Protein AF-A0A543K4G3-F1 (afdb_monomer_lite)

Radius of gyration: 33.72 Å; chains: 1; bounding box: 92×74×83 Å

Organism: NCBI:txid393481

Structure (mmCIF, N/CA/C/O backbone):
data_AF-A0A543K4G3-F1
#
_entry.id   AF-A0A543K4G3-F1
#
loop_
_atom_site.group_PDB
_atom_site.id
_atom_site.type_symbol
_atom_site.label_atom_id
_atom_site.label_alt_id
_atom_site.label_comp_id
_atom_site.label_asym_id
_atom_site.label_entity_id
_atom_site.label_seq_id
_atom_site.pdbx_PDB_ins_code
_atom_site.Cartn_x
_atom_site.Cartn_y
_atom_site.Cartn_z
_atom_site.occupancy
_atom_site.B_iso_or_equiv
_atom_site.auth_seq_id
_atom_site.auth_comp_id
_atom_site.auth_asym_id
_atom_site.auth_atom_id
_atom_site.pdbx_PDB_model_num
ATOM 1 N N . MET A 1 1 ? 25.315 -19.956 -26.444 1.00 39.41 1 MET A N 1
ATOM 2 C CA . MET A 1 1 ? 26.218 -20.958 -27.064 1.00 39.41 1 MET A CA 1
ATOM 3 C C . MET A 1 1 ? 26.562 -20.736 -28.555 1.00 39.41 1 MET A C 1
ATOM 5 O O . MET A 1 1 ? 27.178 -21.614 -29.142 1.00 39.41 1 MET A O 1
ATOM 9 N N . ARG A 1 2 ? 26.303 -19.562 -29.161 1.00 33.56 2 ARG A N 1
ATOM 10 C CA . ARG A 1 2 ? 27.036 -19.088 -30.366 1.00 33.56 2 ARG A CA 1
ATOM 11 C C . ARG A 1 2 ? 27.700 -17.729 -30.139 1.00 33.56 2 ARG A C 1
ATOM 13 O O . ARG A 1 2 ? 28.849 -17.559 -30.514 1.00 33.56 2 ARG A O 1
ATOM 20 N N . VAL A 1 3 ? 27.053 -16.861 -29.357 1.00 39.06 3 VAL A N 1
ATOM 21 C CA . VAL A 1 3 ? 27.626 -15.584 -28.893 1.00 39.06 3 VAL A CA 1
ATOM 22 C C . VAL A 1 3 ? 28.967 -15.765 -28.164 1.00 39.06 3 VAL A C 1
ATOM 24 O O . VAL A 1 3 ? 29.876 -14.993 -28.398 1.00 39.06 3 VAL A O 1
ATOM 27 N N . GLU A 1 4 ? 29.158 -16.816 -27.357 1.00 37.50 4 GLU A N 1
ATOM 28 C CA . GLU A 1 4 ? 30.449 -17.052 -26.673 1.00 37.50 4 GLU A CA 1
ATOM 29 C C . GLU A 1 4 ? 31.561 -17.624 -27.572 1.00 37.50 4 GLU A C 1
ATOM 31 O O . GLU A 1 4 ? 32.725 -17.530 -27.201 1.00 37.50 4 GLU A O 1
ATOM 36 N N . ARG A 1 5 ? 31.240 -18.202 -28.742 1.00 36.12 5 ARG A N 1
ATOM 37 C CA . ARG A 1 5 ? 32.255 -18.722 -29.686 1.00 36.12 5 ARG A CA 1
ATOM 38 C C . ARG A 1 5 ? 32.688 -17.702 -30.738 1.00 36.12 5 ARG A C 1
ATOM 40 O O . ARG A 1 5 ? 33.744 -17.885 -31.326 1.00 36.12 5 ARG A O 1
ATOM 47 N N . LEU A 1 6 ? 31.909 -16.644 -30.955 1.00 41.78 6 LEU A N 1
ATOM 48 C CA . LEU A 1 6 ? 32.252 -15.572 -31.895 1.00 41.78 6 LEU A CA 1
ATOM 49 C C . LEU A 1 6 ? 33.400 -14.673 -31.405 1.00 41.78 6 LEU A C 1
ATOM 51 O O . LEU A 1 6 ? 33.990 -13.970 -32.211 1.00 41.78 6 LEU A O 1
ATOM 55 N N . PHE A 1 7 ? 33.746 -14.713 -30.115 1.00 42.69 7 PHE A N 1
ATOM 56 C CA . PHE A 1 7 ? 34.672 -13.747 -29.508 1.00 42.69 7 PHE A CA 1
ATOM 57 C C . PHE A 1 7 ? 36.076 -14.271 -29.206 1.00 42.69 7 PHE A C 1
ATOM 59 O O . PHE A 1 7 ? 36.790 -13.633 -28.441 1.00 42.69 7 PHE A O 1
ATOM 66 N N . LEU A 1 8 ? 36.490 -15.428 -29.736 1.00 34.22 8 LEU A N 1
ATOM 67 C CA . LEU A 1 8 ? 37.824 -15.949 -29.402 1.00 34.22 8 LEU A CA 1
ATOM 68 C C . LEU A 1 8 ? 38.738 -16.340 -30.562 1.00 34.22 8 LEU A C 1
ATOM 70 O O . LEU A 1 8 ? 39.924 -16.474 -30.285 1.00 34.22 8 LEU A O 1
ATOM 74 N N . GLU A 1 9 ? 38.295 -16.479 -31.822 1.00 32.47 9 GLU A N 1
ATOM 75 C CA . GLU A 1 9 ? 39.233 -17.000 -32.843 1.00 32.47 9 GLU A CA 1
ATOM 76 C C . GLU A 1 9 ? 39.276 -16.338 -34.228 1.00 32.47 9 GLU A C 1
ATOM 78 O O . GLU A 1 9 ? 40.272 -16.549 -34.907 1.00 32.47 9 GLU A O 1
ATOM 83 N N . THR A 1 10 ? 38.344 -15.491 -34.677 1.00 34.75 10 THR A N 1
ATOM 84 C CA . THR A 1 10 ? 38.534 -14.725 -35.937 1.00 34.75 10 THR A CA 1
ATOM 85 C C . THR A 1 10 ? 37.536 -13.569 -36.051 1.00 34.75 10 THR A C 1
ATOM 87 O O . THR A 1 10 ? 36.340 -13.764 -35.860 1.00 34.75 10 THR A O 1
ATOM 90 N N . CYS A 1 11 ? 38.016 -12.362 -36.376 1.00 41.12 11 CYS A N 1
ATOM 91 C CA . CYS A 1 11 ? 37.180 -11.191 -36.665 1.00 41.12 11 CYS A CA 1
ATOM 92 C C . CYS A 1 11 ? 36.481 -11.341 -38.027 1.00 41.12 11 CYS A C 1
ATOM 94 O O . CYS A 1 11 ? 36.896 -10.719 -39.003 1.00 41.12 11 CYS A O 1
ATOM 96 N N . ASP A 1 12 ? 35.439 -12.164 -38.095 1.00 50.62 12 ASP A N 1
ATOM 97 C CA . ASP A 1 12 ? 34.502 -12.186 -39.217 1.00 50.62 12 ASP A CA 1
ATOM 98 C C . ASP A 1 12 ? 33.193 -11.539 -38.735 1.00 50.62 12 ASP A C 1
ATOM 100 O O . ASP A 1 12 ? 32.516 -12.063 -37.850 1.00 50.62 12 ASP A O 1
ATOM 104 N N . PHE A 1 13 ? 32.862 -10.342 -39.235 1.00 56.81 13 PHE A N 1
ATOM 105 C CA . PHE A 1 13 ? 31.730 -9.533 -38.737 1.00 56.81 13 PHE A CA 1
ATOM 106 C C . PHE A 1 13 ? 30.343 -10.099 -39.118 1.00 56.81 13 PHE A C 1
ATOM 108 O O . PHE A 1 13 ? 29.310 -9.522 -38.754 1.00 56.81 13 PHE A O 1
ATOM 115 N N . GLY A 1 14 ? 30.326 -11.247 -39.800 1.00 65.88 14 GLY A N 1
ATOM 116 C CA . GLY A 1 14 ? 29.139 -11.938 -40.285 1.00 65.88 14 GLY A CA 1
ATOM 117 C C . GLY A 1 14 ? 28.635 -11.400 -41.624 1.00 65.88 14 GLY A C 1
ATOM 118 O O . GLY A 1 14 ? 29.093 -10.365 -42.110 1.00 65.88 14 GLY A O 1
ATOM 119 N N . ASP A 1 15 ? 27.687 -12.120 -42.217 1.00 71.00 15 ASP A N 1
ATOM 120 C CA . ASP A 1 15 ? 27.094 -11.792 -43.512 1.00 71.00 15 ASP A CA 1
ATOM 121 C C . ASP A 1 15 ? 25.738 -11.089 -43.300 1.00 71.00 15 ASP A C 1
ATOM 123 O O . ASP A 1 15 ? 24.802 -11.709 -42.781 1.00 71.00 15 ASP A O 1
ATOM 127 N N . PRO A 1 16 ? 25.595 -9.797 -43.657 1.00 65.75 16 PRO A N 1
ATOM 128 C CA . PRO A 1 16 ? 24.321 -9.093 -43.538 1.00 65.75 16 PRO A CA 1
ATOM 129 C C . PRO A 1 16 ? 23.221 -9.697 -44.424 1.00 65.75 16 PRO A C 1
ATOM 131 O O . PRO A 1 16 ? 22.047 -9.575 -44.071 1.00 65.75 16 PRO A O 1
ATOM 134 N N . ASP A 1 17 ? 23.573 -10.396 -45.508 1.00 72.19 17 ASP A N 1
ATOM 135 C CA . ASP A 1 17 ? 22.605 -11.063 -46.388 1.00 72.19 17 ASP A CA 1
ATOM 136 C C . ASP A 1 17 ? 22.051 -12.360 -45.763 1.00 72.19 17 ASP A C 1
ATOM 138 O O . ASP A 1 17 ? 21.026 -12.883 -46.200 1.00 72.19 17 ASP A O 1
ATOM 142 N N . ALA A 1 18 ? 22.669 -12.854 -44.683 1.00 75.25 18 ALA A N 1
ATOM 143 C CA . ALA A 1 18 ? 22.193 -14.003 -43.914 1.00 75.25 18 ALA A CA 1
ATOM 144 C C . ALA A 1 18 ? 21.139 -13.640 -42.844 1.00 75.25 18 ALA A C 1
ATOM 146 O O . ALA A 1 18 ? 20.658 -14.524 -42.125 1.00 75.25 18 ALA A O 1
ATOM 147 N N . ILE A 1 19 ? 20.769 -12.359 -42.707 1.00 77.56 19 ILE A N 1
ATOM 148 C CA . ILE A 1 19 ? 19.744 -11.912 -41.753 1.00 77.56 19 ILE A CA 1
ATOM 149 C C . ILE A 1 19 ? 18.353 -12.368 -42.235 1.00 77.56 19 ILE A C 1
ATOM 151 O O . ILE A 1 19 ? 17.970 -12.062 -43.364 1.00 77.56 19 ILE A O 1
ATOM 155 N N . PRO A 1 20 ? 17.539 -13.035 -41.390 1.00 81.12 20 PRO A N 1
ATOM 156 C CA . PRO A 1 20 ? 16.197 -13.450 -41.784 1.00 81.12 20 PRO A CA 1
ATOM 157 C C . PRO A 1 20 ? 15.308 -12.272 -42.190 1.00 81.12 20 PRO A C 1
ATOM 159 O O . PRO A 1 20 ? 15.260 -11.237 -41.515 1.00 81.12 20 PRO A O 1
ATOM 162 N N . GLU A 1 21 ? 14.540 -12.464 -43.260 1.00 78.38 21 GLU A N 1
ATOM 163 C CA . GLU A 1 21 ? 13.699 -11.419 -43.834 1.00 78.38 21 GLU A CA 1
ATOM 164 C C . GLU A 1 21 ? 12.696 -10.861 -42.800 1.00 78.38 21 GLU A C 1
ATOM 166 O O . GLU A 1 21 ? 12.021 -11.581 -42.050 1.00 78.38 21 GLU A O 1
ATOM 171 N N . GLY A 1 22 ? 12.650 -9.532 -42.696 1.00 80.44 22 GLY A N 1
ATOM 172 C CA . GLY A 1 22 ? 11.787 -8.816 -41.755 1.00 80.44 22 GLY A CA 1
ATOM 173 C C . GLY A 1 22 ? 12.215 -8.856 -40.280 1.00 80.44 22 GLY A C 1
ATOM 174 O O . GLY A 1 22 ? 11.588 -8.161 -39.482 1.00 80.44 22 GLY A O 1
ATOM 175 N N . ALA A 1 23 ? 13.269 -9.590 -39.890 1.00 81.75 23 ALA A N 1
ATOM 176 C CA . ALA A 1 23 ? 13.743 -9.609 -38.497 1.00 81.75 23 ALA A CA 1
ATOM 177 C C . ALA A 1 23 ? 14.139 -8.207 -38.017 1.00 81.75 23 ALA A C 1
ATOM 179 O O . ALA A 1 23 ? 13.756 -7.783 -36.931 1.00 81.75 23 ALA A O 1
ATOM 180 N N . PHE A 1 24 ? 14.822 -7.443 -38.869 1.00 79.00 24 PHE A N 1
ATOM 181 C CA . PHE A 1 24 ? 15.226 -6.076 -38.554 1.00 79.00 24 PHE A CA 1
ATOM 182 C C . PHE A 1 24 ? 14.036 -5.121 -38.380 1.00 79.00 24 PHE A C 1
ATOM 184 O O . PHE A 1 24 ? 13.986 -4.374 -37.405 1.00 79.00 24 PHE A O 1
ATOM 191 N N . SER A 1 25 ? 13.044 -5.205 -39.274 1.00 83.75 25 SER A N 1
ATOM 192 C CA . SER A 1 25 ? 11.818 -4.399 -39.191 1.00 83.75 25 SER A CA 1
ATOM 193 C C . SER A 1 25 ? 11.060 -4.679 -37.894 1.00 83.75 25 SER A C 1
ATOM 195 O O . SER A 1 25 ? 10.645 -3.750 -37.212 1.00 83.75 25 SER A O 1
ATOM 197 N N . ARG A 1 26 ? 10.950 -5.953 -37.492 1.00 86.00 26 ARG A N 1
ATOM 198 C CA . ARG A 1 26 ? 10.294 -6.329 -36.230 1.00 86.00 26 ARG A CA 1
ATOM 199 C C . ARG A 1 26 ? 11.024 -5.780 -35.003 1.00 86.00 26 ARG A C 1
ATOM 201 O O . ARG A 1 26 ? 10.374 -5.353 -34.048 1.00 86.00 26 ARG A O 1
ATOM 208 N N . LEU A 1 27 ? 12.359 -5.754 -35.026 1.00 84.19 27 LEU A N 1
ATOM 209 C CA . LEU A 1 27 ? 13.153 -5.137 -33.961 1.00 84.19 27 LEU A CA 1
ATOM 210 C C . LEU A 1 27 ? 12.932 -3.618 -33.887 1.00 84.19 27 LEU A C 1
ATOM 212 O O . LEU A 1 27 ? 12.807 -3.076 -32.788 1.00 84.19 27 LEU A O 1
ATOM 216 N N . GLU A 1 28 ? 12.849 -2.934 -35.031 1.00 83.00 28 GLU A N 1
ATOM 217 C CA . GLU A 1 28 ? 12.525 -1.501 -35.093 1.00 83.00 28 GLU A CA 1
ATOM 218 C C . GLU A 1 28 ? 11.131 -1.197 -34.564 1.00 83.00 28 GLU A C 1
ATOM 220 O O . GLU A 1 28 ? 10.982 -0.328 -33.703 1.00 83.00 28 GLU A O 1
ATOM 225 N N . ASP A 1 29 ? 10.133 -1.956 -35.006 1.00 84.94 29 ASP A N 1
ATOM 226 C CA . ASP A 1 29 ? 8.752 -1.800 -34.564 1.00 84.94 29 ASP A CA 1
ATOM 227 C C . ASP A 1 29 ? 8.624 -2.016 -33.052 1.00 84.94 29 ASP A C 1
ATOM 229 O O . ASP A 1 29 ? 7.945 -1.249 -32.365 1.00 84.94 29 ASP A O 1
ATOM 233 N N . GLY A 1 30 ? 9.316 -3.022 -32.504 1.00 81.44 30 GLY A N 1
ATOM 234 C CA . GLY A 1 30 ? 9.366 -3.272 -31.063 1.00 81.44 30 GLY A CA 1
ATOM 235 C C . GLY A 1 30 ? 9.988 -2.111 -30.282 1.00 81.44 30 GLY A C 1
ATOM 236 O O . GLY A 1 30 ? 9.433 -1.665 -29.276 1.00 81.44 30 GLY A O 1
ATOM 237 N N . LEU A 1 31 ? 11.108 -1.563 -30.767 1.00 79.19 31 LEU A N 1
ATOM 238 C CA . LEU A 1 31 ? 11.755 -0.405 -30.144 1.00 79.19 31 LEU A CA 1
ATOM 239 C C . LEU A 1 31 ? 10.883 0.856 -30.198 1.00 79.19 31 LEU A C 1
ATOM 241 O O . LEU A 1 31 ? 10.846 1.605 -29.222 1.00 79.19 31 LEU A O 1
ATOM 245 N N . MET A 1 32 ? 10.175 1.087 -31.307 1.00 82.62 32 MET A N 1
ATOM 246 C CA . MET A 1 32 ? 9.281 2.239 -31.464 1.00 82.62 32 MET A CA 1
ATOM 247 C C . MET A 1 32 ? 8.070 2.137 -30.535 1.00 82.62 32 MET A C 1
ATOM 249 O O . MET A 1 32 ? 7.718 3.115 -29.875 1.00 82.62 32 MET A O 1
ATOM 253 N N . LYS A 1 33 ? 7.475 0.944 -30.405 1.00 82.94 33 LYS A N 1
ATOM 254 C CA . LYS A 1 33 ? 6.319 0.708 -29.525 1.00 82.94 33 LYS A CA 1
ATOM 255 C C . LYS A 1 33 ? 6.617 0.978 -28.053 1.00 82.94 33 LYS A C 1
ATOM 257 O O . LYS A 1 33 ? 5.719 1.424 -27.342 1.00 82.94 33 LYS A O 1
ATOM 262 N N . ARG A 1 34 ? 7.862 0.792 -27.601 1.00 73.75 34 ARG A N 1
ATOM 263 C CA . ARG A 1 34 ? 8.264 1.019 -26.201 1.00 73.75 34 ARG A CA 1
ATOM 264 C C . ARG A 1 34 ? 8.007 2.450 -25.721 1.00 73.75 34 ARG A C 1
ATOM 266 O O . ARG A 1 34 ? 7.720 2.655 -24.550 1.00 73.75 34 ARG A O 1
ATOM 273 N N . GLY A 1 35 ? 8.118 3.437 -26.612 1.00 65.25 35 GLY A N 1
ATOM 274 C CA . GLY A 1 35 ? 7.878 4.850 -26.295 1.00 65.25 35 GLY A CA 1
ATOM 275 C C . GLY A 1 35 ? 6.415 5.282 -26.422 1.00 65.25 35 GLY A C 1
ATOM 276 O O . GLY A 1 35 ? 6.132 6.476 -26.395 1.00 65.25 35 GLY A O 1
ATOM 277 N N . THR A 1 36 ? 5.493 4.339 -26.623 1.00 74.12 36 THR A N 1
ATOM 278 C CA . THR A 1 36 ? 4.086 4.614 -26.932 1.00 74.12 36 THR A CA 1
ATOM 279 C C . THR A 1 36 ? 3.160 3.849 -25.992 1.00 74.12 36 THR A C 1
ATOM 281 O O . THR A 1 36 ? 3.576 2.918 -25.309 1.00 74.12 36 THR A O 1
ATOM 284 N N . LEU A 1 37 ? 1.869 4.180 -26.023 1.00 71.00 37 LEU A N 1
ATOM 285 C CA . LEU A 1 37 ? 0.818 3.447 -25.303 1.00 71.00 37 LEU A CA 1
ATOM 286 C C . LEU A 1 37 ? 0.699 1.967 -25.728 1.00 71.00 37 LEU A C 1
ATOM 288 O O . LEU A 1 37 ? -0.004 1.202 -25.081 1.00 71.00 37 LEU A O 1
ATOM 292 N N . ALA A 1 38 ? 1.379 1.551 -26.802 1.00 74.12 38 ALA A N 1
ATOM 293 C CA . ALA A 1 38 ? 1.404 0.174 -27.284 1.00 74.12 38 ALA A CA 1
ATOM 294 C C . ALA A 1 38 ? 2.531 -0.682 -26.666 1.00 74.12 38 ALA A C 1
ATOM 296 O O . ALA A 1 38 ? 2.765 -1.793 -27.146 1.00 74.12 38 ALA A O 1
ATOM 297 N N . ALA A 1 39 ? 3.234 -0.204 -25.633 1.00 71.75 39 ALA A N 1
ATOM 298 C CA . ALA A 1 39 ? 4.333 -0.938 -24.993 1.00 71.75 39 ALA A CA 1
ATOM 299 C C . ALA A 1 39 ? 3.920 -2.335 -24.480 1.00 71.75 39 ALA A C 1
ATOM 301 O O . ALA A 1 39 ? 4.697 -3.283 -24.588 1.00 71.75 39 ALA A O 1
ATOM 302 N N . ASP A 1 40 ? 2.673 -2.491 -24.030 1.00 72.44 40 ASP A N 1
ATOM 303 C CA . ASP A 1 40 ? 2.135 -3.768 -23.537 1.00 72.44 40 ASP A CA 1
ATOM 304 C C . ASP A 1 40 ? 1.858 -4.791 -24.653 1.00 72.44 40 ASP A C 1
ATOM 306 O O . ASP A 1 40 ? 1.667 -5.975 -24.391 1.00 72.44 40 ASP A O 1
ATOM 310 N N . THR A 1 41 ? 1.869 -4.358 -25.919 1.00 79.94 41 THR A N 1
ATOM 311 C CA . THR A 1 41 ? 1.659 -5.232 -27.089 1.00 79.94 41 THR A CA 1
ATOM 312 C C . THR A 1 41 ? 2.956 -5.839 -27.634 1.00 79.94 41 THR A C 1
ATOM 314 O O . THR A 1 41 ? 2.940 -6.519 -28.662 1.00 79.94 41 THR A O 1
ATOM 317 N N . ILE A 1 42 ? 4.098 -5.567 -26.992 1.00 81.88 42 ILE A N 1
ATOM 318 C CA . ILE A 1 42 ? 5.406 -6.053 -27.435 1.00 81.88 42 ILE A CA 1
ATOM 319 C C . ILE A 1 42 ? 5.576 -7.519 -27.022 1.00 81.88 42 ILE A C 1
ATOM 321 O O . ILE A 1 42 ? 5.635 -7.849 -25.838 1.00 81.88 42 ILE A O 1
ATOM 325 N N . ASP A 1 43 ? 5.734 -8.401 -28.009 1.00 84.00 43 ASP A N 1
ATOM 326 C CA . ASP A 1 43 ? 6.135 -9.786 -27.770 1.00 84.00 43 ASP A CA 1
ATOM 327 C C . ASP A 1 43 ? 7.653 -9.872 -27.544 1.00 84.00 43 ASP A C 1
ATOM 329 O O . ASP A 1 43 ? 8.458 -10.010 -28.470 1.00 84.00 43 ASP A O 1
ATOM 333 N N . TRP A 1 44 ? 8.052 -9.803 -26.275 1.00 82.69 44 TRP A N 1
ATOM 334 C CA . TRP A 1 44 ? 9.450 -9.895 -25.850 1.00 82.69 44 TRP A CA 1
ATOM 335 C C . TRP A 1 44 ? 10.102 -11.246 -26.164 1.00 82.69 44 TRP A C 1
ATOM 337 O O . TRP A 1 44 ? 11.323 -11.317 -26.329 1.00 82.69 44 TRP A O 1
ATOM 347 N N . LYS A 1 45 ? 9.312 -12.322 -26.271 1.00 83.31 45 LYS A N 1
ATOM 348 C CA . LYS A 1 45 ? 9.817 -13.661 -26.593 1.00 83.31 45 LYS A CA 1
ATOM 349 C C . LYS A 1 45 ? 10.201 -13.735 -28.067 1.00 83.31 45 LYS A C 1
ATOM 351 O O . LYS A 1 45 ? 11.288 -14.221 -28.385 1.00 83.31 45 LYS A O 1
ATOM 356 N N . GLN A 1 46 ? 9.354 -13.195 -28.940 1.00 84.06 46 GLN A N 1
ATOM 357 C CA . GLN A 1 46 ? 9.653 -13.076 -30.364 1.00 84.06 46 GLN A CA 1
ATOM 358 C C . GLN A 1 46 ? 10.811 -12.100 -30.611 1.00 84.06 46 GLN A C 1
ATOM 360 O O . GLN A 1 46 ? 11.747 -12.430 -31.337 1.00 84.06 46 GLN A O 1
ATOM 365 N N . MET A 1 47 ? 10.826 -10.954 -29.922 1.00 83.81 47 MET A N 1
ATOM 366 C CA . MET A 1 47 ? 11.913 -9.976 -30.026 1.00 83.81 47 MET A CA 1
ATOM 367 C C . MET A 1 47 ? 13.268 -10.584 -29.634 1.00 83.81 47 MET A C 1
ATOM 369 O O . MET A 1 47 ? 14.266 -10.365 -30.314 1.00 83.81 47 MET A O 1
ATOM 373 N N . ARG A 1 48 ? 13.314 -11.418 -28.587 1.00 81.00 48 ARG A N 1
ATOM 374 C CA . ARG A 1 48 ? 14.520 -12.167 -28.197 1.00 81.00 48 ARG A CA 1
ATOM 375 C C . ARG A 1 48 ? 14.997 -13.127 -29.292 1.00 81.00 48 ARG A C 1
ATOM 377 O O . ARG A 1 48 ? 16.202 -13.233 -29.522 1.00 81.00 48 ARG A O 1
ATOM 384 N N . ALA A 1 49 ? 14.075 -13.840 -29.937 1.00 83.50 49 ALA A N 1
ATOM 385 C CA . ALA A 1 49 ? 14.401 -14.761 -31.022 1.00 83.50 49 ALA A CA 1
ATOM 386 C C . ALA A 1 49 ? 14.962 -14.013 -32.241 1.00 83.50 49 ALA A C 1
ATOM 388 O O . ALA A 1 49 ? 15.991 -14.423 -32.779 1.00 83.50 49 ALA A O 1
ATOM 389 N N . ASP A 1 50 ? 14.349 -12.886 -32.609 1.00 82.69 50 ASP A N 1
ATOM 390 C CA . ASP A 1 50 ? 14.807 -12.032 -33.708 1.00 82.69 50 ASP A CA 1
ATOM 391 C C . ASP A 1 50 ? 16.181 -11.402 -33.401 1.00 82.69 50 ASP A C 1
ATOM 393 O O . ASP A 1 50 ? 17.068 -11.433 -34.251 1.00 82.69 50 ASP A O 1
ATOM 397 N N . VAL A 1 51 ? 16.421 -10.921 -32.170 1.00 81.81 51 VAL A N 1
ATOM 398 C CA . VAL A 1 51 ? 17.745 -10.426 -31.734 1.00 81.81 51 VAL A CA 1
ATOM 399 C C . VAL A 1 51 ? 18.813 -11.500 -31.898 1.00 81.81 51 VAL A C 1
ATOM 401 O O . VAL A 1 51 ? 19.886 -11.230 -32.436 1.00 81.81 51 VAL A O 1
ATOM 404 N N . LYS A 1 52 ? 18.525 -12.720 -31.438 1.00 78.94 52 LYS A N 1
ATOM 405 C CA . LYS A 1 52 ? 19.461 -13.837 -31.549 1.00 78.94 52 LYS A CA 1
ATOM 406 C C . LYS A 1 52 ? 19.747 -14.173 -33.011 1.00 78.94 52 LYS A C 1
ATOM 408 O O . LYS A 1 52 ? 20.905 -14.353 -33.357 1.00 78.94 52 LYS A O 1
ATOM 413 N N . ALA A 1 53 ? 18.719 -14.222 -33.854 1.00 81.44 53 ALA A N 1
ATOM 414 C CA . ALA A 1 53 ? 18.880 -14.533 -35.268 1.00 81.44 53 ALA A CA 1
ATOM 415 C C . ALA A 1 53 ? 19.716 -13.475 -36.006 1.00 81.44 53 ALA A C 1
ATOM 417 O O . ALA A 1 53 ? 20.563 -13.831 -36.819 1.00 81.44 53 ALA A O 1
ATOM 418 N N . VAL A 1 54 ? 19.531 -12.189 -35.681 1.00 80.00 54 VAL A N 1
ATOM 419 C CA . VAL A 1 54 ? 20.350 -11.107 -36.247 1.00 80.00 54 VAL A CA 1
ATOM 420 C C . VAL A 1 54 ? 21.795 -11.209 -35.764 1.00 80.00 54 VAL A C 1
ATOM 422 O O . VAL A 1 54 ? 22.694 -11.157 -36.591 1.00 80.00 54 VAL A O 1
ATOM 425 N N . LEU A 1 55 ? 22.035 -11.399 -34.462 1.00 75.00 55 LEU A N 1
ATOM 426 C CA . LEU A 1 55 ? 23.395 -11.499 -33.910 1.00 75.00 55 LEU A CA 1
ATOM 427 C C . LEU A 1 55 ? 24.132 -12.786 -34.314 1.00 75.00 55 LEU A C 1
ATOM 429 O O . LEU A 1 55 ? 25.359 -12.783 -34.352 1.00 75.00 55 LEU A O 1
ATOM 433 N N . ASP A 1 56 ? 23.410 -13.871 -34.612 1.00 75.75 56 ASP A N 1
ATOM 434 C CA . ASP A 1 56 ? 23.983 -15.106 -35.162 1.00 75.75 56 ASP A CA 1
ATOM 435 C C . ASP A 1 56 ? 24.401 -14.938 -36.639 1.00 75.75 56 ASP A C 1
ATOM 437 O O . ASP A 1 56 ? 25.255 -15.692 -37.105 1.00 75.75 56 ASP A O 1
ATOM 441 N N . ALA A 1 57 ? 23.807 -13.979 -37.364 1.00 75.88 57 ALA A N 1
ATOM 442 C CA . ALA A 1 57 ? 24.103 -13.684 -38.768 1.00 75.88 57 ALA A CA 1
ATOM 443 C C . ALA A 1 57 ? 25.143 -12.563 -38.938 1.00 75.88 57 ALA A C 1
ATOM 445 O O . ALA A 1 57 ? 26.073 -12.706 -39.726 1.00 75.88 57 ALA A O 1
ATOM 446 N N . CYS A 1 58 ? 25.001 -11.457 -38.199 1.00 74.19 58 CYS A N 1
ATOM 447 C CA . CYS A 1 58 ? 25.860 -10.279 -38.300 1.00 74.19 58 CYS A CA 1
ATOM 448 C C . CYS A 1 58 ? 25.950 -9.504 -36.971 1.00 74.19 58 CYS A C 1
ATOM 450 O O . CYS A 1 58 ? 24.960 -9.308 -36.256 1.00 74.19 58 CYS A O 1
ATOM 452 N N . LEU A 1 59 ? 27.141 -8.984 -36.658 1.00 71.56 59 LEU A N 1
ATOM 453 C CA . LEU A 1 59 ? 27.383 -8.111 -35.504 1.00 71.56 59 LEU A CA 1
ATOM 454 C C . LEU A 1 59 ? 26.754 -6.723 -35.720 1.00 71.56 59 LEU A C 1
ATOM 456 O O . LEU A 1 59 ? 27.415 -5.755 -36.092 1.00 71.56 59 LEU A O 1
ATOM 460 N N . HIS A 1 60 ? 25.451 -6.611 -35.453 1.00 75.69 60 HIS A N 1
ATOM 461 C CA . HIS A 1 60 ? 24.692 -5.383 -35.672 1.00 75.69 60 HIS A CA 1
ATOM 462 C C . HIS A 1 60 ? 24.422 -4.606 -34.368 1.00 75.69 60 HIS A C 1
ATOM 464 O O . HIS A 1 60 ? 23.746 -5.090 -33.458 1.00 75.69 60 HIS A O 1
ATOM 470 N N . LEU A 1 61 ? 24.865 -3.342 -34.291 1.00 76.12 61 LEU A N 1
ATOM 471 C CA . LEU A 1 61 ? 24.725 -2.487 -33.093 1.00 76.12 61 LEU A CA 1
ATOM 472 C C . LEU A 1 61 ? 23.263 -2.310 -32.638 1.00 76.12 61 LEU A C 1
ATOM 474 O O . LEU A 1 61 ? 22.972 -2.271 -31.446 1.00 76.12 61 LEU A O 1
ATOM 478 N N . GLN A 1 62 ? 22.314 -2.252 -33.570 1.00 77.00 62 GLN A N 1
ATOM 479 C CA . GLN A 1 62 ? 20.890 -2.166 -33.228 1.00 7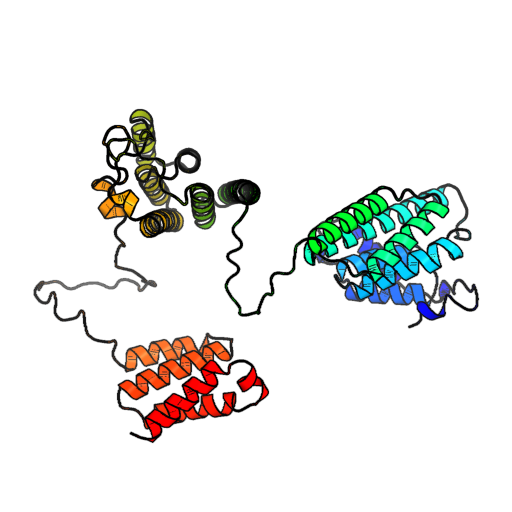7.00 62 GLN A CA 1
ATOM 480 C C . GLN A 1 62 ? 20.335 -3.447 -32.596 1.00 77.00 62 GLN A C 1
ATOM 482 O O . GLN A 1 62 ? 19.451 -3.369 -31.745 1.00 77.00 62 GLN A O 1
ATOM 487 N N . ALA A 1 63 ? 20.867 -4.613 -32.968 1.00 77.25 63 ALA A N 1
ATOM 488 C CA . ALA A 1 63 ? 20.490 -5.868 -32.334 1.00 77.25 63 ALA A CA 1
ATOM 489 C C . ALA A 1 63 ? 21.058 -5.939 -30.910 1.00 77.25 63 ALA A C 1
ATOM 491 O O . ALA A 1 63 ? 20.338 -6.344 -30.003 1.00 77.25 63 ALA A O 1
ATOM 492 N N . PHE A 1 64 ? 22.272 -5.421 -30.674 1.00 75.81 64 PHE A N 1
ATOM 493 C CA . PHE A 1 64 ? 22.801 -5.218 -29.316 1.00 75.81 64 PHE A CA 1
ATOM 494 C C . PHE A 1 64 ? 21.959 -4.245 -28.490 1.00 75.81 64 PHE A C 1
ATOM 496 O O . PHE A 1 64 ? 21.666 -4.517 -27.327 1.00 75.81 64 PHE A O 1
ATOM 503 N N . ARG A 1 65 ? 21.511 -3.137 -29.095 1.00 77.62 65 ARG A N 1
ATOM 504 C CA . ARG A 1 65 ? 20.580 -2.200 -28.454 1.00 77.62 65 ARG A CA 1
ATOM 505 C C . ARG A 1 65 ? 19.301 -2.914 -28.019 1.00 77.62 65 ARG A C 1
ATOM 507 O O . ARG A 1 65 ? 18.893 -2.781 -26.872 1.00 77.62 65 ARG A O 1
ATOM 514 N N . CYS A 1 66 ? 18.706 -3.718 -28.898 1.00 78.06 66 CYS A N 1
ATOM 515 C CA . CYS A 1 66 ? 17.534 -4.529 -28.566 1.00 78.06 66 CYS A CA 1
ATOM 516 C C . CYS A 1 66 ? 17.830 -5.571 -27.481 1.00 78.06 66 CYS A C 1
ATOM 518 O O . CYS A 1 66 ? 17.015 -5.747 -26.582 1.00 78.06 66 CYS A O 1
ATOM 520 N N . LEU A 1 67 ? 18.992 -6.229 -27.533 1.00 76.88 67 LEU A N 1
ATOM 521 C CA . LEU A 1 67 ? 19.415 -7.223 -26.547 1.00 76.88 67 LEU A CA 1
ATOM 522 C C . LEU A 1 67 ? 19.470 -6.626 -25.140 1.00 76.88 67 LEU A C 1
ATOM 524 O O . LEU A 1 67 ? 18.952 -7.241 -24.212 1.00 76.88 67 LEU A O 1
ATOM 528 N N . ALA A 1 68 ? 20.039 -5.424 -24.994 1.00 75.19 68 ALA A N 1
ATOM 529 C CA . ALA A 1 68 ? 20.084 -4.722 -23.714 1.00 75.19 68 ALA A CA 1
ATOM 530 C C . ALA A 1 68 ? 18.670 -4.531 -23.143 1.00 75.19 68 ALA A C 1
ATOM 532 O O . ALA A 1 68 ? 18.416 -4.903 -22.003 1.00 75.19 68 ALA A O 1
ATOM 533 N N . PHE A 1 69 ? 17.721 -4.058 -23.957 1.00 77.12 69 PHE A N 1
ATOM 534 C CA . PHE A 1 69 ? 16.332 -3.852 -23.528 1.00 77.12 69 PHE A CA 1
ATOM 535 C C . PHE A 1 69 ? 15.566 -5.149 -23.245 1.00 77.12 69 PHE A C 1
ATOM 537 O O . PHE A 1 69 ? 14.815 -5.218 -22.275 1.00 77.12 69 PHE A O 1
ATOM 544 N N . VAL A 1 70 ? 15.769 -6.191 -24.053 1.00 76.50 70 VAL A N 1
ATOM 545 C CA . VAL A 1 70 ? 15.175 -7.514 -23.815 1.00 76.50 70 VAL A CA 1
ATOM 546 C C . VAL A 1 70 ? 15.681 -8.100 -22.495 1.00 76.50 70 VAL A C 1
ATOM 548 O O . VAL A 1 70 ? 14.892 -8.690 -21.757 1.00 76.50 70 VAL A O 1
ATOM 551 N N . ALA A 1 71 ? 16.968 -7.922 -22.183 1.00 70.62 71 ALA A N 1
ATOM 552 C CA . ALA A 1 71 ? 17.558 -8.376 -20.928 1.00 70.62 71 ALA A CA 1
ATOM 553 C C . ALA A 1 71 ? 16.947 -7.652 -19.715 1.00 70.62 71 ALA A C 1
ATOM 555 O O . ALA A 1 71 ? 16.579 -8.320 -18.747 1.00 70.62 71 ALA A O 1
ATOM 556 N N . VAL A 1 72 ? 16.736 -6.329 -19.809 1.00 70.56 72 VAL A N 1
ATOM 557 C CA . VAL A 1 72 ? 16.027 -5.539 -18.780 1.00 70.56 72 VAL A CA 1
ATOM 558 C C . VAL A 1 72 ? 14.627 -6.100 -18.519 1.00 70.56 72 VAL A C 1
ATOM 560 O O . VAL A 1 72 ? 14.242 -6.319 -17.372 1.00 70.56 72 VAL A O 1
ATOM 563 N N . GLN A 1 73 ? 13.865 -6.384 -19.578 1.00 73.56 73 GLN A N 1
ATOM 564 C CA . GLN A 1 73 ? 12.473 -6.809 -19.436 1.00 73.56 73 GLN A CA 1
ATOM 565 C C . GLN A 1 73 ? 12.323 -8.229 -18.878 1.00 73.56 73 GLN A C 1
ATOM 567 O O . GLN A 1 73 ? 11.346 -8.531 -18.195 1.00 73.56 73 GLN A O 1
ATOM 572 N N . SER A 1 74 ? 13.272 -9.119 -19.165 1.00 67.00 74 SER A N 1
ATOM 573 C CA . SER A 1 74 ? 13.188 -10.516 -18.734 1.00 67.00 74 SER A CA 1
ATOM 574 C C . SER A 1 74 ? 13.390 -10.756 -17.244 1.00 67.00 74 SER A C 1
ATOM 576 O O . SER A 1 74 ? 13.136 -11.872 -16.794 1.00 67.00 74 SER A O 1
ATOM 578 N N . ARG A 1 75 ? 13.822 -9.735 -16.486 1.00 66.62 75 ARG A N 1
ATOM 579 C CA . ARG A 1 75 ? 13.999 -9.788 -15.021 1.00 66.62 75 ARG A CA 1
ATOM 580 C C . ARG A 1 75 ? 14.828 -10.993 -14.546 1.00 66.62 75 ARG A C 1
ATOM 582 O O . ARG A 1 75 ? 14.630 -11.491 -13.443 1.00 66.62 75 ARG A O 1
ATOM 589 N N . SER A 1 76 ? 15.733 -11.483 -15.395 1.00 69.69 76 SER A N 1
ATOM 590 C CA . SER A 1 76 ? 16.626 -12.602 -15.104 1.00 69.69 76 SER A CA 1
ATOM 591 C C . SER A 1 76 ? 18.059 -12.096 -15.043 1.00 69.69 76 SER A C 1
ATOM 593 O O . SER A 1 76 ? 18.566 -11.536 -16.018 1.00 69.69 76 SER A O 1
ATOM 595 N N . ASP A 1 77 ? 18.726 -12.328 -13.913 1.00 68.62 77 ASP A N 1
ATOM 596 C CA . ASP A 1 77 ? 20.113 -11.903 -13.716 1.00 68.62 77 ASP A CA 1
ATOM 597 C C . ASP A 1 77 ? 21.066 -12.584 -14.705 1.00 68.62 77 ASP A C 1
ATOM 599 O O . ASP A 1 77 ? 22.001 -11.956 -15.188 1.00 68.62 77 ASP A O 1
ATOM 603 N N . ALA A 1 78 ? 20.795 -13.832 -15.101 1.00 71.44 78 ALA A N 1
ATOM 604 C CA . ALA A 1 78 ? 21.614 -14.555 -16.075 1.00 71.44 78 ALA A CA 1
ATOM 605 C C . ALA A 1 78 ? 21.589 -13.903 -17.471 1.00 71.44 78 ALA A C 1
ATOM 607 O O . ALA A 1 78 ? 22.626 -13.796 -18.136 1.00 71.44 78 ALA A O 1
ATOM 608 N N . ASP A 1 79 ? 20.418 -13.432 -17.904 1.00 69.88 79 ASP A N 1
ATOM 609 C CA . ASP A 1 79 ? 20.257 -12.738 -19.184 1.00 69.88 79 ASP A CA 1
ATOM 610 C C . ASP A 1 79 ? 20.932 -11.356 -19.143 1.00 69.88 79 ASP A C 1
ATOM 612 O O . ASP A 1 79 ? 21.621 -10.973 -20.094 1.00 69.88 79 ASP A O 1
ATOM 616 N N . LEU A 1 80 ? 20.812 -10.642 -18.018 1.00 72.94 80 LEU A N 1
ATOM 617 C CA . LEU A 1 80 ? 21.462 -9.349 -17.794 1.00 72.94 80 LEU A CA 1
ATOM 618 C C . LEU A 1 80 ? 22.995 -9.473 -17.754 1.00 72.94 80 LEU A C 1
ATOM 620 O O . LEU A 1 80 ? 23.693 -8.717 -18.429 1.00 72.94 80 LEU A O 1
ATOM 624 N N . ILE A 1 81 ? 23.527 -10.465 -17.034 1.00 73.50 81 ILE A N 1
ATOM 625 C CA . ILE A 1 81 ? 24.964 -10.774 -16.993 1.00 73.50 81 ILE A CA 1
ATOM 626 C C . ILE A 1 81 ? 25.471 -11.068 -18.404 1.00 73.50 81 ILE A C 1
ATOM 628 O O . ILE A 1 81 ? 26.495 -10.528 -18.817 1.00 73.50 81 ILE A O 1
ATOM 632 N N . THR A 1 82 ? 24.747 -11.886 -19.170 1.00 74.25 82 THR A N 1
ATOM 633 C CA . THR A 1 82 ? 25.133 -12.233 -20.544 1.00 74.25 82 THR A CA 1
ATOM 634 C C . THR A 1 82 ? 25.162 -10.994 -21.442 1.00 74.25 82 THR A C 1
ATOM 636 O O . THR A 1 82 ? 26.118 -10.804 -22.199 1.00 74.25 82 THR A O 1
ATOM 639 N N . ALA A 1 83 ? 24.161 -10.118 -21.321 1.00 71.69 83 ALA A N 1
ATOM 640 C CA . ALA A 1 83 ? 24.093 -8.860 -22.055 1.00 71.69 83 ALA A CA 1
ATOM 641 C C . ALA A 1 83 ? 25.280 -7.941 -21.732 1.00 71.69 83 ALA A C 1
ATOM 643 O O . ALA A 1 83 ? 26.019 -7.550 -22.639 1.00 71.69 83 ALA A O 1
ATOM 644 N N . ILE A 1 84 ? 25.514 -7.659 -20.447 1.00 77.00 84 ILE A N 1
ATOM 645 C CA . ILE A 1 84 ? 26.595 -6.778 -19.986 1.00 77.00 84 ILE A CA 1
ATOM 646 C C . ILE A 1 84 ? 27.965 -7.356 -20.355 1.00 77.00 84 ILE A C 1
ATOM 648 O O . ILE A 1 84 ? 28.814 -6.627 -20.865 1.00 77.00 84 ILE A O 1
ATOM 652 N N . LYS A 1 85 ? 28.166 -8.668 -20.188 1.00 76.12 85 LYS A N 1
ATOM 653 C CA . LYS A 1 85 ? 29.403 -9.366 -20.567 1.00 76.12 85 LYS A CA 1
ATOM 654 C C . LYS A 1 85 ? 29.682 -9.232 -22.066 1.00 76.12 85 LYS A C 1
ATOM 656 O O . LYS A 1 85 ? 30.796 -8.876 -22.446 1.00 76.12 85 LYS A O 1
ATOM 661 N N . SER A 1 86 ? 28.676 -9.474 -22.914 1.00 70.06 86 SER A N 1
ATOM 662 C CA . SER A 1 86 ? 28.817 -9.355 -24.375 1.00 70.06 86 SER A CA 1
ATOM 663 C C . SER A 1 86 ? 29.144 -7.923 -24.818 1.00 70.06 86 SER A C 1
ATOM 665 O O . SER A 1 86 ? 29.950 -7.714 -25.724 1.00 70.06 86 SER A O 1
ATOM 667 N N . LEU A 1 87 ? 28.586 -6.923 -24.131 1.00 72.44 87 LEU A N 1
ATOM 668 C CA . LEU A 1 87 ? 28.812 -5.519 -24.447 1.00 72.44 87 LEU A CA 1
ATOM 669 C C . LEU A 1 87 ? 30.181 -5.023 -23.951 1.00 72.44 87 LEU A C 1
ATOM 671 O O . LEU A 1 87 ? 30.910 -4.360 -24.688 1.00 72.44 87 LEU A O 1
ATOM 675 N N . GLY A 1 88 ? 30.524 -5.339 -22.701 1.00 69.62 88 GLY A N 1
ATOM 676 C CA . GLY A 1 88 ? 31.695 -4.802 -22.011 1.00 69.62 88 GLY A CA 1
ATOM 677 C C . GLY A 1 88 ? 33.007 -5.480 -22.390 1.00 69.62 88 GLY A C 1
ATOM 678 O O . GLY A 1 88 ? 34.028 -4.804 -22.480 1.00 69.62 88 GLY A O 1
ATOM 679 N N . ARG A 1 89 ? 32.996 -6.796 -22.634 1.00 71.44 89 ARG A N 1
ATOM 680 C CA . ARG A 1 89 ? 34.225 -7.548 -22.948 1.00 71.44 89 ARG A CA 1
ATOM 681 C C . ARG A 1 89 ? 34.505 -7.677 -24.437 1.00 71.44 89 ARG A C 1
ATOM 683 O O . ARG A 1 89 ? 35.653 -7.845 -24.812 1.00 71.44 89 ARG A O 1
ATOM 690 N N . ALA A 1 90 ? 33.462 -7.610 -25.252 1.00 66.31 90 ALA A N 1
ATOM 691 C CA . ALA A 1 90 ? 33.514 -8.018 -26.645 1.00 66.31 90 ALA A CA 1
ATOM 692 C C . ALA A 1 90 ? 33.203 -6.837 -27.576 1.00 66.31 90 ALA A C 1
ATOM 694 O O . ALA A 1 90 ? 34.014 -6.438 -28.405 1.00 66.31 90 ALA A O 1
ATOM 695 N N . PHE A 1 91 ? 32.051 -6.193 -27.385 1.00 72.25 91 PHE A N 1
ATOM 696 C CA . PHE A 1 91 ? 31.606 -5.146 -28.301 1.00 72.25 91 PHE A CA 1
ATOM 697 C C . PHE A 1 91 ? 32.381 -3.822 -28.167 1.00 72.25 91 PHE A C 1
ATOM 699 O O . PHE A 1 91 ? 32.887 -3.300 -29.161 1.00 72.25 91 PHE A O 1
ATOM 706 N N . MET A 1 92 ? 32.483 -3.262 -26.955 1.00 74.69 92 MET A N 1
ATOM 707 C CA . MET A 1 92 ? 33.155 -1.971 -26.732 1.00 74.69 92 MET A CA 1
ATOM 708 C C . MET A 1 92 ? 34.668 -1.999 -27.030 1.00 74.69 92 MET A C 1
ATOM 710 O O . MET A 1 92 ? 35.151 -1.047 -27.642 1.00 74.69 92 MET A O 1
ATOM 714 N N . PRO A 1 93 ? 35.430 -3.046 -26.657 1.00 71.50 93 PRO A N 1
ATOM 715 C CA . PRO A 1 93 ? 36.870 -3.071 -26.917 1.00 71.50 93 PRO A CA 1
ATOM 716 C C . PRO A 1 93 ? 37.226 -3.422 -28.369 1.00 71.50 93 PRO A C 1
ATOM 718 O O . PRO A 1 93 ? 38.120 -2.799 -28.937 1.00 71.50 93 PRO A O 1
ATOM 721 N N . GLU A 1 94 ? 36.543 -4.401 -28.973 1.00 70.25 94 GLU A N 1
ATOM 722 C CA . GLU A 1 94 ? 36.983 -5.000 -30.245 1.00 70.25 94 GLU A CA 1
ATOM 723 C C . GLU A 1 94 ? 36.217 -4.460 -31.459 1.00 70.25 94 GLU A C 1
ATOM 725 O O . GLU A 1 94 ? 36.801 -4.240 -32.519 1.00 70.25 94 GLU A O 1
ATOM 730 N N . VAL A 1 95 ? 34.913 -4.204 -31.315 1.00 69.69 95 VAL A N 1
ATOM 731 C CA . VAL A 1 95 ? 34.021 -3.882 -32.445 1.00 69.69 95 VAL A CA 1
ATOM 732 C C . VAL A 1 95 ? 33.775 -2.375 -32.576 1.00 69.69 95 VAL A C 1
ATOM 734 O O . VAL A 1 95 ? 33.689 -1.846 -33.686 1.00 69.69 95 VAL A O 1
ATOM 737 N N . TRP A 1 96 ? 33.698 -1.649 -31.457 1.00 76.31 96 TRP A N 1
ATOM 738 C CA . TRP A 1 96 ? 33.421 -0.208 -31.441 1.00 76.31 96 TRP A CA 1
ATOM 739 C C . TRP A 1 96 ? 34.413 0.650 -32.250 1.00 76.31 96 TRP A C 1
ATOM 741 O O . TRP A 1 96 ? 33.946 1.516 -33.001 1.00 76.31 96 TRP A O 1
ATOM 751 N N . PRO A 1 97 ? 35.747 0.435 -32.174 1.00 72.31 97 PRO A N 1
ATOM 752 C CA . PRO A 1 97 ? 36.711 1.259 -32.910 1.00 72.31 97 PRO A CA 1
ATOM 753 C C . PRO A 1 97 ? 36.588 1.129 -34.437 1.00 72.31 97 PRO A C 1
ATOM 755 O O . PRO A 1 97 ? 36.901 2.076 -35.158 1.00 72.31 97 PRO A O 1
ATOM 758 N N . GLY A 1 98 ? 36.113 -0.024 -34.925 1.00 71.69 98 GLY A N 1
ATOM 759 C CA . GLY A 1 98 ? 36.004 -0.366 -36.348 1.00 71.69 98 GLY A CA 1
ATOM 760 C C . GLY A 1 98 ? 34.586 -0.311 -36.923 1.00 71.69 98 GLY A C 1
ATOM 761 O O . GLY A 1 98 ? 34.367 -0.786 -38.034 1.00 71.69 98 GLY A O 1
ATOM 762 N N . LEU A 1 99 ? 33.602 0.229 -36.192 1.00 72.31 99 LEU A N 1
ATOM 763 C CA . LEU A 1 99 ? 32.204 0.158 -36.622 1.00 72.31 99 LEU A CA 1
ATOM 764 C C . LEU A 1 99 ? 31.959 0.972 -37.912 1.00 72.31 99 LEU A C 1
ATOM 766 O O . LEU A 1 99 ? 32.452 2.093 -38.069 1.00 72.31 99 LEU A O 1
ATOM 770 N N . HIS A 1 100 ? 31.107 0.460 -38.797 1.00 67.00 100 HIS A N 1
ATOM 771 C CA . HIS A 1 100 ? 30.578 1.160 -39.973 1.00 67.00 100 HIS A CA 1
ATOM 772 C C . HIS A 1 100 ? 29.087 1.506 -39.770 1.00 67.00 100 HIS A C 1
ATOM 774 O O . HIS A 1 100 ? 28.436 0.899 -38.920 1.00 67.00 100 HIS A O 1
ATOM 780 N N . PRO A 1 101 ? 28.516 2.488 -40.496 1.00 64.62 101 PRO A N 1
ATOM 781 C CA . PRO A 1 101 ? 29.150 3.373 -41.475 1.00 64.62 101 PRO A CA 1
ATOM 782 C C . PRO A 1 101 ? 30.016 4.468 -40.832 1.00 64.62 101 PRO A C 1
ATOM 784 O O . PRO A 1 101 ? 29.711 4.993 -39.759 1.00 64.62 101 PRO A O 1
ATOM 787 N N . THR A 1 102 ? 31.105 4.830 -41.513 1.00 65.81 102 THR A N 1
ATOM 788 C CA . THR A 1 102 ? 32.029 5.891 -41.101 1.00 65.81 102 THR A CA 1
ATOM 789 C C . THR A 1 102 ? 31.525 7.245 -41.614 1.00 65.81 102 THR A C 1
ATOM 791 O O . THR A 1 102 ? 31.273 7.439 -42.799 1.00 65.81 102 THR A O 1
ATOM 794 N N . GLY A 1 103 ? 31.303 8.200 -40.708 1.00 76.25 103 GLY A N 1
ATOM 795 C CA . GLY A 1 103 ? 30.827 9.542 -41.055 1.00 76.25 103 GLY A CA 1
ATOM 796 C C . GLY A 1 103 ? 30.280 10.302 -39.844 1.00 76.25 103 GLY A C 1
ATOM 797 O O . GLY A 1 103 ? 29.867 9.677 -38.869 1.00 76.25 103 GLY A O 1
ATOM 798 N N . PRO A 1 104 ? 30.228 11.646 -39.868 1.00 75.88 104 PRO A N 1
ATOM 799 C CA . PRO A 1 104 ? 29.887 12.445 -38.687 1.00 75.88 104 PRO A CA 1
ATOM 800 C C . PRO A 1 104 ? 28.447 12.221 -38.197 1.00 75.88 104 PRO A C 1
ATOM 802 O O . PRO A 1 104 ? 28.212 12.137 -36.994 1.00 75.88 104 PRO A O 1
ATOM 805 N N . LYS A 1 105 ? 27.476 12.067 -39.111 1.00 77.44 105 LYS A N 1
ATOM 806 C CA . LYS A 1 105 ? 26.071 11.775 -38.762 1.00 77.44 105 LYS A CA 1
ATOM 807 C C . LYS A 1 105 ? 25.903 10.369 -38.183 1.00 77.44 105 LYS A C 1
ATOM 809 O O . LYS A 1 105 ? 25.233 10.202 -37.168 1.00 77.44 105 LYS A O 1
ATOM 814 N N . ALA A 1 106 ? 26.538 9.380 -38.812 1.00 74.88 106 ALA A N 1
ATOM 815 C CA . ALA A 1 106 ? 26.547 8.006 -38.326 1.00 74.88 106 ALA A CA 1
ATOM 816 C C . ALA A 1 106 ? 27.210 7.922 -36.947 1.00 74.88 106 ALA A C 1
ATOM 818 O O . ALA A 1 106 ? 26.656 7.313 -36.039 1.00 74.88 106 ALA A O 1
ATOM 819 N N . ASN A 1 107 ? 28.325 8.630 -36.747 1.00 78.88 107 ASN A N 1
ATOM 820 C CA . ASN A 1 107 ? 29.026 8.656 -35.471 1.00 78.88 107 ASN A CA 1
ATOM 821 C C . ASN A 1 107 ? 28.167 9.228 -34.336 1.00 78.88 107 ASN A C 1
ATOM 823 O O . ASN A 1 107 ? 28.088 8.616 -33.276 1.00 78.88 107 ASN A O 1
ATOM 827 N N . ARG A 1 108 ? 27.447 10.334 -34.581 1.00 81.00 108 ARG A N 1
ATOM 828 C CA . ARG A 1 108 ? 26.486 10.888 -33.609 1.00 81.00 108 ARG A CA 1
ATOM 829 C C . ARG A 1 108 ? 25.391 9.885 -33.247 1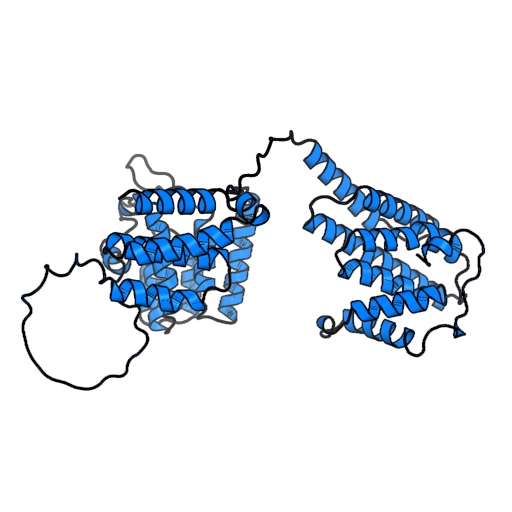.00 81.00 108 ARG A C 1
ATOM 831 O O . ARG A 1 108 ? 25.067 9.729 -32.077 1.00 81.00 108 ARG A O 1
ATOM 838 N N . ARG A 1 109 ? 24.837 9.178 -34.239 1.00 80.50 109 ARG A N 1
ATOM 839 C CA . ARG A 1 109 ? 23.788 8.173 -34.004 1.00 80.50 109 ARG A CA 1
ATOM 840 C C . ARG A 1 109 ? 24.309 6.971 -33.213 1.00 80.50 109 ARG A C 1
ATOM 842 O O . ARG A 1 109 ? 23.620 6.506 -32.316 1.00 80.50 109 ARG A O 1
ATOM 849 N N . ARG A 1 110 ? 25.539 6.520 -33.484 1.00 79.19 110 ARG A N 1
ATOM 850 C CA . ARG A 1 110 ? 26.206 5.478 -32.685 1.00 79.19 110 ARG A CA 1
ATOM 851 C C . ARG A 1 110 ? 26.393 5.919 -31.239 1.00 79.19 110 ARG A C 1
ATOM 853 O O . ARG A 1 110 ? 26.025 5.173 -30.343 1.00 79.19 110 ARG A O 1
ATOM 860 N N . GLN A 1 111 ? 26.911 7.128 -31.018 1.00 81.94 111 GLN A N 1
ATOM 861 C CA . GLN A 1 111 ? 27.077 7.694 -29.675 1.00 81.94 111 GLN A CA 1
ATOM 862 C C . GLN A 1 111 ? 25.742 7.762 -28.926 1.00 81.94 111 GLN A C 1
ATOM 864 O O . GLN A 1 111 ? 25.659 7.297 -27.795 1.00 81.94 111 GLN A O 1
ATOM 869 N N . GLN A 1 112 ? 24.678 8.233 -29.582 1.00 82.62 112 GLN A N 1
ATOM 870 C CA . GLN A 1 112 ? 23.337 8.253 -28.999 1.00 82.62 112 GLN A CA 1
ATOM 871 C C . GLN A 1 112 ? 22.857 6.849 -28.600 1.00 82.62 112 GLN A C 1
ATOM 873 O O . GLN A 1 112 ? 22.330 6.656 -27.508 1.00 82.62 112 GLN A O 1
ATOM 878 N N . TRP A 1 113 ? 23.071 5.847 -29.453 1.00 83.19 113 TRP A N 1
ATOM 879 C CA . TRP A 1 113 ? 22.700 4.469 -29.135 1.00 83.19 113 TRP A CA 1
ATOM 880 C C . TRP A 1 113 ? 23.519 3.877 -27.989 1.00 83.19 113 TRP A C 1
ATOM 882 O O . TRP A 1 113 ? 22.959 3.140 -27.186 1.00 83.19 113 TRP A O 1
ATOM 892 N N . ALA A 1 114 ? 24.805 4.212 -27.873 1.00 80.44 114 ALA A N 1
ATOM 893 C CA . ALA A 1 114 ? 25.613 3.800 -26.728 1.00 80.44 114 ALA A CA 1
ATOM 894 C C . ALA A 1 114 ? 25.083 4.394 -25.415 1.00 80.44 114 ALA A C 1
ATOM 896 O O . ALA A 1 114 ? 24.946 3.660 -24.440 1.00 80.44 114 ALA A O 1
ATOM 897 N N . ILE A 1 115 ? 24.705 5.678 -25.411 1.00 83.19 115 ILE A N 1
ATOM 898 C CA . ILE A 1 115 ? 24.087 6.335 -24.248 1.00 83.19 115 ILE A CA 1
ATOM 899 C C . ILE A 1 115 ? 22.797 5.613 -23.846 1.00 83.19 115 ILE A C 1
ATOM 901 O O . ILE A 1 115 ? 22.606 5.288 -22.679 1.00 83.19 115 ILE A O 1
ATOM 905 N N . GLU A 1 116 ? 21.926 5.306 -24.807 1.00 82.75 116 GLU A N 1
ATOM 906 C CA . GLU A 1 116 ? 20.667 4.610 -24.525 1.00 82.75 116 GLU A CA 1
ATOM 907 C C . GLU A 1 116 ? 20.867 3.187 -23.997 1.00 82.75 116 GLU A C 1
ATOM 909 O O . GLU A 1 116 ? 20.093 2.734 -23.157 1.00 82.75 116 GLU A O 1
ATOM 914 N N . ILE A 1 117 ? 21.889 2.478 -24.480 1.00 81.31 117 ILE A N 1
ATOM 915 C CA . ILE A 1 117 ? 22.243 1.147 -23.980 1.00 81.31 117 ILE A CA 1
ATOM 916 C C . ILE A 1 117 ? 22.740 1.239 -22.534 1.00 81.31 117 ILE A C 1
ATOM 918 O O . ILE A 1 117 ? 22.314 0.450 -21.693 1.00 81.31 117 ILE A O 1
ATOM 922 N N . LEU A 1 118 ? 23.614 2.203 -22.234 1.00 84.44 118 LEU A N 1
ATOM 923 C CA . LEU A 1 118 ? 24.130 2.416 -20.881 1.00 84.44 118 LEU A CA 1
ATOM 924 C C . LEU A 1 118 ? 23.013 2.816 -19.908 1.00 84.44 118 LEU A C 1
ATOM 926 O O . LEU A 1 118 ? 22.967 2.281 -18.804 1.00 84.44 118 LEU A O 1
ATOM 930 N N . ALA A 1 119 ? 22.082 3.674 -20.334 1.00 83.94 119 ALA A N 1
ATOM 931 C CA . ALA A 1 119 ? 20.901 4.038 -19.551 1.00 83.94 119 ALA A CA 1
ATOM 932 C C . ALA A 1 119 ? 19.986 2.828 -19.293 1.00 83.94 119 ALA A C 1
ATOM 934 O O . ALA A 1 119 ? 19.568 2.601 -18.166 1.00 83.94 119 ALA A O 1
ATOM 935 N N . ALA A 1 120 ? 19.751 1.982 -20.302 1.00 81.81 120 ALA A N 1
ATOM 936 C CA . ALA A 1 120 ? 18.970 0.757 -20.126 1.00 81.81 120 ALA A CA 1
ATOM 937 C C . ALA A 1 120 ? 19.584 -0.177 -19.075 1.00 81.81 120 ALA A C 1
ATOM 939 O O . ALA A 1 120 ? 18.883 -0.747 -18.244 1.00 81.81 120 ALA A O 1
ATOM 940 N N . ILE A 1 121 ? 20.908 -0.337 -19.121 1.00 82.25 121 ILE A N 1
ATOM 941 C CA . ILE A 1 121 ? 21.646 -1.179 -18.178 1.00 82.25 121 ILE A CA 1
ATOM 942 C C . ILE A 1 121 ? 21.615 -0.572 -16.774 1.00 82.25 121 ILE A C 1
ATOM 944 O O . ILE A 1 121 ? 21.428 -1.311 -15.811 1.00 82.25 121 ILE A O 1
ATOM 948 N N . HIS A 1 122 ? 21.757 0.750 -16.656 1.00 86.25 122 HIS A N 1
ATOM 949 C CA . HIS A 1 122 ? 21.587 1.467 -15.395 1.00 86.25 122 HIS A CA 1
ATOM 950 C C . HIS A 1 122 ? 20.212 1.174 -14.775 1.00 86.25 122 HIS A C 1
ATOM 952 O O . HIS A 1 122 ? 20.147 0.663 -13.657 1.00 86.25 122 HIS A O 1
ATOM 958 N N . ASP A 1 123 ? 19.131 1.394 -15.526 1.00 82.88 123 ASP A N 1
ATOM 959 C CA . ASP A 1 123 ? 17.760 1.207 -15.037 1.00 82.88 123 ASP A CA 1
ATOM 960 C C . ASP A 1 123 ? 17.494 -0.251 -14.633 1.00 82.88 123 ASP A C 1
ATOM 962 O O . ASP A 1 123 ? 16.827 -0.526 -13.635 1.00 82.88 123 ASP A O 1
ATOM 966 N N . ALA A 1 124 ? 18.058 -1.209 -15.373 1.00 80.44 124 ALA A N 1
ATOM 967 C CA . ALA A 1 124 ? 17.954 -2.626 -15.042 1.00 80.44 124 ALA A CA 1
ATOM 968 C C . ALA A 1 124 ? 18.670 -2.987 -13.735 1.00 80.44 124 ALA A C 1
ATOM 970 O O . ALA A 1 124 ? 18.136 -3.748 -12.928 1.00 80.44 124 ALA A O 1
ATOM 971 N N . LEU A 1 125 ? 19.871 -2.443 -13.519 1.00 81.19 125 LEU A N 1
ATOM 972 C CA . LEU A 1 125 ? 20.642 -2.659 -12.295 1.00 81.19 125 LEU A CA 1
ATOM 973 C C . LEU A 1 125 ? 19.945 -2.033 -11.084 1.00 81.19 125 LEU A C 1
ATOM 975 O O . LEU A 1 125 ? 19.850 -2.674 -10.037 1.00 81.19 125 LEU A O 1
ATOM 979 N N . GLU A 1 126 ? 19.423 -0.815 -11.230 1.00 83.75 126 GLU A N 1
ATOM 980 C CA . GLU A 1 126 ? 18.669 -0.124 -10.182 1.00 83.75 126 GLU A CA 1
ATOM 981 C C . GLU A 1 126 ? 17.387 -0.889 -9.828 1.00 83.75 126 GLU A C 1
ATOM 983 O O . GLU A 1 126 ? 17.071 -1.088 -8.649 1.00 83.75 126 GLU A O 1
ATOM 988 N N . HIS A 1 127 ? 16.680 -1.399 -10.838 1.00 79.06 127 HIS A N 1
ATOM 989 C CA . HIS A 1 127 ? 15.473 -2.185 -10.632 1.00 79.06 127 HIS A CA 1
ATOM 990 C C . HIS A 1 127 ? 15.761 -3.527 -9.946 1.00 79.06 127 HIS A C 1
ATOM 992 O O . HIS A 1 127 ? 15.103 -3.855 -8.957 1.00 79.06 127 HIS A O 1
ATOM 998 N N . ASN A 1 128 ? 16.764 -4.282 -10.410 1.00 76.12 128 ASN A N 1
ATOM 999 C CA . ASN A 1 128 ? 17.138 -5.562 -9.798 1.00 76.12 128 ASN A CA 1
ATOM 1000 C C . ASN A 1 128 ? 17.616 -5.376 -8.358 1.00 76.12 128 ASN A C 1
ATOM 1002 O O . ASN A 1 128 ? 17.238 -6.155 -7.483 1.00 76.12 128 ASN A O 1
ATOM 1006 N N . PHE A 1 129 ? 18.367 -4.310 -8.076 1.00 77.00 129 PHE A N 1
ATOM 1007 C CA . PHE A 1 129 ? 18.739 -3.981 -6.707 1.00 77.00 129 PHE A CA 1
ATOM 1008 C C . PHE A 1 129 ? 17.532 -3.633 -5.840 1.00 77.00 129 PHE A C 1
ATOM 1010 O O . PHE A 1 129 ? 17.424 -4.116 -4.716 1.00 77.00 129 PHE A O 1
ATOM 1017 N N . THR A 1 130 ? 16.600 -2.830 -6.351 1.00 76.69 130 THR A N 1
ATOM 1018 C CA . THR A 1 130 ? 15.388 -2.471 -5.604 1.00 76.69 130 THR A CA 1
ATOM 1019 C C . THR A 1 130 ? 14.534 -3.707 -5.304 1.00 76.69 130 THR A C 1
ATOM 1021 O O . THR A 1 130 ? 13.994 -3.831 -4.204 1.00 76.69 130 THR A O 1
ATOM 1024 N N . ALA A 1 131 ? 14.444 -4.644 -6.254 1.00 73.44 131 ALA A N 1
ATOM 1025 C CA . ALA A 1 131 ? 13.661 -5.868 -6.126 1.00 73.44 131 ALA A CA 1
ATOM 1026 C C . ALA A 1 131 ? 14.298 -6.899 -5.179 1.00 73.44 131 ALA A C 1
ATOM 1028 O O . ALA A 1 131 ? 13.610 -7.455 -4.324 1.00 73.44 131 ALA A O 1
ATOM 1029 N N . GLN A 1 132 ? 15.599 -7.163 -5.319 1.00 68.00 132 GLN A N 1
ATOM 1030 C CA . GLN A 1 132 ? 16.284 -8.243 -4.600 1.00 68.00 132 GLN A CA 1
ATOM 1031 C C . GLN A 1 132 ? 17.042 -7.767 -3.350 1.00 68.00 132 GLN A C 1
ATOM 1033 O O . GLN A 1 132 ? 17.463 -8.595 -2.546 1.00 68.00 132 GLN A O 1
ATOM 1038 N N . ARG A 1 133 ? 17.254 -6.451 -3.180 1.00 66.19 133 ARG A N 1
ATOM 1039 C CA . ARG A 1 133 ? 18.136 -5.810 -2.171 1.00 66.19 133 ARG A CA 1
ATOM 1040 C C . ARG A 1 133 ? 19.588 -6.298 -2.156 1.00 66.19 133 ARG A C 1
ATOM 1042 O O . ARG A 1 133 ? 20.417 -5.778 -1.422 1.00 66.19 133 ARG A O 1
ATOM 1049 N N . ALA A 1 134 ? 19.926 -7.237 -3.025 1.00 68.00 134 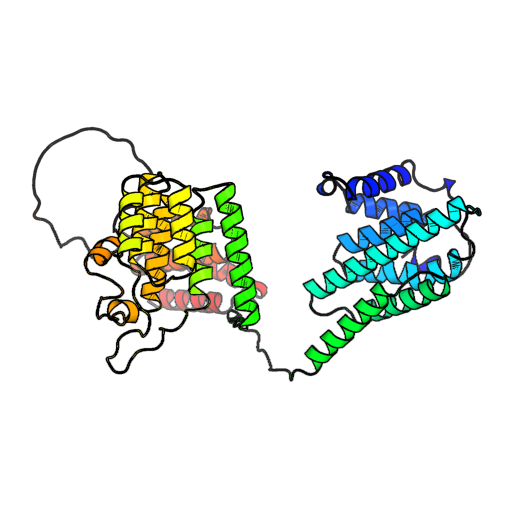ALA A N 1
ATOM 1050 C CA . ALA A 1 134 ? 21.260 -7.722 -3.283 1.00 68.00 134 ALA A CA 1
ATOM 1051 C C . ALA A 1 134 ? 21.402 -7.912 -4.792 1.00 68.00 134 ALA A C 1
ATOM 1053 O O . ALA A 1 134 ? 20.484 -8.381 -5.453 1.00 68.00 134 ALA A O 1
ATOM 1054 N N . LEU A 1 135 ? 22.559 -7.541 -5.330 1.00 71.81 135 LEU A N 1
ATOM 1055 C CA . LEU A 1 135 ? 22.945 -7.883 -6.695 1.00 71.81 135 LEU A CA 1
ATOM 1056 C C . LEU A 1 135 ? 23.947 -9.032 -6.648 1.00 71.81 135 LEU A C 1
ATOM 1058 O O . LEU A 1 135 ? 24.788 -9.092 -5.741 1.00 71.81 135 LEU A O 1
ATOM 1062 N N . ASP A 1 136 ? 23.881 -9.906 -7.650 1.00 77.75 136 ASP A N 1
ATOM 1063 C CA . ASP A 1 136 ? 24.897 -10.930 -7.870 1.00 77.75 136 ASP A CA 1
ATOM 1064 C C . ASP A 1 136 ? 26.285 -10.255 -7.996 1.00 77.75 136 ASP A C 1
ATOM 1066 O O . ASP A 1 136 ? 26.456 -9.331 -8.804 1.00 77.75 136 ASP A O 1
ATOM 1070 N N . PRO A 1 137 ? 27.301 -10.669 -7.216 1.00 78.25 137 PRO A N 1
ATOM 1071 C CA . PRO A 1 137 ? 28.654 -10.127 -7.342 1.00 78.25 137 PRO A CA 1
ATOM 1072 C C . PRO A 1 137 ? 29.237 -10.266 -8.758 1.00 78.25 137 PRO A C 1
ATOM 1074 O O . PRO A 1 137 ? 30.035 -9.420 -9.175 1.00 78.25 137 PRO A O 1
ATOM 1077 N N . ALA A 1 138 ? 28.840 -11.292 -9.519 1.00 80.25 138 ALA A N 1
ATOM 1078 C CA . ALA A 1 138 ? 29.245 -11.450 -10.913 1.00 80.25 138 ALA A CA 1
ATOM 1079 C C . ALA A 1 138 ? 28.695 -10.310 -11.781 1.00 80.25 138 ALA A C 1
ATOM 1081 O O . ALA A 1 138 ? 29.433 -9.716 -12.567 1.00 80.25 138 ALA A O 1
ATOM 1082 N N . LEU A 1 139 ? 27.431 -9.941 -11.576 1.00 80.50 139 LEU A N 1
ATOM 1083 C CA . LEU A 1 139 ? 26.766 -8.860 -12.298 1.00 80.50 139 LEU A CA 1
ATOM 1084 C C . LEU A 1 139 ? 27.419 -7.498 -12.023 1.00 80.50 139 LEU A C 1
ATOM 1086 O O . LEU A 1 139 ? 27.684 -6.738 -12.955 1.00 80.50 139 LEU A O 1
ATOM 1090 N N . VAL A 1 140 ? 27.753 -7.219 -10.760 1.00 82.69 140 VAL A N 1
ATOM 1091 C CA . VAL A 1 140 ? 28.476 -5.996 -10.363 1.00 82.69 140 VAL A CA 1
ATOM 1092 C C . VAL A 1 140 ? 29.858 -5.937 -11.021 1.00 82.69 140 VAL A C 1
ATOM 1094 O O . VAL A 1 140 ? 30.273 -4.884 -11.508 1.00 82.69 140 VAL A O 1
ATOM 1097 N N . THR A 1 141 ? 30.564 -7.068 -11.074 1.00 84.56 141 THR A N 1
ATOM 1098 C CA . THR A 1 141 ? 31.894 -7.154 -11.694 1.00 84.56 141 THR A CA 1
ATOM 1099 C C . THR A 1 141 ? 31.830 -6.867 -13.195 1.00 84.56 141 THR A C 1
ATOM 1101 O O . THR A 1 141 ? 32.625 -6.078 -13.708 1.00 84.56 141 THR A O 1
ATOM 1104 N N . GLU A 1 142 ? 30.866 -7.458 -13.906 1.00 83.44 142 GLU A N 1
ATOM 1105 C CA . GLU A 1 142 ? 30.683 -7.202 -15.339 1.00 83.44 142 GLU A CA 1
ATOM 1106 C C . GLU A 1 142 ? 30.248 -5.755 -15.615 1.00 83.44 142 GLU A C 1
ATOM 1108 O O . GLU A 1 142 ? 30.745 -5.136 -16.555 1.00 83.44 142 GLU A O 1
ATOM 1113 N N . ALA A 1 143 ? 29.390 -5.169 -14.773 1.00 84.75 143 ALA A N 1
ATOM 1114 C CA . ALA A 1 143 ? 28.981 -3.770 -14.908 1.00 84.75 143 ALA A CA 1
ATOM 1115 C C . ALA A 1 143 ? 30.162 -2.798 -14.719 1.00 84.75 143 ALA A C 1
ATOM 1117 O O . ALA A 1 143 ? 30.297 -1.827 -15.465 1.00 84.75 143 ALA A O 1
ATOM 1118 N N . GLN A 1 144 ? 31.075 -3.086 -13.784 1.00 85.62 144 GLN A N 1
ATOM 1119 C CA . GLN A 1 144 ? 32.314 -2.316 -13.609 1.00 85.62 144 GLN A CA 1
ATOM 1120 C C . GLN A 1 144 ? 33.260 -2.444 -14.810 1.00 85.62 144 GLN A C 1
ATOM 1122 O O . GLN A 1 144 ? 33.921 -1.472 -15.185 1.00 85.62 144 GLN A O 1
ATOM 1127 N N . LEU A 1 145 ? 33.353 -3.632 -15.416 1.00 84.88 145 LEU A N 1
ATOM 1128 C CA . LEU A 1 145 ? 34.139 -3.839 -16.636 1.00 84.88 145 LEU A CA 1
ATOM 1129 C C . LEU A 1 145 ? 33.544 -3.069 -17.817 1.00 84.88 145 LEU A C 1
ATOM 1131 O O . LEU A 1 145 ? 34.286 -2.406 -18.541 1.00 84.88 145 LEU A O 1
ATOM 1135 N N . LEU A 1 146 ? 32.217 -3.083 -17.963 1.00 84.75 146 LEU A N 1
ATOM 1136 C CA . LEU A 1 146 ? 31.519 -2.291 -18.969 1.00 84.75 146 LEU A CA 1
ATOM 1137 C C . LEU A 1 146 ? 31.769 -0.789 -18.781 1.00 84.75 146 LEU A C 1
ATOM 1139 O O . LEU A 1 146 ? 32.089 -0.114 -19.756 1.00 84.75 146 LEU A O 1
ATOM 1143 N N . ALA A 1 147 ? 31.678 -0.272 -17.551 1.00 85.44 147 ALA A N 1
ATOM 1144 C CA . ALA A 1 147 ? 31.945 1.138 -17.262 1.00 85.44 147 ALA A CA 1
ATOM 1145 C C . ALA A 1 147 ? 33.371 1.541 -17.681 1.00 85.44 147 ALA A C 1
ATOM 1147 O O . ALA A 1 147 ? 33.565 2.553 -18.355 1.00 85.44 147 ALA A O 1
ATOM 1148 N N . LYS A 1 148 ? 34.374 0.707 -17.371 1.00 85.75 148 LYS A N 1
ATOM 1149 C CA . LYS A 1 148 ? 35.767 0.926 -17.799 1.00 85.75 148 LYS A CA 1
ATOM 1150 C C . LYS A 1 148 ? 35.916 0.912 -19.321 1.00 85.75 148 LYS A C 1
ATOM 1152 O O . LYS A 1 148 ? 36.574 1.795 -19.872 1.00 85.75 148 LYS A O 1
ATOM 1157 N N . ALA A 1 149 ? 35.303 -0.062 -19.994 1.00 83.56 149 ALA A N 1
ATOM 1158 C CA . ALA A 1 149 ? 35.350 -0.174 -21.448 1.00 83.56 149 ALA A CA 1
ATOM 1159 C C . ALA A 1 149 ? 34.687 1.041 -22.121 1.00 83.56 149 ALA A C 1
ATOM 1161 O O . ALA A 1 149 ? 35.308 1.697 -22.953 1.00 83.56 149 ALA A O 1
ATOM 1162 N N . ALA A 1 150 ? 33.484 1.425 -21.690 1.00 84.19 150 ALA A N 1
ATOM 1163 C CA . ALA A 1 150 ? 32.760 2.574 -22.231 1.00 84.19 150 ALA A CA 1
ATOM 1164 C C . ALA A 1 150 ? 33.499 3.908 -22.002 1.00 84.19 150 ALA A C 1
ATOM 1166 O O . ALA A 1 150 ? 33.548 4.745 -22.907 1.00 84.19 150 ALA A O 1
ATOM 1167 N N . LYS A 1 151 ? 34.160 4.073 -20.848 1.00 85.62 151 LYS A N 1
ATOM 1168 C CA . LYS A 1 151 ? 35.015 5.233 -20.543 1.00 85.62 151 LYS A CA 1
ATOM 1169 C C . LYS A 1 151 ? 36.221 5.321 -21.478 1.00 85.62 151 LYS A C 1
ATOM 1171 O O . LYS A 1 151 ? 36.544 6.402 -21.962 1.00 85.62 151 LYS A O 1
ATOM 1176 N N . SER A 1 152 ? 36.855 4.185 -21.786 1.00 82.44 152 SER A N 1
ATOM 1177 C CA . SER A 1 152 ? 37.963 4.127 -22.753 1.00 82.44 152 SER A CA 1
ATOM 1178 C C . SER A 1 152 ? 37.529 4.489 -24.179 1.00 82.44 152 SER A C 1
ATOM 1180 O O . SER A 1 152 ? 38.311 5.048 -24.943 1.00 82.44 152 SER A O 1
ATOM 1182 N N . SER A 1 153 ? 36.258 4.249 -24.510 1.00 77.44 153 SER A N 1
ATOM 1183 C CA . SER A 1 153 ? 35.640 4.627 -25.784 1.00 77.44 153 SER A CA 1
ATOM 1184 C C . SER A 1 153 ? 35.100 6.068 -25.814 1.00 77.44 153 SER A C 1
ATOM 1186 O O . SER A 1 153 ? 34.541 6.477 -26.834 1.00 77.44 153 SER A O 1
ATOM 1188 N N . GLY A 1 154 ? 35.268 6.841 -24.731 1.00 79.19 154 GLY A N 1
ATOM 1189 C CA . GLY A 1 154 ? 34.878 8.252 -24.640 1.00 79.19 154 GLY A CA 1
ATOM 1190 C C . GLY A 1 154 ? 33.405 8.511 -24.303 1.00 79.19 154 GLY A C 1
ATOM 1191 O O . GLY A 1 154 ? 32.915 9.603 -24.586 1.00 79.19 154 GLY A O 1
ATOM 1192 N N . HIS A 1 155 ? 32.693 7.534 -23.732 1.00 81.88 155 HIS A N 1
ATOM 1193 C CA . HIS A 1 155 ? 31.303 7.698 -23.285 1.00 81.88 155 HIS A CA 1
ATOM 1194 C C . HIS A 1 155 ? 31.222 8.161 -21.831 1.00 81.88 155 HIS A C 1
ATOM 1196 O O . HIS A 1 155 ? 32.065 7.798 -21.007 1.00 81.88 155 HIS A O 1
ATOM 1202 N N . ASP A 1 156 ? 30.183 8.935 -21.514 1.00 81.81 156 ASP A N 1
ATOM 1203 C CA . ASP A 1 156 ? 29.872 9.303 -20.135 1.00 81.81 156 ASP A CA 1
ATOM 1204 C C . ASP A 1 156 ? 29.292 8.096 -19.385 1.00 81.81 156 ASP A C 1
ATOM 1206 O O . ASP A 1 156 ? 28.327 7.470 -19.827 1.00 81.81 156 ASP A O 1
ATOM 1210 N N . VAL A 1 157 ? 29.917 7.759 -18.261 1.00 85.81 157 VAL A N 1
ATOM 1211 C CA . VAL A 1 157 ? 29.563 6.625 -17.400 1.00 85.81 157 VAL A CA 1
ATOM 1212 C C . VAL A 1 157 ? 29.293 7.059 -15.959 1.00 85.81 157 VAL A C 1
ATOM 1214 O O . VAL A 1 157 ? 29.128 6.194 -15.102 1.00 85.81 157 VAL A O 1
ATOM 1217 N N . ALA A 1 158 ? 29.226 8.369 -15.679 1.00 84.62 158 ALA A N 1
ATOM 1218 C CA . ALA A 1 158 ? 29.097 8.897 -14.319 1.00 84.62 158 ALA A CA 1
ATOM 1219 C C . ALA A 1 158 ? 27.892 8.302 -13.572 1.00 84.62 158 ALA A C 1
ATOM 1221 O O . ALA A 1 158 ? 28.053 7.761 -12.484 1.00 84.62 158 ALA A O 1
ATOM 1222 N N . ALA A 1 159 ? 26.715 8.281 -14.207 1.00 82.44 159 ALA A N 1
ATOM 1223 C CA . ALA A 1 159 ? 25.500 7.715 -13.613 1.00 82.44 159 ALA A CA 1
ATOM 1224 C C . ALA A 1 159 ? 25.638 6.219 -13.264 1.00 82.44 159 ALA A C 1
ATOM 1226 O O . ALA A 1 159 ? 25.171 5.769 -12.221 1.00 82.44 159 ALA A O 1
ATOM 1227 N N . LEU A 1 160 ? 26.320 5.440 -14.112 1.00 84.19 160 LEU A N 1
ATOM 1228 C CA . LEU A 1 160 ? 26.551 4.015 -13.871 1.00 84.19 160 LEU A CA 1
ATOM 1229 C C . LEU A 1 160 ? 27.575 3.791 -12.744 1.00 84.19 160 LEU A C 1
ATOM 1231 O O . LEU A 1 160 ? 27.389 2.901 -11.916 1.00 84.19 160 LEU A O 1
ATOM 1235 N N . GLU A 1 161 ? 28.643 4.594 -12.693 1.00 86.50 161 GLU A N 1
ATOM 1236 C CA . GLU A 1 161 ? 29.647 4.552 -11.620 1.00 86.50 161 GLU A CA 1
ATOM 1237 C C . GLU A 1 161 ? 29.032 4.951 -10.261 1.00 86.50 161 GLU A C 1
ATOM 1239 O O . GLU A 1 161 ? 29.263 4.260 -9.263 1.00 86.50 161 GLU A O 1
ATOM 1244 N N . ASP A 1 162 ? 28.197 5.995 -10.231 1.00 86.38 162 ASP A N 1
ATOM 1245 C CA . ASP A 1 162 ? 27.485 6.466 -9.036 1.00 86.38 162 ASP A CA 1
ATOM 1246 C C . ASP A 1 162 ? 26.504 5.415 -8.507 1.00 86.38 162 ASP A C 1
ATOM 1248 O O . ASP A 1 162 ? 26.500 5.112 -7.306 1.00 86.38 162 ASP A O 1
ATOM 1252 N N . LEU A 1 163 ? 25.727 4.793 -9.402 1.00 84.31 163 LEU A N 1
ATOM 1253 C CA . LEU A 1 163 ? 24.845 3.687 -9.045 1.00 84.31 163 LEU A CA 1
ATOM 1254 C C . LEU A 1 163 ? 25.663 2.550 -8.419 1.00 84.31 163 LEU A C 1
ATOM 1256 O O . LEU A 1 163 ? 25.408 2.176 -7.278 1.00 84.31 163 LEU A O 1
ATOM 1260 N N . LEU A 1 164 ? 26.712 2.057 -9.083 1.00 84.75 164 LEU A N 1
ATOM 1261 C CA . LEU A 1 164 ? 27.558 0.976 -8.553 1.00 84.75 164 LEU A CA 1
ATOM 1262 C C . LEU A 1 164 ? 28.193 1.318 -7.189 1.00 84.75 164 LEU A C 1
ATOM 1264 O O . LEU A 1 164 ? 28.297 0.445 -6.322 1.00 84.75 164 LEU A O 1
ATOM 1268 N N . ALA A 1 165 ? 28.574 2.577 -6.956 1.00 84.38 165 ALA A N 1
ATOM 1269 C CA . ALA A 1 165 ? 29.094 3.037 -5.668 1.00 84.38 165 ALA A CA 1
ATOM 1270 C C . ALA A 1 165 ? 28.018 3.062 -4.565 1.00 84.38 165 ALA A C 1
ATOM 1272 O O . ALA A 1 165 ? 28.273 2.634 -3.428 1.00 84.38 165 ALA A O 1
ATOM 1273 N N . SER A 1 166 ? 26.806 3.522 -4.892 1.00 82.31 166 SER A N 1
ATOM 1274 C CA . SER A 1 166 ? 25.652 3.514 -3.983 1.00 82.31 166 SER A CA 1
ATOM 1275 C C . SER A 1 166 ? 25.252 2.085 -3.583 1.00 82.31 166 SER A C 1
ATOM 1277 O O . SER A 1 166 ? 25.018 1.795 -2.408 1.00 82.31 166 SER A O 1
ATOM 1279 N N . LEU A 1 167 ? 25.309 1.153 -4.537 1.00 77.94 167 LEU A N 1
ATOM 1280 C CA . LEU A 1 167 ? 25.025 -0.266 -4.342 1.00 77.94 167 LEU A CA 1
ATOM 1281 C C . LEU A 1 167 ? 26.054 -0.920 -3.417 1.00 77.94 167 LEU A C 1
ATOM 1283 O O . LEU A 1 167 ? 25.697 -1.591 -2.447 1.00 77.94 167 LEU A O 1
ATOM 1287 N N . HIS A 1 168 ? 27.343 -0.666 -3.651 1.00 76.38 168 HIS A N 1
ATOM 1288 C CA . HIS A 1 168 ? 28.415 -1.152 -2.781 1.00 76.38 168 HIS A CA 1
ATOM 1289 C C . HIS A 1 168 ? 28.304 -0.617 -1.346 1.00 76.38 168 HIS A C 1
ATOM 1291 O O . HIS A 1 168 ? 28.557 -1.352 -0.387 1.00 76.38 168 HIS A O 1
ATOM 1297 N N . THR A 1 169 ? 27.933 0.652 -1.167 1.00 78.19 169 THR A N 1
ATOM 1298 C CA . THR A 1 169 ? 27.761 1.237 0.172 1.00 78.19 169 THR A CA 1
ATOM 1299 C C . THR A 1 169 ? 26.530 0.689 0.891 1.00 78.19 169 THR A C 1
ATOM 1301 O O . THR A 1 169 ? 26.620 0.403 2.089 1.00 78.19 169 THR A O 1
ATOM 1304 N N . ALA A 1 170 ? 25.420 0.466 0.183 1.00 70.38 170 ALA A N 1
ATOM 1305 C CA . ALA A 1 170 ? 24.231 -0.185 0.727 1.00 70.38 170 ALA A CA 1
ATOM 1306 C C . ALA A 1 170 ? 24.510 -1.641 1.144 1.00 70.38 170 ALA A C 1
ATOM 1308 O O . ALA A 1 170 ? 24.253 -2.016 2.289 1.00 70.38 170 ALA A O 1
ATOM 1309 N N . GLN A 1 171 ? 25.167 -2.425 0.285 1.00 70.94 171 GLN A N 1
ATOM 1310 C CA . GLN A 1 171 ? 25.511 -3.821 0.571 1.00 70.94 171 GLN A CA 1
ATOM 1311 C C . GLN A 1 171 ? 26.517 -3.950 1.732 1.00 70.94 171 GLN A C 1
ATOM 1313 O O . GLN A 1 171 ? 26.454 -4.886 2.532 1.00 70.94 171 GLN A O 1
ATOM 1318 N N . LYS A 1 172 ? 27.440 -2.987 1.883 1.00 70.12 172 LYS A N 1
ATOM 1319 C CA . LYS A 1 172 ? 28.367 -2.923 3.026 1.00 70.12 172 LYS A CA 1
ATOM 1320 C C . LYS A 1 172 ? 27.649 -2.598 4.341 1.00 70.12 172 LYS A C 1
ATOM 1322 O O . LYS A 1 172 ? 28.028 -3.155 5.370 1.00 70.12 172 LYS A O 1
ATOM 1327 N N . ARG A 1 173 ? 26.622 -1.736 4.319 1.00 65.38 173 ARG A N 1
ATOM 1328 C CA . ARG A 1 173 ? 25.781 -1.449 5.497 1.00 65.38 173 ARG A CA 1
ATOM 1329 C C . ARG A 1 173 ? 25.030 -2.699 5.951 1.00 65.38 173 ARG A C 1
ATOM 1331 O O . ARG A 1 173 ? 25.092 -3.022 7.134 1.00 65.38 173 ARG A O 1
ATOM 1338 N N . GLU A 1 174 ? 24.436 -3.444 5.022 1.00 59.88 174 GLU A N 1
ATOM 1339 C CA . GLU A 1 174 ? 23.739 -4.701 5.331 1.00 59.88 174 GLU A CA 1
ATOM 1340 C C . GLU A 1 174 ? 24.683 -5.782 5.877 1.00 59.88 174 GLU A C 1
ATOM 1342 O O . GLU A 1 174 ? 24.366 -6.422 6.873 1.00 59.88 174 GLU A O 1
ATOM 1347 N N . ARG A 1 175 ? 25.892 -5.931 5.315 1.00 60.16 175 ARG A N 1
ATOM 1348 C CA . ARG A 1 175 ? 26.902 -6.887 5.820 1.00 60.16 175 ARG A CA 1
ATOM 1349 C C . ARG A 1 175 ? 27.496 -6.514 7.182 1.00 60.16 175 ARG A C 1
ATOM 1351 O O . ARG A 1 175 ? 28.041 -7.379 7.862 1.00 60.16 175 ARG A O 1
ATOM 1358 N N . SER A 1 176 ? 27.442 -5.238 7.566 1.00 54.81 176 SER A N 1
ATOM 1359 C CA . SER A 1 176 ? 27.907 -4.764 8.879 1.00 54.81 176 SER A CA 1
ATOM 1360 C C . SER A 1 176 ? 26.857 -4.899 9.988 1.00 54.81 176 SER A C 1
ATOM 1362 O O . SER A 1 176 ? 27.200 -4.788 11.167 1.00 54.81 176 SER A O 1
ATOM 1364 N N . ALA A 1 177 ? 25.599 -5.179 9.634 1.00 48.12 177 ALA A N 1
ATOM 1365 C CA . ALA A 1 177 ? 24.584 -5.580 10.596 1.00 48.12 177 ALA A CA 1
ATOM 1366 C C . ALA A 1 177 ? 24.860 -7.030 11.026 1.00 48.12 177 ALA A C 1
ATOM 1368 O O . ALA A 1 177 ? 24.981 -7.928 10.194 1.00 48.12 177 ALA A O 1
ATOM 1369 N N . LYS A 1 1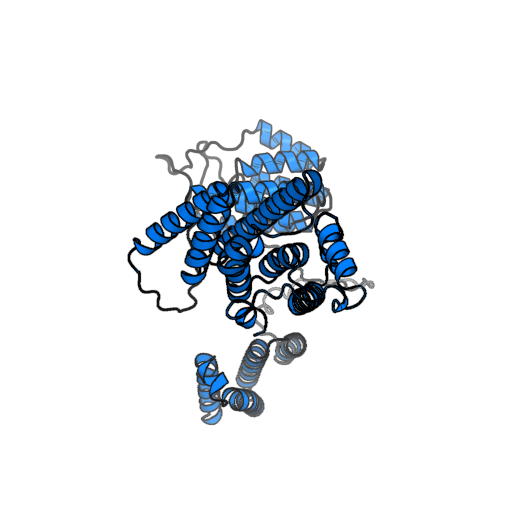78 ? 25.017 -7.268 12.334 1.00 37.00 178 LYS A N 1
ATOM 1370 C CA . LYS A 1 178 ? 25.246 -8.619 12.869 1.00 37.00 178 LYS A CA 1
ATOM 1371 C C . LYS A 1 178 ? 24.096 -9.550 12.454 1.00 37.00 178 LYS A C 1
ATOM 1373 O O . LYS A 1 178 ? 22.941 -9.131 12.543 1.00 37.00 178 LYS A O 1
ATOM 1378 N N . PRO A 1 179 ? 24.382 -10.806 12.068 1.00 38.88 179 PRO A N 1
ATOM 1379 C CA . PRO A 1 179 ? 23.343 -11.749 11.699 1.00 38.88 179 PRO A CA 1
ATOM 1380 C C . PRO A 1 179 ? 22.579 -12.134 12.966 1.00 38.88 179 PRO A C 1
ATOM 1382 O O . PRO A 1 179 ? 23.129 -12.768 13.866 1.00 38.88 179 PRO A O 1
ATOM 1385 N N . VAL A 1 180 ? 21.316 -11.728 13.059 1.00 38.19 180 VAL A N 1
ATOM 1386 C CA . VAL A 1 180 ? 20.371 -12.389 13.957 1.00 38.19 180 VAL A CA 1
ATOM 1387 C C . VAL A 1 180 ? 19.923 -13.643 13.223 1.00 38.19 180 VAL A C 1
ATOM 1389 O O . VAL A 1 180 ? 19.390 -13.564 12.119 1.00 38.19 180 VAL A O 1
ATOM 1392 N N . THR A 1 181 ? 20.214 -14.801 13.804 1.00 38.84 181 THR A N 1
ATOM 1393 C CA . THR A 1 181 ? 19.812 -16.112 13.299 1.00 38.84 181 THR A CA 1
ATOM 1394 C C . THR A 1 181 ? 18.290 -16.158 13.178 1.00 38.84 181 THR A C 1
ATOM 1396 O O . THR A 1 181 ? 17.591 -16.245 14.185 1.00 38.84 181 THR A O 1
ATOM 1399 N N . VAL A 1 182 ? 17.769 -16.084 11.955 1.00 38.22 182 VAL A N 1
ATOM 1400 C CA . VAL A 1 182 ? 16.349 -16.304 11.675 1.00 38.22 182 VAL A CA 1
ATOM 1401 C C . VAL A 1 182 ? 16.167 -17.799 11.432 1.00 38.22 182 VAL A C 1
ATOM 1403 O O . VAL A 1 182 ? 16.581 -18.326 10.405 1.00 38.22 182 VAL A O 1
ATOM 1406 N N . HIS A 1 183 ? 15.592 -18.497 12.410 1.00 39.84 183 HIS A N 1
ATOM 1407 C CA . HIS A 1 183 ? 14.856 -19.727 12.129 1.00 39.84 183 HIS A CA 1
ATOM 1408 C C . HIS A 1 183 ? 13.602 -19.315 11.351 1.00 39.84 183 HIS A C 1
ATOM 1410 O O . HIS A 1 183 ? 12.761 -18.594 11.888 1.00 39.84 183 HIS A O 1
ATOM 1416 N N . GLU A 1 184 ? 13.491 -19.735 10.091 1.00 43.09 184 GLU A N 1
ATOM 1417 C CA . GLU A 1 184 ? 12.264 -19.596 9.305 1.00 43.09 184 GLU A CA 1
ATOM 1418 C C . GLU A 1 184 ? 11.194 -20.542 9.866 1.00 43.09 184 GLU A C 1
ATOM 1420 O O . GLU A 1 184 ? 11.036 -21.684 9.447 1.00 43.09 184 GLU A O 1
ATOM 1425 N N . GLN A 1 185 ? 10.447 -20.045 10.846 1.00 32.47 185 GLN A N 1
ATOM 1426 C CA . GLN A 1 185 ? 9.008 -20.270 10.891 1.00 32.47 185 GLN A CA 1
ATOM 1427 C C . GLN A 1 185 ? 8.347 -19.091 10.162 1.00 32.47 185 GLN A C 1
ATOM 1429 O O . GLN A 1 185 ? 8.904 -17.989 10.191 1.00 32.47 185 GLN A O 1
ATOM 1434 N N . PRO A 1 186 ? 7.184 -19.266 9.507 1.00 41.31 186 PRO A N 1
ATOM 1435 C CA . PRO A 1 186 ? 6.429 -18.159 8.938 1.00 41.31 186 PRO A CA 1
ATOM 1436 C C . PRO A 1 186 ? 5.780 -17.372 10.080 1.00 41.31 186 PRO A C 1
ATOM 1438 O O . PRO A 1 186 ? 4.570 -17.385 10.282 1.00 41.31 186 PRO A O 1
ATOM 1441 N N . THR A 1 187 ? 6.599 -16.692 10.872 1.00 37.53 187 THR A N 1
ATOM 1442 C CA . THR A 1 187 ? 6.138 -15.651 11.769 1.00 37.53 187 THR A CA 1
ATOM 1443 C C . THR A 1 187 ? 5.845 -14.464 10.872 1.00 37.53 187 THR A C 1
ATOM 1445 O O . THR A 1 187 ? 6.748 -13.940 10.217 1.00 37.53 187 THR A O 1
ATOM 1448 N N . LEU A 1 188 ? 4.565 -14.089 10.793 1.00 43.50 188 LEU A N 1
ATOM 1449 C CA . LEU A 1 188 ? 4.112 -12.834 10.202 1.00 43.50 188 LEU A CA 1
ATOM 1450 C C . LEU A 1 188 ? 5.141 -11.753 10.529 1.00 43.50 188 LEU A C 1
ATOM 1452 O O . LEU A 1 188 ? 5.406 -11.483 11.701 1.00 43.50 188 LEU A O 1
ATOM 1456 N N . LEU A 1 189 ? 5.782 -11.210 9.493 1.00 44.19 189 LEU A N 1
ATOM 1457 C CA . LEU A 1 189 ? 6.761 -10.149 9.649 1.00 44.19 189 LEU A CA 1
ATOM 1458 C C . LEU A 1 189 ? 6.022 -8.930 10.194 1.00 44.19 189 LEU A C 1
ATOM 1460 O O . LEU A 1 189 ? 5.552 -8.091 9.427 1.00 44.19 189 LEU A O 1
ATOM 1464 N N . THR A 1 190 ? 5.948 -8.794 11.511 1.00 48.34 190 THR A N 1
ATOM 1465 C CA . THR A 1 190 ? 5.664 -7.511 12.144 1.00 48.34 190 THR A CA 1
ATOM 1466 C C . THR A 1 190 ? 6.922 -6.664 11.976 1.00 48.34 190 THR A C 1
ATOM 1468 O O . THR A 1 190 ? 7.714 -6.471 12.892 1.00 48.34 190 THR A O 1
ATOM 1471 N N . ARG A 1 191 ? 7.179 -6.233 10.734 1.00 57.66 191 ARG A N 1
ATOM 1472 C CA . ARG A 1 191 ? 8.132 -5.167 10.451 1.00 57.66 191 ARG A CA 1
ATOM 1473 C C . ARG A 1 191 ? 7.489 -3.898 10.977 1.00 57.66 191 ARG A C 1
ATOM 1475 O O . ARG A 1 191 ? 6.639 -3.310 10.310 1.00 57.66 191 ARG A O 1
ATOM 1482 N N . ASP A 1 192 ? 7.873 -3.506 12.183 1.00 61.22 192 ASP A N 1
ATOM 1483 C CA . ASP A 1 192 ? 7.550 -2.178 12.669 1.00 61.22 192 ASP A CA 1
ATOM 1484 C C . ASP A 1 192 ? 8.176 -1.154 11.719 1.00 61.22 192 ASP A C 1
ATOM 1486 O O . ASP A 1 192 ? 9.366 -1.191 11.408 1.00 61.22 192 ASP A O 1
ATOM 1490 N N . LEU A 1 193 ? 7.330 -0.278 11.184 1.00 72.81 193 LEU A N 1
ATOM 1491 C CA . LEU A 1 193 ? 7.764 0.823 10.339 1.00 72.81 193 LEU A CA 1
ATOM 1492 C C . LEU A 1 193 ? 8.437 1.879 11.219 1.00 72.81 193 LEU A C 1
ATOM 1494 O O . LEU A 1 193 ? 7.833 2.365 12.181 1.00 72.81 193 LEU A O 1
ATOM 1498 N N . ASP A 1 194 ? 9.647 2.295 10.841 1.00 81.81 194 ASP A N 1
ATOM 1499 C CA . ASP A 1 194 ? 10.309 3.455 11.438 1.00 81.81 194 ASP A CA 1
ATOM 1500 C C . ASP A 1 194 ? 9.418 4.703 11.335 1.00 81.81 194 ASP A C 1
ATOM 1502 O O . ASP A 1 194 ? 8.572 4.819 10.444 1.00 81.81 194 ASP A O 1
ATOM 1506 N N . ALA A 1 195 ? 9.629 5.696 12.205 1.00 79.38 195 ALA A N 1
ATOM 1507 C CA . ALA A 1 195 ? 8.837 6.932 12.209 1.00 79.38 195 ALA A CA 1
ATOM 1508 C C . ALA A 1 195 ? 8.761 7.608 10.826 1.00 79.38 195 ALA A C 1
ATOM 1510 O O . ALA A 1 195 ? 7.690 8.054 10.418 1.00 79.38 195 ALA A O 1
ATOM 1511 N N . ARG A 1 196 ? 9.872 7.607 10.079 1.00 80.19 196 ARG A N 1
ATOM 1512 C CA . ARG A 1 196 ? 9.926 8.116 8.705 1.00 80.19 196 ARG A CA 1
ATOM 1513 C C . ARG A 1 196 ? 9.084 7.278 7.739 1.00 80.19 196 ARG A C 1
ATOM 1515 O O . ARG A 1 196 ? 8.304 7.846 6.987 1.00 80.19 196 ARG A O 1
ATOM 1522 N N . GLY A 1 197 ? 9.194 5.950 7.802 1.00 84.81 197 GLY A N 1
ATOM 1523 C CA . GLY A 1 197 ? 8.405 5.045 6.962 1.00 84.81 197 GLY A CA 1
ATOM 1524 C C . GLY A 1 197 ? 6.903 5.149 7.241 1.00 84.81 197 GLY A C 1
ATOM 1525 O O . GLY A 1 197 ? 6.102 5.102 6.315 1.00 84.81 197 GLY A O 1
ATOM 1526 N N . ARG A 1 198 ? 6.506 5.377 8.501 1.00 85.44 198 ARG A N 1
ATOM 1527 C CA . ARG A 1 198 ? 5.104 5.659 8.857 1.00 85.44 198 ARG A CA 1
ATOM 1528 C C . ARG A 1 198 ? 4.616 6.980 8.270 1.00 85.44 198 ARG A C 1
ATOM 1530 O O . ARG A 1 198 ? 3.506 7.020 7.753 1.00 85.44 198 ARG A O 1
ATOM 1537 N N . ALA A 1 199 ? 5.429 8.035 8.320 1.00 86.50 199 ALA A N 1
ATOM 1538 C CA . ALA A 1 199 ? 5.073 9.332 7.744 1.00 86.50 199 ALA A CA 1
ATOM 1539 C C . ALA A 1 199 ? 4.941 9.268 6.210 1.00 86.50 199 ALA A C 1
ATOM 1541 O O . ALA A 1 199 ? 3.999 9.829 5.649 1.00 86.50 199 ALA A O 1
ATOM 1542 N N . GLU A 1 200 ? 5.852 8.554 5.541 1.00 90.88 200 GLU A N 1
ATOM 1543 C CA . GLU A 1 200 ? 5.797 8.297 4.096 1.00 90.88 200 GLU A CA 1
ATOM 1544 C C . GLU A 1 200 ? 4.542 7.484 3.738 1.00 90.88 200 GLU A C 1
ATOM 1546 O O . GLU A 1 200 ? 3.722 7.950 2.949 1.00 90.88 200 GLU A O 1
ATOM 1551 N N . LEU A 1 201 ? 4.296 6.358 4.421 1.00 91.00 201 LEU A N 1
ATOM 1552 C CA . LEU A 1 201 ? 3.099 5.537 4.208 1.00 91.00 201 LEU A CA 1
ATOM 1553 C C . LEU A 1 201 ? 1.803 6.325 4.447 1.00 91.00 201 LEU A C 1
ATOM 1555 O O . LEU A 1 201 ? 0.855 6.221 3.672 1.00 91.00 201 LEU A O 1
ATOM 1559 N N . ARG A 1 202 ? 1.757 7.141 5.504 1.00 91.31 202 ARG A N 1
ATOM 1560 C CA . ARG A 1 202 ? 0.613 8.004 5.811 1.00 91.31 202 ARG A CA 1
ATOM 1561 C C . ARG A 1 202 ? 0.340 8.996 4.674 1.00 91.31 202 ARG A C 1
ATOM 1563 O O . ARG A 1 202 ? -0.816 9.174 4.286 1.00 91.31 202 ARG A O 1
ATOM 1570 N N . ARG A 1 203 ? 1.387 9.619 4.121 1.00 91.56 203 ARG A N 1
ATOM 1571 C CA . ARG A 1 203 ? 1.283 10.548 2.983 1.00 91.56 203 ARG A CA 1
ATOM 1572 C C . ARG A 1 203 ? 0.796 9.837 1.720 1.00 91.56 203 ARG A C 1
ATOM 1574 O O . ARG A 1 203 ? -0.099 10.356 1.053 1.00 91.56 203 ARG A O 1
ATOM 1581 N N . ASP A 1 204 ? 1.347 8.667 1.421 1.00 94.56 204 ASP A N 1
ATOM 1582 C CA . ASP A 1 204 ? 1.016 7.901 0.218 1.00 94.56 204 ASP A CA 1
ATOM 1583 C C . ASP A 1 204 ? -0.424 7.385 0.254 1.00 94.56 204 ASP A C 1
ATOM 1585 O O . ASP A 1 204 ? -1.167 7.547 -0.717 1.00 94.56 204 ASP A O 1
ATOM 1589 N N . LEU A 1 205 ? -0.861 6.845 1.398 1.00 95.00 205 LEU A N 1
ATOM 1590 C CA . LEU A 1 205 ? -2.240 6.393 1.592 1.00 95.00 205 LEU A CA 1
ATOM 1591 C C . LEU A 1 205 ? -3.240 7.543 1.465 1.00 95.00 205 LEU A C 1
ATOM 1593 O O . LEU A 1 205 ? -4.268 7.379 0.808 1.00 95.00 205 LEU A O 1
ATOM 1597 N N . ARG A 1 206 ? -2.932 8.718 2.033 1.00 93.31 206 ARG A N 1
ATOM 1598 C CA . ARG A 1 206 ? -3.775 9.910 1.871 1.00 93.31 206 ARG A CA 1
ATOM 1599 C C . ARG A 1 206 ? -3.859 10.336 0.406 1.00 93.31 206 ARG A C 1
ATOM 1601 O O . ARG A 1 206 ? -4.962 10.541 -0.094 1.00 93.31 206 ARG A O 1
ATOM 1608 N N . ALA A 1 207 ? -2.726 10.438 -0.288 1.00 94.12 207 ALA A N 1
ATOM 1609 C CA . ALA A 1 207 ? -2.688 10.859 -1.688 1.00 94.12 207 ALA A CA 1
ATOM 1610 C C . ALA A 1 207 ? -3.436 9.882 -2.610 1.00 94.12 207 ALA A C 1
ATOM 1612 O O . ALA A 1 207 ? -4.152 10.304 -3.522 1.00 94.12 207 ALA A O 1
ATOM 1613 N N . LEU A 1 208 ? -3.302 8.576 -2.364 1.00 96.12 208 LEU A N 1
ATOM 1614 C CA . LEU A 1 208 ? -4.006 7.552 -3.125 1.00 96.12 208 LEU A CA 1
ATOM 1615 C C . LEU A 1 208 ? -5.514 7.591 -2.850 1.00 96.12 208 LEU A C 1
ATOM 1617 O O . LEU A 1 208 ? -6.289 7.601 -3.804 1.00 96.12 208 LEU A O 1
ATOM 1621 N N . ALA A 1 209 ? -5.932 7.710 -1.587 1.00 94.25 209 ALA A N 1
ATOM 1622 C CA . ALA A 1 209 ? -7.340 7.859 -1.230 1.00 94.25 209 ALA A CA 1
ATOM 1623 C C . ALA A 1 209 ? -7.969 9.124 -1.838 1.00 94.25 209 ALA A C 1
ATOM 1625 O O . ALA A 1 209 ? -9.064 9.071 -2.385 1.00 94.25 209 ALA A O 1
ATOM 1626 N N . GLU A 1 210 ? -7.277 10.267 -1.796 1.00 92.12 210 GLU A N 1
ATOM 1627 C CA . GLU A 1 210 ? -7.716 11.497 -2.470 1.00 92.12 210 GLU A CA 1
ATOM 1628 C C . GLU A 1 210 ? -7.879 11.305 -3.978 1.00 92.12 210 GLU A C 1
ATOM 1630 O O . GLU A 1 210 ? -8.825 11.828 -4.562 1.00 92.12 210 GLU A O 1
ATOM 1635 N N . ARG A 1 211 ? -6.974 10.557 -4.619 1.00 94.12 211 ARG A N 1
ATOM 1636 C CA . ARG A 1 211 ? -7.075 10.271 -6.049 1.00 94.12 211 ARG A CA 1
ATOM 1637 C C . ARG A 1 211 ? -8.268 9.370 -6.354 1.00 94.12 211 ARG A C 1
ATOM 1639 O O . ARG A 1 211 ? -8.981 9.680 -7.299 1.00 94.12 211 ARG A O 1
ATOM 1646 N N . ILE A 1 212 ? -8.505 8.324 -5.559 1.00 93.81 212 ILE A N 1
ATOM 1647 C CA . ILE A 1 212 ? -9.656 7.422 -5.731 1.00 93.81 212 ILE A CA 1
ATOM 1648 C C . ILE A 1 212 ? -10.963 8.213 -5.610 1.00 93.81 212 ILE A C 1
ATOM 1650 O O . ILE A 1 212 ? -11.751 8.196 -6.547 1.00 93.81 212 ILE A O 1
ATOM 1654 N N . THR A 1 213 ? -11.142 9.013 -4.552 1.00 92.00 213 THR A N 1
ATOM 1655 C CA . THR A 1 213 ? -12.381 9.789 -4.337 1.00 92.00 213 THR A CA 1
ATOM 1656 C C . THR A 1 213 ? -12.674 10.814 -5.447 1.00 92.00 213 THR A C 1
ATOM 1658 O O . THR A 1 213 ? -13.822 11.208 -5.619 1.00 92.00 213 THR A O 1
ATOM 1661 N N . ARG A 1 214 ? -11.673 11.265 -6.223 1.00 90.56 214 ARG A N 1
ATOM 1662 C CA . ARG A 1 214 ? -11.912 12.147 -7.388 1.00 90.56 214 ARG A CA 1
ATOM 1663 C C . ARG A 1 214 ? -12.560 11.425 -8.568 1.00 90.56 214 ARG A C 1
ATOM 1665 O O . ARG A 1 214 ? -13.226 12.083 -9.359 1.00 90.56 214 ARG A O 1
ATOM 1672 N N . PHE A 1 215 ? -12.308 10.126 -8.718 1.00 90.69 215 PHE A N 1
ATOM 1673 C CA . PHE A 1 215 ? -12.869 9.312 -9.799 1.00 90.69 215 PHE A CA 1
ATOM 1674 C C . PHE A 1 215 ? -14.127 8.569 -9.344 1.00 90.69 215 PHE A C 1
ATOM 1676 O O . PHE A 1 215 ? -15.101 8.522 -10.086 1.00 90.69 215 PHE A O 1
ATOM 1683 N N . GLU A 1 216 ? -14.105 8.041 -8.122 1.00 91.44 216 GLU A N 1
ATOM 1684 C CA . GLU A 1 216 ? -15.160 7.225 -7.522 1.00 91.44 216 GLU A CA 1
ATOM 1685 C C . GLU A 1 216 ? -15.454 7.756 -6.107 1.00 91.44 216 GLU A C 1
ATOM 1687 O O . GLU A 1 216 ? -14.766 7.392 -5.145 1.00 91.44 216 GLU A O 1
ATOM 1692 N N . PRO A 1 217 ? -16.426 8.677 -5.952 1.00 89.31 217 PRO A N 1
ATOM 1693 C CA . PRO A 1 217 ? -16.764 9.252 -4.649 1.00 89.31 217 PRO A CA 1
ATOM 1694 C C . PRO A 1 217 ? -17.435 8.241 -3.703 1.00 89.31 217 PRO A C 1
ATOM 1696 O O . PRO A 1 217 ? -17.388 8.422 -2.491 1.00 89.31 217 PRO A O 1
ATOM 1699 N N . ASP A 1 218 ? -18.006 7.161 -4.234 1.00 90.62 218 ASP A N 1
ATOM 1700 C CA . ASP A 1 218 ? -18.667 6.076 -3.503 1.00 90.62 218 ASP A CA 1
ATOM 1701 C C . ASP A 1 218 ? -17.724 4.914 -3.129 1.00 90.62 218 ASP A C 1
ATOM 1703 O O . ASP A 1 218 ? -18.147 3.943 -2.497 1.00 90.62 218 ASP A O 1
ATOM 1707 N N . ALA A 1 219 ? -16.435 5.007 -3.470 1.00 93.25 219 ALA A N 1
ATOM 1708 C CA . ALA A 1 219 ? -15.454 3.965 -3.190 1.00 93.25 219 ALA A CA 1
ATOM 1709 C C . ALA A 1 219 ? -15.114 3.873 -1.691 1.00 93.25 219 ALA A C 1
ATOM 1711 O O . ALA A 1 219 ? -14.263 4.608 -1.179 1.00 93.25 219 ALA A O 1
ATOM 1712 N N . ALA A 1 220 ? -15.716 2.902 -0.996 1.00 94.12 220 ALA A N 1
ATOM 1713 C CA . ALA A 1 220 ? -15.496 2.623 0.430 1.00 94.12 220 ALA A CA 1
ATOM 1714 C C . ALA A 1 220 ? -14.009 2.491 0.814 1.00 94.12 220 ALA A C 1
ATOM 1716 O O . ALA A 1 220 ? -13.572 3.053 1.821 1.00 94.12 220 ALA A O 1
ATOM 1717 N N . LEU A 1 221 ? -13.206 1.851 -0.045 1.00 94.56 221 LEU A N 1
ATOM 1718 C CA . LEU A 1 221 ? -11.766 1.662 0.153 1.00 94.56 221 LEU A CA 1
ATOM 1719 C C . LEU A 1 221 ? -11.022 2.983 0.411 1.00 94.56 221 LEU A C 1
ATOM 1721 O O . LEU A 1 221 ? -10.137 3.041 1.263 1.00 94.56 221 LEU A O 1
ATOM 1725 N N . ALA A 1 222 ? -11.381 4.068 -0.283 1.00 94.56 222 ALA A N 1
ATOM 1726 C CA . ALA A 1 222 ? -10.721 5.360 -0.095 1.00 94.56 222 ALA A CA 1
ATOM 1727 C C . ALA A 1 222 ? -10.934 5.906 1.326 1.00 94.56 222 ALA A C 1
ATOM 1729 O O . ALA A 1 222 ? -10.023 6.485 1.926 1.00 94.56 222 ALA A O 1
ATOM 1730 N N . TYR A 1 223 ? -12.125 5.694 1.886 1.00 94.62 223 TYR A N 1
ATOM 1731 C CA . TYR A 1 223 ? -12.464 6.124 3.237 1.00 94.62 223 TYR A CA 1
ATOM 1732 C C . TYR A 1 223 ? -11.735 5.278 4.281 1.00 94.62 223 TYR A C 1
ATOM 1734 O O . TYR A 1 223 ? -11.176 5.851 5.218 1.00 94.62 223 TYR A O 1
ATOM 1742 N N . GLU A 1 224 ? -11.645 3.960 4.087 1.00 94.50 224 GLU A N 1
ATOM 1743 C CA . GLU A 1 224 ? -10.865 3.057 4.947 1.00 94.50 224 GLU A CA 1
ATOM 1744 C C . GLU A 1 224 ? -9.380 3.425 4.961 1.00 94.50 224 GLU A C 1
ATOM 1746 O O . GLU A 1 224 ? -8.776 3.568 6.026 1.00 94.50 224 GLU A O 1
ATOM 1751 N N . MET A 1 225 ? -8.799 3.675 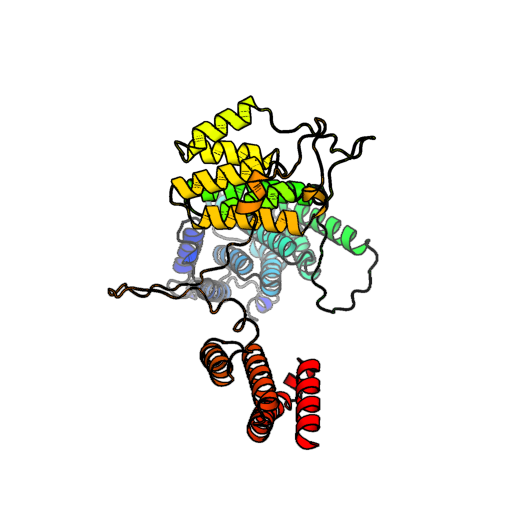3.785 1.00 94.62 225 MET A N 1
ATOM 1752 C CA . MET A 1 225 ? -7.403 4.090 3.653 1.00 94.62 225 MET A CA 1
ATOM 1753 C C . MET A 1 225 ? -7.111 5.387 4.411 1.00 94.62 225 MET A C 1
ATOM 1755 O O . MET A 1 225 ? -6.069 5.494 5.062 1.00 94.62 225 MET A O 1
ATOM 1759 N N . ARG A 1 226 ? -8.028 6.366 4.375 1.00 93.62 226 ARG A N 1
ATOM 1760 C CA . ARG A 1 226 ? -7.891 7.604 5.160 1.00 93.62 226 ARG A CA 1
ATOM 1761 C C . ARG A 1 226 ? -7.899 7.336 6.657 1.00 93.62 226 ARG A C 1
ATOM 1763 O O . ARG A 1 226 ? -7.073 7.919 7.353 1.00 93.62 226 ARG A O 1
ATOM 1770 N N . ARG A 1 227 ? -8.782 6.461 7.153 1.00 93.88 227 ARG A N 1
ATOM 1771 C CA . ARG A 1 227 ? -8.839 6.095 8.583 1.00 93.88 227 ARG A CA 1
ATOM 1772 C C . ARG A 1 227 ? -7.570 5.379 9.013 1.00 93.88 227 ARG A C 1
ATOM 1774 O O . ARG A 1 227 ? -6.966 5.763 10.012 1.00 93.88 227 ARG A O 1
ATOM 1781 N N . TYR A 1 228 ? -7.123 4.403 8.223 1.00 93.00 228 TYR A N 1
ATOM 1782 C CA . TYR A 1 228 ? -5.868 3.705 8.474 1.00 93.00 228 TYR A CA 1
ATOM 1783 C C . TYR A 1 228 ? -4.698 4.692 8.545 1.00 93.00 228 TYR A C 1
ATOM 1785 O O . TYR A 1 228 ? -3.931 4.675 9.505 1.00 93.00 228 TYR A O 1
ATOM 1793 N N . ALA A 1 229 ? -4.589 5.600 7.570 1.00 92.56 229 ALA A N 1
ATOM 1794 C CA . ALA A 1 229 ? -3.546 6.622 7.544 1.00 92.56 229 ALA A CA 1
ATOM 1795 C C . ALA A 1 229 ? -3.642 7.591 8.734 1.00 92.56 229 ALA A C 1
ATOM 1797 O O . ALA A 1 229 ? -2.617 7.977 9.295 1.00 92.56 229 ALA A O 1
ATOM 1798 N N . ALA A 1 230 ? -4.856 7.976 9.135 1.00 91.25 230 ALA A N 1
ATOM 1799 C CA . ALA A 1 230 ? -5.079 8.899 10.239 1.00 91.25 230 ALA A CA 1
ATOM 1800 C C . ALA A 1 230 ? -4.709 8.274 11.593 1.00 91.25 230 ALA A C 1
ATOM 1802 O O . ALA A 1 230 ? -4.043 8.933 12.383 1.00 91.25 230 ALA A O 1
ATOM 1803 N N . TRP A 1 231 ? -5.046 7.003 11.839 1.00 91.38 231 TRP A N 1
ATOM 1804 C CA . TRP A 1 231 ? -4.711 6.295 13.085 1.00 91.38 231 TRP A CA 1
ATOM 1805 C C . TRP A 1 231 ? -3.329 5.625 13.092 1.00 91.38 231 TRP A C 1
ATOM 1807 O O . TRP A 1 231 ? -2.913 5.110 14.132 1.00 91.38 231 TRP A O 1
ATOM 1817 N N . LEU A 1 232 ? -2.579 5.661 11.983 1.00 87.06 232 LEU A N 1
ATOM 1818 C CA . LEU A 1 232 ? -1.248 5.047 11.884 1.00 87.06 232 LEU A CA 1
ATOM 1819 C C . LEU A 1 232 ? -0.260 5.588 12.935 1.00 87.06 232 LEU A C 1
ATOM 1821 O O . LEU A 1 232 ? 0.566 4.834 13.451 1.00 87.06 232 LEU A O 1
ATOM 1825 N N . GLU A 1 233 ? -0.355 6.881 13.261 1.00 78.19 233 GLU A N 1
ATOM 1826 C CA . GLU A 1 233 ? 0.477 7.544 14.276 1.00 78.19 233 GLU A CA 1
ATOM 1827 C C . GLU A 1 233 ? -0.103 7.450 15.695 1.00 78.19 233 GLU A C 1
ATOM 1829 O O . GLU A 1 233 ? 0.652 7.440 16.666 1.00 78.19 233 GLU A O 1
ATOM 1834 N N . PHE A 1 234 ? -1.422 7.309 15.832 1.00 74.62 234 PHE A N 1
ATOM 1835 C CA . PHE A 1 234 ? -2.128 7.352 17.117 1.00 74.62 234 PHE A CA 1
ATOM 1836 C C . PHE A 1 234 ? -2.370 5.950 17.682 1.00 74.62 234 PHE A C 1
ATOM 1838 O O . PHE A 1 234 ? -3.474 5.621 18.098 1.00 74.62 234 PHE A O 1
ATOM 1845 N N . ARG A 1 235 ? -1.366 5.068 17.690 1.00 75.12 235 ARG A N 1
ATOM 1846 C CA . ARG A 1 235 ? -1.541 3.695 18.216 1.00 75.12 235 ARG A CA 1
ATOM 1847 C C . ARG A 1 235 ? -1.666 3.618 19.741 1.00 75.12 235 ARG A C 1
ATOM 1849 O O . ARG A 1 235 ? -2.120 2.602 20.249 1.00 75.12 235 ARG A O 1
ATOM 1856 N N . ILE A 1 236 ? -1.254 4.668 20.444 1.00 77.81 236 ILE A N 1
ATOM 1857 C CA . ILE A 1 236 ? -1.276 4.771 21.904 1.00 77.81 236 ILE A CA 1
ATOM 1858 C C . ILE A 1 236 ? -2.185 5.942 22.274 1.00 77.81 236 ILE A C 1
ATOM 1860 O O . ILE A 1 236 ? -2.324 6.893 21.501 1.00 77.81 236 ILE A O 1
ATOM 1864 N N . ILE A 1 237 ? -2.801 5.857 23.447 1.00 79.31 237 ILE A N 1
ATOM 1865 C CA . ILE A 1 237 ? -3.653 6.907 24.002 1.00 79.31 237 ILE A CA 1
ATOM 1866 C C . ILE A 1 237 ? -2.826 8.194 24.168 1.00 79.31 237 ILE A C 1
ATOM 1868 O O . ILE A 1 237 ? -1.680 8.126 24.629 1.00 79.31 237 ILE A O 1
ATOM 1872 N N . PRO A 1 238 ? -3.366 9.363 23.776 1.00 78.81 238 PRO A N 1
ATOM 1873 C CA . PRO A 1 238 ? -2.706 10.643 24.009 1.00 78.81 238 PRO A CA 1
ATOM 1874 C C . PRO A 1 238 ? -2.437 10.892 25.502 1.00 78.81 238 PRO A C 1
ATOM 1876 O O . PRO A 1 238 ? -3.040 10.270 26.374 1.00 78.81 238 PRO A O 1
ATOM 1879 N N . GLN A 1 239 ? -1.518 11.809 25.808 1.00 80.25 239 GLN A N 1
ATOM 1880 C CA . GLN A 1 239 ? -1.134 12.091 27.194 1.00 80.25 239 GLN A CA 1
ATOM 1881 C C . GLN A 1 239 ? -2.339 12.541 28.035 1.00 80.25 239 GLN A C 1
ATOM 1883 O O . GLN A 1 239 ? -3.178 13.324 27.578 1.00 80.25 239 GLN A O 1
ATOM 1888 N N . LEU A 1 240 ? -2.405 12.015 29.260 1.00 85.38 240 LEU A N 1
ATOM 1889 C CA . LEU A 1 240 ? -3.425 12.350 30.245 1.00 85.38 240 LEU A CA 1
ATOM 1890 C C . LEU A 1 240 ? -2.903 13.430 31.199 1.00 85.38 240 LEU A C 1
ATOM 1892 O O . LEU A 1 240 ? -1.741 13.407 31.604 1.00 85.38 240 LEU A O 1
ATOM 1896 N N . ASN A 1 241 ? -3.791 14.333 31.594 1.00 82.75 241 ASN A N 1
ATOM 1897 C CA . ASN A 1 241 ? -3.556 15.365 32.595 1.00 82.75 241 ASN A CA 1
ATOM 1898 C C . ASN A 1 241 ? -3.637 14.782 34.011 1.00 82.75 241 ASN A C 1
ATOM 1900 O O . ASN A 1 241 ? -4.126 13.672 34.214 1.00 82.75 241 ASN A O 1
ATOM 1904 N N . GLU A 1 242 ? -3.231 15.561 35.019 1.00 76.62 242 GLU A N 1
ATOM 1905 C CA . GLU A 1 242 ? -3.264 15.159 36.440 1.00 76.62 242 GLU A CA 1
ATOM 1906 C C . GLU A 1 242 ? -4.662 14.713 36.922 1.00 76.62 242 GLU A C 1
ATOM 1908 O O . GLU A 1 242 ? -4.780 13.940 37.868 1.00 76.62 242 GLU A O 1
ATOM 1913 N N . ALA A 1 243 ? -5.722 15.160 36.240 1.00 73.81 243 ALA A N 1
ATOM 1914 C CA . ALA A 1 243 ? -7.113 14.788 36.498 1.00 73.81 243 ALA A CA 1
ATOM 1915 C C . ALA A 1 243 ? -7.579 13.492 35.790 1.00 73.81 243 ALA A C 1
ATOM 1917 O O . ALA A 1 243 ? -8.746 13.133 35.912 1.00 73.81 243 ALA A O 1
ATOM 1918 N N . GLY A 1 244 ? -6.712 12.805 35.033 1.00 78.25 244 GLY A N 1
ATOM 1919 C CA . GLY A 1 244 ? -7.054 11.587 34.280 1.00 78.25 244 GLY A CA 1
ATOM 1920 C C . GLY A 1 244 ? -7.779 11.822 32.945 1.00 78.25 244 GLY A C 1
ATOM 1921 O O . GLY A 1 244 ? -8.255 10.870 32.333 1.00 78.25 244 GLY A O 1
ATOM 1922 N N . ASN A 1 245 ? -7.849 13.073 32.480 1.00 84.81 245 ASN A N 1
ATOM 1923 C CA . ASN A 1 245 ? -8.459 13.464 31.201 1.00 84.81 245 ASN A CA 1
ATOM 1924 C C . ASN A 1 245 ? -7.393 13.632 30.114 1.00 84.81 245 ASN A C 1
ATOM 1926 O O . ASN A 1 245 ? -6.250 13.935 30.433 1.00 84.81 245 ASN A O 1
ATOM 1930 N N . LEU A 1 246 ? -7.757 13.515 28.838 1.00 84.19 246 LEU A N 1
ATOM 1931 C CA . LEU A 1 246 ? -6.861 13.825 27.719 1.00 84.19 246 LEU A CA 1
ATOM 1932 C C . LEU A 1 246 ? -6.441 15.301 27.757 1.00 84.19 246 LEU A C 1
ATOM 1934 O O . LEU A 1 246 ? -7.289 16.173 27.945 1.00 84.19 246 LEU A O 1
ATOM 1938 N N . ASP A 1 247 ? -5.163 15.590 27.499 1.00 84.12 247 ASP A N 1
ATOM 1939 C CA . ASP A 1 247 ? -4.667 16.976 27.390 1.00 84.12 247 ASP A CA 1
ATOM 1940 C C . ASP A 1 247 ? -5.231 17.716 26.161 1.00 84.12 247 ASP A C 1
ATOM 1942 O O . ASP A 1 247 ? -5.262 18.944 26.061 1.00 84.12 247 ASP A O 1
ATOM 1946 N N . GLN A 1 248 ? -5.738 16.951 25.197 1.00 82.50 248 GLN A N 1
ATOM 1947 C CA . GLN A 1 248 ? -6.338 17.482 23.987 1.00 82.50 248 GLN A CA 1
ATOM 1948 C C . GLN A 1 248 ? -7.684 18.160 24.269 1.00 82.50 248 GLN A C 1
ATOM 1950 O O . GLN A 1 248 ? -8.537 17.670 25.016 1.00 82.50 248 GLN A O 1
ATOM 1955 N N . GLN A 1 249 ? -7.889 19.298 23.608 1.00 85.62 249 GLN A N 1
ATOM 1956 C CA . GLN A 1 249 ? -9.172 19.988 23.595 1.00 85.62 249 GLN A CA 1
ATOM 1957 C C . GLN A 1 249 ? -10.145 19.275 22.646 1.00 85.62 249 GLN A C 1
ATOM 1959 O O . GLN A 1 249 ? -9.723 18.803 21.585 1.00 85.62 249 GLN A O 1
ATOM 1964 N N . PRO A 1 250 ? -11.445 19.231 22.980 1.00 87.50 250 PRO A N 1
ATOM 1965 C CA . PRO A 1 250 ? -12.443 18.704 22.064 1.00 87.50 250 PRO A CA 1
ATOM 1966 C C . PRO A 1 250 ? -12.610 19.613 20.845 1.00 87.50 250 PRO A C 1
ATOM 1968 O O . PRO A 1 250 ? -12.173 20.768 20.820 1.00 87.50 250 PRO A O 1
ATOM 1971 N N . MET A 1 251 ? -13.305 19.094 19.833 1.00 89.69 251 MET A N 1
ATOM 1972 C CA . MET A 1 251 ? -13.653 19.883 18.658 1.00 89.69 251 MET A CA 1
ATOM 1973 C C . MET A 1 251 ? -14.501 21.108 19.064 1.00 89.69 251 MET A C 1
ATOM 1975 O O . MET A 1 251 ? -15.465 20.953 19.818 1.00 89.69 251 MET A O 1
ATOM 1979 N N . PRO A 1 252 ? -14.181 22.321 18.575 1.00 88.69 252 PRO A N 1
ATOM 1980 C CA . PRO A 1 252 ? -14.958 23.521 18.870 1.00 88.69 252 PRO A CA 1
ATOM 1981 C C . PRO A 1 252 ? -16.430 23.389 18.456 1.00 88.69 252 PRO A C 1
ATOM 1983 O O . PRO A 1 252 ? -16.723 22.956 17.340 1.00 88.69 252 PRO A O 1
ATOM 1986 N N . ALA A 1 253 ? -17.352 23.817 19.325 1.00 88.56 253 ALA A N 1
ATOM 1987 C CA . ALA A 1 253 ? -18.797 23.671 19.112 1.00 88.56 253 ALA A CA 1
ATOM 1988 C C . ALA A 1 253 ? -19.288 24.312 17.801 1.00 88.56 253 ALA A C 1
ATOM 1990 O O . ALA A 1 253 ? -20.085 23.717 17.088 1.00 88.56 253 ALA A O 1
ATOM 1991 N N . ASN A 1 254 ? -18.731 25.464 17.416 1.00 90.06 254 ASN A N 1
ATOM 1992 C CA . ASN A 1 254 ? -19.055 26.130 16.151 1.00 90.06 254 ASN A CA 1
ATOM 1993 C C . ASN A 1 254 ? -18.760 25.261 14.916 1.00 90.06 254 ASN A C 1
ATOM 1995 O O . ASN A 1 254 ? -19.486 25.335 13.931 1.00 90.06 254 ASN A O 1
ATOM 1999 N N . ILE A 1 255 ? -17.705 24.443 14.967 1.00 90.25 255 ILE A N 1
ATOM 2000 C CA . ILE A 1 255 ? -17.336 23.531 13.878 1.00 90.25 255 ILE A CA 1
ATOM 2001 C C . ILE A 1 255 ? -18.260 22.313 13.880 1.00 90.25 255 ILE A C 1
ATOM 2003 O O . ILE A 1 255 ? -18.695 21.868 12.821 1.00 90.25 255 ILE A O 1
ATOM 2007 N N . VAL A 1 256 ? -18.588 21.789 15.062 1.00 90.38 256 VAL A N 1
ATOM 2008 C CA . VAL A 1 256 ? -19.545 20.682 15.200 1.00 90.38 256 VAL A CA 1
ATOM 2009 C C . VAL A 1 256 ? -20.911 21.086 14.639 1.00 90.38 256 VAL A C 1
ATOM 2011 O O . VAL A 1 256 ? -21.485 20.347 13.842 1.00 90.38 256 VAL A O 1
ATOM 2014 N N . ASP A 1 257 ? -21.399 22.278 14.980 1.00 91.56 257 ASP A N 1
ATOM 2015 C CA . ASP A 1 257 ? -22.683 22.791 14.500 1.00 91.56 257 ASP A CA 1
ATOM 2016 C C . ASP A 1 257 ? -22.675 23.065 12.985 1.00 91.56 257 ASP A C 1
ATOM 2018 O O . ASP A 1 257 ? -23.653 22.754 12.303 1.00 91.56 257 ASP A O 1
ATOM 2022 N N . GLU A 1 258 ? -21.559 23.556 12.427 1.00 92.06 258 GLU A N 1
ATOM 2023 C CA . GLU A 1 258 ? -21.374 23.710 10.974 1.00 92.06 258 GLU A CA 1
ATOM 2024 C C . GLU A 1 258 ? -21.541 22.364 10.243 1.00 92.06 258 GLU A C 1
ATOM 2026 O O . GLU A 1 258 ? -22.308 22.263 9.282 1.00 92.06 258 GLU A O 1
ATOM 2031 N N . PHE A 1 259 ? -20.880 21.302 10.717 1.00 91.75 259 PHE A N 1
ATOM 2032 C CA . PHE A 1 259 ? -20.980 19.978 10.093 1.00 91.75 259 PHE A CA 1
ATOM 2033 C C . PHE A 1 259 ? -22.307 19.266 10.373 1.00 91.75 259 PHE A C 1
ATOM 2035 O O . PHE A 1 259 ? -22.778 18.518 9.516 1.00 91.75 259 PHE A O 1
ATOM 2042 N N . ARG A 1 260 ? -22.963 19.526 11.510 1.00 92.62 260 ARG A N 1
ATOM 2043 C CA . ARG A 1 260 ? -24.340 19.065 11.754 1.00 92.62 260 ARG A CA 1
ATOM 2044 C C . ARG A 1 260 ? -25.312 19.673 10.745 1.00 92.62 260 ARG A C 1
ATOM 2046 O O . ARG A 1 260 ? -26.126 18.940 10.191 1.00 92.62 260 ARG A O 1
ATOM 2053 N N . ALA A 1 261 ? -25.177 20.963 10.436 1.00 91.50 261 ALA A N 1
ATOM 2054 C CA . ALA A 1 261 ? -25.974 21.605 9.392 1.00 91.50 261 ALA A CA 1
ATOM 2055 C C . ALA A 1 261 ? -25.691 21.004 8.001 1.00 91.50 261 ALA A C 1
ATOM 2057 O O . ALA A 1 261 ? -26.616 20.777 7.220 1.00 91.50 261 ALA A O 1
ATOM 2058 N N . TYR A 1 262 ? -24.431 20.673 7.692 1.00 90.06 262 TYR A N 1
ATOM 2059 C CA . TYR A 1 262 ? -24.093 19.958 6.455 1.00 90.06 262 TYR A CA 1
ATOM 2060 C C . TYR A 1 262 ? -24.633 18.525 6.406 1.00 90.06 262 TYR A C 1
ATOM 2062 O O . TYR A 1 262 ? -24.936 18.036 5.321 1.00 90.06 262 TYR A O 1
ATOM 2070 N N . ALA A 1 263 ? -24.814 17.854 7.544 1.00 88.38 263 ALA A N 1
ATOM 2071 C CA . ALA A 1 263 ? -25.423 16.526 7.577 1.00 88.38 263 ALA A CA 1
ATOM 2072 C C . ALA A 1 263 ? -26.918 16.538 7.202 1.00 88.38 263 ALA A C 1
ATOM 2074 O O . ALA A 1 263 ? -27.418 15.538 6.684 1.00 88.38 263 ALA A O 1
ATOM 2075 N N . GLU A 1 264 ? -27.624 17.656 7.410 1.00 89.94 264 GLU A N 1
ATOM 2076 C CA . GLU A 1 264 ? -29.017 17.831 6.965 1.00 89.94 264 GLU A CA 1
ATOM 2077 C C . GLU A 1 264 ? -29.135 18.019 5.446 1.00 89.94 264 GLU A C 1
ATOM 2079 O O . GLU A 1 264 ? -30.120 17.598 4.839 1.00 89.94 264 GLU A O 1
ATOM 2084 N N . ARG A 1 265 ? -28.134 18.653 4.824 1.00 88.06 265 ARG A N 1
ATOM 2085 C CA . ARG A 1 265 ? -28.055 18.889 3.375 1.00 88.06 265 ARG A CA 1
ATOM 2086 C C . ARG A 1 265 ? -26.675 18.480 2.865 1.00 88.06 265 ARG A C 1
ATOM 2088 O O . ARG A 1 265 ? -25.821 19.349 2.661 1.00 88.06 265 ARG A O 1
ATOM 2095 N N . PRO A 1 266 ? -26.437 17.173 2.687 1.00 89.31 266 PRO A N 1
ATOM 2096 C CA . PRO A 1 266 ? -25.112 16.684 2.359 1.00 89.31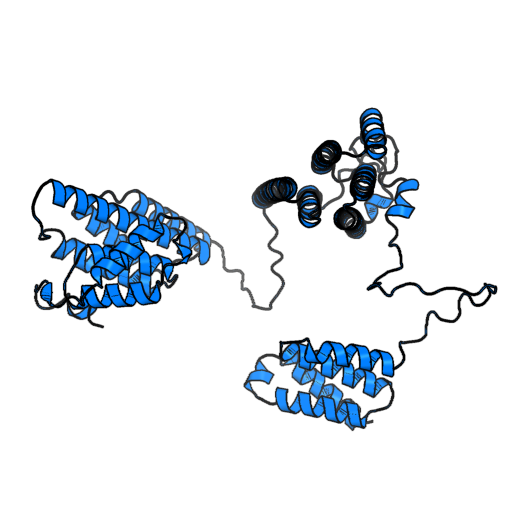 266 PRO A CA 1
ATOM 2097 C C . PRO A 1 266 ? -24.720 17.075 0.932 1.00 89.31 266 PRO A C 1
ATOM 2099 O O . PRO A 1 266 ? -25.543 17.123 0.017 1.00 89.31 266 PRO A O 1
ATOM 2102 N N . SER A 1 267 ? -23.430 17.318 0.744 1.00 91.38 267 SER A N 1
ATOM 2103 C CA . SER A 1 267 ? -22.794 17.458 -0.562 1.00 91.38 267 SER A CA 1
ATOM 2104 C C . SER A 1 267 ? -21.450 16.741 -0.540 1.00 91.38 267 SER A C 1
ATOM 2106 O O . SER A 1 267 ? -20.818 16.643 0.517 1.00 91.38 267 SER A O 1
ATOM 2108 N N . ASP A 1 268 ? -20.966 16.294 -1.701 1.00 88.88 268 ASP A N 1
ATOM 2109 C CA . ASP A 1 268 ? -19.645 15.655 -1.801 1.00 88.88 268 ASP A CA 1
ATOM 2110 C C . ASP A 1 268 ? -18.526 16.587 -1.308 1.00 88.88 268 ASP A C 1
ATOM 2112 O O . ASP A 1 268 ? -17.565 16.156 -0.673 1.00 88.88 268 ASP A O 1
ATOM 2116 N N . THR A 1 269 ? -18.675 17.897 -1.532 1.00 90.44 269 THR A N 1
ATOM 2117 C CA . THR A 1 269 ? -17.728 18.915 -1.058 1.00 90.44 269 THR A CA 1
ATOM 2118 C C . THR A 1 269 ? -17.732 19.058 0.461 1.00 90.44 269 THR A C 1
ATOM 2120 O O . THR A 1 269 ? -16.667 19.197 1.066 1.00 90.44 269 THR A O 1
ATOM 2123 N N . ALA A 1 270 ? -18.906 19.001 1.093 1.00 91.94 270 ALA A N 1
ATOM 2124 C CA . ALA A 1 270 ? -19.024 19.055 2.542 1.00 91.94 270 ALA A CA 1
ATOM 2125 C C . ALA A 1 270 ? -18.460 17.779 3.184 1.00 91.94 270 ALA A C 1
ATOM 2127 O O . ALA A 1 270 ? -17.743 17.872 4.182 1.00 91.94 270 ALA A O 1
ATOM 2128 N N . LEU A 1 271 ? -18.709 16.611 2.577 1.00 92.44 271 LEU A N 1
ATOM 2129 C CA . LEU A 1 271 ? -18.134 15.342 3.021 1.00 92.44 271 LEU A CA 1
ATOM 2130 C C . LEU A 1 271 ? -16.605 15.373 2.905 1.00 92.44 271 LEU A C 1
ATOM 2132 O O . LEU A 1 271 ? -15.917 15.100 3.881 1.00 92.44 271 LEU A O 1
ATOM 2136 N N . ALA A 1 272 ? -16.050 15.806 1.769 1.00 91.94 272 ALA A N 1
ATOM 2137 C CA . ALA A 1 272 ? -14.602 15.937 1.590 1.00 91.94 272 ALA A CA 1
ATOM 2138 C C . ALA A 1 272 ? -13.949 16.889 2.615 1.00 91.94 272 ALA A C 1
ATOM 2140 O O . ALA A 1 272 ? -12.857 16.613 3.114 1.00 91.94 272 ALA A O 1
ATOM 2141 N N . ARG A 1 273 ? -14.626 17.988 2.974 1.00 92.75 273 ARG A N 1
ATOM 2142 C CA . ARG A 1 273 ? -14.146 18.930 3.997 1.00 92.75 273 ARG A CA 1
ATOM 2143 C C . ARG A 1 273 ? -14.168 18.323 5.403 1.00 92.75 273 ARG A C 1
ATOM 2145 O O . ARG A 1 273 ? -13.247 18.563 6.184 1.00 92.75 273 ARG A O 1
ATOM 2152 N N . LEU A 1 274 ? -15.194 17.533 5.724 1.00 93.75 274 LEU A N 1
ATOM 2153 C CA . LEU A 1 274 ? -15.266 16.793 6.986 1.00 93.75 274 LEU A CA 1
ATOM 2154 C C . LEU A 1 274 ? -14.162 15.730 7.065 1.00 93.75 274 LEU A C 1
ATOM 2156 O O . LEU A 1 274 ? -13.476 15.620 8.076 1.00 93.75 274 LEU A O 1
ATOM 2160 N N . GLU A 1 275 ? -13.924 15.011 5.974 1.00 93.75 275 GLU A N 1
ATOM 2161 C CA . GLU A 1 275 ? -12.864 14.007 5.849 1.00 93.75 275 GLU A CA 1
ATOM 2162 C C . GLU A 1 275 ? -11.462 14.581 6.089 1.00 93.75 275 GLU A C 1
ATOM 2164 O O . GLU A 1 275 ? -10.655 13.994 6.813 1.00 93.75 275 GLU A O 1
ATOM 2169 N N . GLU A 1 276 ? -11.170 15.760 5.537 1.00 92.31 276 GLU A N 1
ATOM 2170 C CA . GLU A 1 276 ? -9.906 16.453 5.793 1.00 92.31 276 GLU A CA 1
ATOM 2171 C C . GLU A 1 276 ? -9.754 16.844 7.270 1.00 92.31 276 GLU A C 1
ATOM 2173 O O . GLU A 1 276 ? -8.663 16.757 7.843 1.00 92.31 276 GLU A O 1
ATOM 2178 N N . ARG A 1 277 ? -10.856 17.233 7.918 1.00 92.94 277 ARG A N 1
ATOM 2179 C CA . ARG A 1 277 ? -10.866 17.529 9.352 1.00 92.94 277 ARG A CA 1
ATOM 2180 C C . ARG A 1 277 ? -10.582 16.274 10.177 1.00 92.94 277 ARG A C 1
ATOM 2182 O O . ARG A 1 277 ? -9.732 16.320 11.065 1.00 92.94 277 ARG A O 1
ATOM 2189 N N . LEU A 1 278 ? -11.241 15.164 9.855 1.00 93.00 278 LEU A N 1
ATOM 2190 C CA . LEU A 1 278 ? -11.075 13.874 10.531 1.00 93.00 278 LEU A CA 1
ATOM 2191 C C . LEU A 1 278 ? -9.661 13.313 10.379 1.00 93.00 278 LEU A C 1
ATOM 2193 O O . LEU A 1 278 ? -9.136 12.716 11.313 1.00 93.00 278 LEU A O 1
ATOM 2197 N N . TYR A 1 279 ? -8.996 13.569 9.253 1.00 91.19 279 TYR A N 1
ATOM 2198 C CA . TYR A 1 279 ? -7.595 13.190 9.077 1.00 91.19 279 TYR A CA 1
ATOM 2199 C C . TYR A 1 279 ? -6.649 13.886 10.077 1.00 91.19 279 TYR A C 1
ATOM 2201 O O . TYR A 1 279 ? -5.640 13.306 10.489 1.00 91.19 279 TYR A O 1
ATOM 2209 N N . ASN A 1 280 ? -6.965 15.127 10.463 1.00 89.12 280 ASN A N 1
ATOM 2210 C CA . ASN A 1 280 ? -6.189 15.906 11.432 1.00 89.12 280 ASN A CA 1
ATOM 2211 C C . ASN A 1 280 ? -6.623 15.652 12.885 1.00 89.12 280 ASN A C 1
ATOM 2213 O O . ASN A 1 280 ? -5.837 15.863 13.806 1.00 89.12 280 ASN A O 1
ATOM 2217 N N . SER A 1 281 ? -7.866 15.219 13.100 1.00 89.69 281 SER A N 1
ATOM 2218 C CA . SER A 1 281 ? -8.445 14.956 14.422 1.00 89.69 281 SER A CA 1
ATOM 2219 C C . SER A 1 281 ? -9.151 13.595 14.434 1.00 89.69 281 SER A C 1
ATOM 2221 O O . SER A 1 281 ? -10.382 13.539 14.410 1.00 89.69 281 SER A O 1
ATOM 2223 N N . PRO A 1 282 ? -8.385 12.491 14.447 1.00 90.06 282 PRO A N 1
ATOM 2224 C CA . PRO A 1 282 ? -8.919 11.163 14.162 1.00 90.06 282 PRO A CA 1
ATOM 2225 C C . PRO A 1 282 ? -9.733 10.548 15.305 1.00 90.06 282 PRO A C 1
ATOM 2227 O O . PRO A 1 282 ? -10.587 9.705 15.040 1.00 90.06 282 PRO A O 1
ATOM 2230 N N . ASP A 1 283 ? -9.520 10.983 16.550 1.00 89.44 283 ASP A N 1
ATOM 2231 C CA . ASP A 1 283 ? -10.278 10.519 17.723 1.00 89.44 283 ASP A CA 1
ATOM 2232 C C . ASP A 1 283 ? -11.582 11.329 17.953 1.00 89.44 283 ASP A C 1
ATOM 2234 O O . ASP A 1 283 ? -12.280 11.140 18.947 1.00 89.44 283 ASP A O 1
ATOM 2238 N N . TRP A 1 284 ? -11.964 12.219 17.023 1.00 92.00 284 TRP A N 1
ATOM 2239 C CA . TRP A 1 284 ? -13.275 12.882 17.040 1.00 92.00 284 TRP A CA 1
ATOM 2240 C C . TRP A 1 284 ? -14.368 11.956 16.472 1.00 92.00 284 TRP A C 1
ATOM 2242 O O . TRP A 1 284 ? -14.762 12.053 15.309 1.00 92.00 284 TRP A O 1
ATOM 2252 N N . PHE A 1 285 ? -14.873 11.046 17.310 1.00 92.00 285 PHE A N 1
ATOM 2253 C CA . PHE A 1 285 ? -15.856 10.026 16.911 1.00 92.00 285 PHE A CA 1
ATOM 2254 C C . PHE A 1 285 ? -17.210 10.578 16.459 1.00 92.00 285 PHE A C 1
ATOM 2256 O O . PHE A 1 285 ? -17.822 10.016 15.553 1.00 92.00 285 PHE A O 1
ATOM 2263 N N . GLU A 1 286 ? -17.658 11.702 17.019 1.00 92.50 286 GLU A N 1
ATOM 2264 C CA . GLU A 1 286 ? -18.876 12.370 16.545 1.00 92.50 286 GLU A CA 1
ATOM 2265 C C . GLU A 1 286 ? -18.749 12.819 15.082 1.00 92.50 286 GLU A C 1
ATOM 2267 O O . GLU A 1 286 ? -19.688 12.675 14.303 1.00 92.50 286 GLU A O 1
ATOM 2272 N N . GLY A 1 287 ? -17.567 13.278 14.665 1.00 93.31 287 GLY A N 1
ATOM 2273 C CA . GLY A 1 287 ? -17.324 13.628 13.270 1.00 93.31 287 GLY A CA 1
ATOM 2274 C C . GLY A 1 287 ? -17.381 12.414 12.336 1.00 93.31 287 GLY A C 1
ATOM 2275 O O . GLY A 1 287 ? -17.892 12.532 11.224 1.00 93.31 287 GLY A O 1
ATOM 2276 N N . HIS A 1 288 ? -16.936 11.232 12.784 1.00 94.56 288 HIS A N 1
ATOM 2277 C CA . HIS A 1 288 ? -17.077 9.991 12.006 1.00 94.56 288 HIS A CA 1
ATOM 2278 C C . HIS A 1 288 ? -18.546 9.587 11.839 1.00 94.56 288 HIS A C 1
ATOM 2280 O O . HIS A 1 288 ? -18.935 9.197 10.741 1.00 94.56 288 HIS A O 1
ATOM 2286 N N . GLN A 1 289 ? -19.377 9.757 12.874 1.00 94.44 289 GLN A N 1
ATOM 2287 C CA . GLN A 1 289 ? -20.827 9.547 12.769 1.00 94.44 289 GLN A CA 1
ATOM 2288 C C . GLN A 1 289 ? -21.472 10.529 11.780 1.00 94.44 289 GLN A C 1
ATOM 2290 O O . GLN A 1 289 ? -22.323 10.138 10.981 1.00 94.44 289 GLN A O 1
ATOM 2295 N N . LEU A 1 290 ? -21.070 11.804 11.805 1.00 94.06 290 LEU A N 1
ATOM 2296 C CA . LEU A 1 290 ? -21.559 12.799 10.848 1.00 94.06 290 LEU A CA 1
ATOM 2297 C C . LEU A 1 290 ? -21.150 12.444 9.413 1.00 94.06 290 LEU A C 1
ATOM 2299 O O . LEU A 1 290 ? -21.984 12.533 8.515 1.00 94.06 290 LEU A O 1
ATOM 2303 N N . ALA A 1 291 ? -19.916 11.979 9.197 1.00 94.62 291 ALA A N 1
ATOM 2304 C CA . ALA A 1 291 ? -19.440 11.543 7.883 1.00 94.62 291 ALA A CA 1
ATOM 2305 C C . ALA A 1 291 ? -20.215 10.322 7.367 1.00 94.62 291 ALA A C 1
ATOM 2307 O O . ALA A 1 291 ? -20.653 10.318 6.218 1.00 94.62 291 ALA A O 1
ATOM 2308 N N . ALA A 1 292 ? -20.450 9.333 8.233 1.00 94.19 292 ALA A N 1
ATOM 2309 C CA . ALA A 1 292 ? -21.291 8.169 7.965 1.00 94.19 292 ALA A CA 1
ATOM 2310 C C . ALA A 1 292 ? -22.724 8.576 7.568 1.00 94.19 292 ALA A C 1
ATOM 2312 O O . ALA A 1 292 ? -23.218 8.193 6.509 1.00 94.19 292 ALA A O 1
ATOM 2313 N N . ARG A 1 293 ? -23.353 9.474 8.338 1.00 93.38 293 ARG A N 1
ATOM 2314 C CA . ARG A 1 293 ? -24.695 10.002 8.042 1.00 93.38 293 ARG A CA 1
ATOM 2315 C C . ARG A 1 293 ? -24.749 10.794 6.732 1.00 93.38 293 ARG A C 1
ATOM 2317 O O . ARG A 1 293 ? -25.712 10.673 5.979 1.00 93.38 293 ARG A O 1
ATOM 2324 N N . MET A 1 294 ? -23.729 11.602 6.446 1.00 93.56 294 MET A N 1
ATOM 2325 C CA . MET A 1 294 ? -23.615 12.326 5.177 1.00 93.56 294 MET A CA 1
ATOM 2326 C C . MET A 1 294 ? -23.483 11.360 3.997 1.00 93.56 294 MET A C 1
ATOM 2328 O O . MET A 1 294 ? -24.183 11.533 3.003 1.00 93.56 294 MET A O 1
ATOM 2332 N N . ALA A 1 295 ? -22.643 10.328 4.120 1.00 93.75 295 ALA A N 1
ATOM 2333 C CA . ALA A 1 295 ? -22.482 9.287 3.109 1.00 93.75 295 ALA A CA 1
ATOM 2334 C C . ALA A 1 295 ? -23.789 8.511 2.879 1.00 93.75 295 ALA A C 1
ATOM 2336 O O . ALA A 1 295 ? -24.201 8.327 1.735 1.00 93.75 295 ALA A O 1
ATOM 2337 N N . GLN A 1 296 ? -24.496 8.147 3.952 1.00 92.69 296 GLN A N 1
ATOM 2338 C CA . GLN A 1 296 ? -25.798 7.487 3.877 1.00 92.69 296 GLN A CA 1
ATOM 2339 C C . GLN A 1 296 ? -26.834 8.353 3.143 1.00 92.69 296 GLN A C 1
ATOM 2341 O O . GLN A 1 296 ? -27.515 7.868 2.241 1.00 92.69 296 GLN A O 1
ATOM 2346 N N . ASN A 1 297 ? -26.916 9.646 3.473 1.00 92.50 297 ASN A N 1
ATOM 2347 C CA . ASN A 1 297 ? -27.850 10.578 2.837 1.00 92.50 297 ASN A CA 1
ATOM 2348 C C . ASN A 1 297 ? -27.504 10.873 1.359 1.00 92.50 297 ASN A C 1
ATOM 2350 O O . ASN A 1 297 ? -28.393 11.250 0.598 1.00 92.50 297 ASN A O 1
ATOM 2354 N N . LEU A 1 298 ? -26.243 10.695 0.943 1.00 92.00 298 LEU A N 1
ATOM 2355 C CA . LEU A 1 298 ? -25.807 10.767 -0.462 1.00 92.00 298 LEU A CA 1
ATOM 2356 C C . LEU A 1 298 ? -26.042 9.456 -1.236 1.00 92.00 298 LEU A C 1
ATOM 2358 O O . LEU A 1 298 ? -25.909 9.438 -2.456 1.00 92.00 298 LEU A O 1
ATOM 2362 N N . GLY A 1 299 ? -26.414 8.368 -0.552 1.00 91.81 299 GLY A N 1
ATOM 2363 C CA . GLY A 1 299 ? -26.615 7.045 -1.150 1.00 91.81 299 GLY A CA 1
ATOM 2364 C C . GLY A 1 299 ? -25.371 6.147 -1.153 1.00 91.81 299 GLY A C 1
ATOM 2365 O O . GLY A 1 299 ? -25.417 5.049 -1.707 1.00 91.81 299 GLY A O 1
ATOM 2366 N N . TYR A 1 300 ? -24.277 6.558 -0.509 1.00 94.12 300 TYR A N 1
ATOM 2367 C CA . TYR A 1 300 ? -23.034 5.789 -0.400 1.00 94.12 300 TYR A CA 1
ATOM 2368 C C . TYR A 1 300 ? -23.086 4.809 0.784 1.00 94.12 300 TYR A C 1
ATOM 2370 O O . TYR A 1 300 ? -22.382 4.957 1.783 1.00 94.12 300 TYR A O 1
ATOM 2378 N N . SER A 1 301 ? -23.933 3.784 0.682 1.00 91.81 301 SER A N 1
ATOM 2379 C CA . SER A 1 301 ? -24.157 2.810 1.765 1.00 91.81 301 SER A CA 1
ATOM 2380 C C . SER A 1 301 ? -22.907 2.009 2.145 1.00 91.81 301 SER A C 1
ATOM 2382 O O . SER A 1 301 ? -22.687 1.722 3.320 1.00 91.81 301 SER A O 1
ATOM 2384 N N . GLN A 1 302 ? -22.056 1.676 1.170 1.00 92.19 302 GLN A N 1
ATOM 2385 C CA . GLN A 1 302 ? -20.797 0.973 1.435 1.00 92.19 302 GLN A CA 1
ATOM 2386 C C . GLN A 1 302 ? -19.794 1.855 2.189 1.00 92.19 302 GLN A C 1
ATOM 2388 O O . GLN A 1 302 ? -19.065 1.362 3.045 1.00 92.19 302 GLN A O 1
ATOM 2393 N N . VAL A 1 303 ? -19.785 3.160 1.906 1.00 94.00 303 VAL A N 1
ATOM 2394 C CA . VAL A 1 303 ? -18.933 4.134 2.598 1.00 94.00 303 VAL A CA 1
ATOM 2395 C C . VAL A 1 303 ? -19.376 4.295 4.050 1.00 94.00 303 VAL A C 1
ATOM 2397 O O . VAL A 1 303 ? -18.540 4.244 4.946 1.00 94.00 303 VAL A O 1
ATOM 2400 N N . ASP A 1 304 ? -20.679 4.433 4.295 1.00 93.75 304 ASP A N 1
ATOM 2401 C CA . ASP A 1 304 ? -21.249 4.476 5.648 1.00 93.75 304 ASP A CA 1
ATOM 2402 C C . ASP A 1 304 ? -20.842 3.243 6.480 1.00 93.75 304 ASP A C 1
ATOM 2404 O O . ASP A 1 304 ? -20.284 3.370 7.578 1.00 93.75 304 ASP A O 1
ATOM 2408 N N . ALA A 1 305 ? -21.019 2.045 5.913 1.00 92.75 305 ALA A N 1
ATOM 2409 C CA . ALA A 1 305 ? -20.628 0.795 6.559 1.00 92.75 305 ALA A CA 1
ATOM 2410 C C . ALA A 1 305 ? -19.122 0.746 6.869 1.00 92.75 305 ALA A C 1
ATOM 2412 O O . ALA A 1 305 ? -18.738 0.397 7.987 1.00 92.75 305 ALA A O 1
ATOM 2413 N N . ALA A 1 306 ? -18.276 1.147 5.918 1.00 94.00 306 ALA A N 1
ATOM 2414 C CA . ALA A 1 306 ? -16.826 1.163 6.081 1.00 94.00 306 ALA A CA 1
ATOM 2415 C C . ALA A 1 306 ? -16.357 2.159 7.155 1.00 94.00 306 ALA A C 1
ATOM 2417 O O . ALA A 1 306 ? -15.521 1.824 7.996 1.00 94.00 306 ALA A O 1
ATOM 2418 N N . ILE A 1 307 ? -16.926 3.371 7.186 1.00 94.44 307 ILE A N 1
ATOM 2419 C CA . ILE A 1 307 ? -16.618 4.382 8.212 1.00 94.44 307 ILE A CA 1
ATOM 2420 C C . ILE A 1 307 ? -17.017 3.866 9.596 1.00 94.44 307 ILE A C 1
ATOM 2422 O O . ILE A 1 307 ? -16.238 3.964 10.548 1.00 94.44 307 ILE A O 1
ATOM 2426 N N . THR A 1 308 ? -18.219 3.299 9.698 1.00 93.69 308 THR A N 1
ATOM 2427 C CA . THR A 1 308 ? -18.746 2.764 10.953 1.00 93.69 308 THR A CA 1
ATOM 2428 C C . THR A 1 308 ? -17.896 1.593 11.449 1.00 93.69 308 THR A C 1
ATOM 2430 O O . THR A 1 308 ? -17.543 1.546 12.628 1.00 93.69 308 THR A O 1
ATOM 2433 N N . GLN A 1 309 ? -17.507 0.673 10.562 1.00 93.56 309 GLN A N 1
ATOM 2434 C CA . GLN A 1 309 ? -16.666 -0.465 10.927 1.00 93.56 309 GLN A CA 1
ATOM 2435 C C . GLN A 1 309 ? -15.267 -0.023 11.366 1.00 93.56 309 GLN A C 1
ATOM 2437 O O . GLN A 1 309 ? -14.809 -0.439 12.426 1.00 93.56 309 GLN A O 1
ATOM 2442 N N . ALA A 1 310 ? -14.632 0.897 10.639 1.00 92.62 310 ALA A N 1
ATOM 2443 C CA . ALA A 1 310 ? -13.315 1.413 11.004 1.00 92.62 310 ALA A CA 1
ATOM 2444 C C . ALA A 1 310 ? -13.321 2.108 12.382 1.00 92.62 310 ALA A C 1
ATOM 2446 O O . ALA A 1 310 ? -12.378 1.962 13.163 1.00 92.62 310 ALA A O 1
ATOM 2447 N N . ALA A 1 311 ? -14.396 2.834 12.718 1.00 92.19 311 ALA A N 1
ATOM 2448 C CA . ALA A 1 311 ? -14.570 3.427 14.045 1.00 92.19 311 ALA A CA 1
ATOM 2449 C C . ALA A 1 311 ? -14.727 2.364 15.149 1.00 92.19 311 ALA A C 1
ATOM 2451 O O . ALA A 1 311 ? -14.152 2.514 16.230 1.00 92.19 311 ALA A O 1
ATOM 2452 N N . ARG A 1 312 ? -15.453 1.271 14.880 1.00 92.31 312 ARG A N 1
ATOM 2453 C CA . ARG A 1 312 ? -15.565 0.133 15.809 1.00 92.31 312 ARG A CA 1
ATOM 2454 C C . ARG A 1 312 ? -14.227 -0.564 16.012 1.00 92.31 312 ARG A C 1
ATOM 2456 O O . ARG A 1 312 ? -13.854 -0.808 17.154 1.00 92.31 312 ARG A O 1
ATOM 2463 N N . ASP A 1 313 ? -13.489 -0.825 14.938 1.00 91.38 313 ASP A N 1
ATOM 2464 C CA . ASP A 1 313 ? -12.180 -1.483 14.998 1.00 91.38 313 ASP A CA 1
ATOM 2465 C C . ASP A 1 313 ? -11.189 -0.661 15.830 1.00 91.38 313 ASP A C 1
ATOM 2467 O O . ASP A 1 313 ? -10.430 -1.203 16.635 1.00 91.38 313 ASP A O 1
ATOM 2471 N N . ARG A 1 314 ? -11.246 0.671 15.708 1.00 90.44 314 ARG A N 1
ATOM 2472 C CA . ARG A 1 314 ? -10.457 1.592 16.531 1.00 90.44 314 ARG A CA 1
ATOM 2473 C C . ARG A 1 314 ? -10.783 1.473 18.021 1.00 90.44 314 ARG A C 1
ATOM 2475 O O . ARG A 1 314 ? -9.863 1.412 18.835 1.00 90.44 314 ARG A O 1
ATOM 2482 N N . LEU A 1 315 ? -12.065 1.443 18.378 1.00 89.81 315 LEU A N 1
ATOM 2483 C CA . LEU A 1 315 ? -12.507 1.307 19.770 1.00 89.81 315 LEU A CA 1
ATOM 2484 C C . LEU A 1 315 ? -12.245 -0.097 20.327 1.00 89.81 315 LEU A C 1
ATOM 2486 O O . LEU A 1 315 ? -11.941 -0.234 21.506 1.00 89.81 315 LEU A O 1
ATOM 2490 N N . ALA A 1 316 ? -12.303 -1.132 19.489 1.00 89.50 316 ALA A N 1
ATOM 2491 C CA . ALA A 1 316 ? -11.921 -2.489 19.867 1.00 89.50 316 ALA A CA 1
ATOM 2492 C C . ALA A 1 316 ? -10.411 -2.598 20.139 1.00 89.50 316 ALA A C 1
ATOM 2494 O O . ALA A 1 316 ? -10.002 -3.287 21.072 1.00 89.50 316 ALA A O 1
ATOM 2495 N N . ALA A 1 317 ? -9.583 -1.894 19.360 1.00 87.62 317 ALA A N 1
ATOM 2496 C CA . ALA A 1 317 ? -8.138 -1.838 19.569 1.00 87.62 317 ALA A CA 1
ATOM 2497 C C . ALA A 1 317 ? -7.739 -1.024 20.815 1.00 87.62 317 ALA A C 1
ATOM 2499 O O . ALA A 1 317 ? -6.742 -1.346 21.457 1.00 87.62 317 ALA A O 1
ATOM 2500 N N . LEU A 1 318 ? -8.498 0.025 21.155 1.00 87.94 318 LEU A N 1
ATOM 2501 C CA . LEU A 1 318 ? -8.265 0.890 22.317 1.00 87.94 318 LEU A CA 1
ATOM 2502 C C . LEU A 1 318 ? -9.571 1.105 23.106 1.00 87.94 318 LEU A C 1
ATOM 2504 O O . LEU A 1 318 ? -10.186 2.172 23.001 1.00 87.94 318 LEU A O 1
ATOM 2508 N N . PRO A 1 319 ? -9.990 0.123 23.929 1.00 87.19 319 PRO A N 1
ATOM 2509 C CA . PRO A 1 319 ? -11.255 0.192 24.667 1.00 87.19 319 PRO A CA 1
ATOM 2510 C C . PRO A 1 319 ? -11.286 1.316 25.711 1.00 87.19 319 PRO A C 1
ATOM 2512 O O . PRO A 1 319 ? -12.357 1.802 26.067 1.00 87.19 319 PRO A O 1
ATOM 2515 N N . GLU A 1 320 ? -10.121 1.780 26.167 1.00 85.38 320 GLU A N 1
ATOM 2516 C CA . GLU A 1 320 ? -9.986 2.879 27.132 1.00 85.38 320 GLU A CA 1
ATOM 2517 C C . GLU A 1 320 ? -10.609 4.193 26.623 1.00 85.38 320 GLU A C 1
ATOM 2519 O O . GLU A 1 320 ? -11.147 4.967 27.419 1.00 85.38 320 GLU A O 1
ATOM 2524 N N . LEU A 1 321 ? -10.642 4.411 25.299 1.00 85.25 321 LEU A N 1
ATOM 2525 C CA . LEU A 1 321 ? -11.264 5.588 24.672 1.00 85.25 321 LEU A CA 1
ATOM 2526 C C . LEU A 1 321 ? -12.760 5.730 24.999 1.00 85.25 321 LEU A C 1
ATOM 2528 O O . LEU A 1 321 ? -13.286 6.839 24.938 1.00 85.25 321 LEU A O 1
ATOM 2532 N N . LEU A 1 322 ? -13.442 4.644 25.381 1.00 85.38 322 LEU A N 1
ATOM 2533 C CA . LEU A 1 322 ? -14.851 4.676 25.789 1.00 85.38 322 LEU A CA 1
ATOM 2534 C C . LEU A 1 322 ? -15.067 5.378 27.136 1.00 85.38 322 LEU A C 1
ATOM 2536 O O . LEU A 1 322 ? -16.149 5.899 27.386 1.00 85.38 322 LEU A O 1
ATOM 2540 N N . THR A 1 323 ? -14.056 5.369 28.008 1.00 85.00 323 THR A N 1
ATOM 2541 C CA . THR A 1 323 ? -14.140 5.909 29.377 1.00 85.00 323 THR A CA 1
ATOM 2542 C C . THR A 1 323 ? -13.437 7.254 29.552 1.00 85.00 323 THR A C 1
ATOM 2544 O O . THR A 1 323 ? -13.600 7.908 30.583 1.00 85.00 323 THR A O 1
ATOM 2547 N N . LEU A 1 324 ? -12.647 7.669 28.560 1.00 86.50 324 LEU A N 1
ATOM 2548 C CA . LEU A 1 324 ? -11.850 8.888 28.623 1.00 86.50 324 LEU A CA 1
ATOM 2549 C C . LEU A 1 324 ? -12.683 10.143 28.352 1.00 86.50 324 LEU A C 1
ATOM 2551 O O . LEU A 1 324 ? -13.668 10.137 27.609 1.00 86.50 324 LEU A O 1
ATOM 2555 N N . HIS A 1 325 ? -12.228 11.245 28.942 1.00 87.12 325 HIS A N 1
ATOM 2556 C CA . HIS A 1 325 ? -12.803 12.572 28.771 1.00 87.12 325 HIS A CA 1
ATOM 2557 C C . HIS A 1 325 ? -11.748 13.520 28.200 1.00 87.12 325 HIS A C 1
ATOM 2559 O O . HIS A 1 325 ? -10.555 13.383 28.476 1.00 87.12 325 HIS A O 1
ATOM 2565 N N . TRP A 1 326 ? -12.189 14.491 27.408 1.00 87.19 326 TRP A N 1
ATOM 2566 C CA . TRP A 1 326 ? -11.368 15.604 26.943 1.00 87.19 326 TRP A CA 1
ATOM 2567 C C . TRP A 1 326 ? -10.979 16.533 28.101 1.00 87.19 326 TRP A C 1
ATOM 2569 O O . TRP A 1 326 ? -11.561 16.470 29.186 1.00 87.19 326 TRP A O 1
ATOM 2579 N N . ALA A 1 327 ? -10.052 17.463 27.860 1.00 83.31 327 ALA A N 1
ATOM 2580 C CA . ALA A 1 327 ? -9.576 18.411 28.873 1.00 83.31 327 ALA A CA 1
ATOM 2581 C C . ALA A 1 327 ? -10.700 19.226 29.551 1.00 83.31 327 ALA A C 1
ATOM 2583 O O . ALA A 1 327 ? -10.579 19.607 30.713 1.00 83.31 327 ALA A O 1
ATOM 2584 N N . ASN A 1 328 ? -11.813 19.472 28.849 1.00 80.56 328 ASN A N 1
ATOM 2585 C CA . ASN A 1 328 ? -12.978 20.189 29.376 1.00 80.56 328 ASN A CA 1
ATOM 2586 C C . ASN A 1 328 ? -13.993 19.291 30.122 1.00 80.56 328 ASN A C 1
ATOM 2588 O O . ASN A 1 328 ? -15.065 19.770 30.486 1.00 80.56 328 ASN A O 1
ATOM 2592 N N . GLY A 1 329 ? -13.694 18.001 30.308 1.00 77.69 329 GLY A N 1
ATOM 2593 C CA . GLY A 1 329 ? -14.569 17.024 30.962 1.00 77.69 329 GLY A CA 1
ATOM 2594 C C . GLY A 1 329 ? -15.659 16.423 30.067 1.00 77.69 329 GLY A C 1
ATOM 2595 O O . GLY A 1 329 ? -16.471 15.643 30.553 1.00 77.69 329 GLY A O 1
ATOM 2596 N N . THR A 1 330 ? -15.697 16.746 28.770 1.00 84.06 330 THR A N 1
ATOM 2597 C CA . THR A 1 330 ? -16.648 16.119 27.829 1.00 84.06 330 THR A CA 1
ATOM 2598 C C . THR A 1 330 ? -16.169 14.703 27.493 1.00 84.06 330 THR A C 1
ATOM 2600 O O . THR A 1 330 ? -14.978 14.545 27.222 1.00 84.06 330 THR A O 1
ATOM 2603 N N . PRO A 1 331 ? -17.030 13.671 27.474 1.00 86.12 331 PRO A N 1
ATOM 2604 C CA . PRO A 1 331 ? -16.609 12.318 27.110 1.00 86.12 331 PRO A CA 1
ATOM 2605 C C . PRO A 1 331 ? -16.126 12.250 25.655 1.00 86.12 331 PRO A C 1
ATOM 2607 O O . PRO A 1 331 ? -16.672 12.921 24.776 1.00 86.12 331 PRO A O 1
ATOM 2610 N N . VAL A 1 332 ? -15.114 11.419 25.393 1.00 84.62 332 VAL A N 1
ATOM 2611 C CA . VAL A 1 332 ? -14.591 11.168 24.036 1.00 84.62 332 VAL A CA 1
ATOM 2612 C C . VAL A 1 332 ? -15.634 10.456 23.176 1.00 84.62 332 VAL A C 1
ATOM 2614 O O . VAL A 1 332 ? -15.868 10.842 22.029 1.00 84.62 332 VAL A O 1
ATOM 2617 N N . VAL A 1 333 ? -16.309 9.461 23.757 1.00 86.19 333 VAL A N 1
ATOM 2618 C CA . VAL A 1 333 ? -17.468 8.787 23.166 1.00 86.19 333 VAL A CA 1
ATOM 2619 C C . VAL A 1 333 ? -18.705 9.155 23.977 1.00 86.19 333 VAL A C 1
ATOM 2621 O O . VAL A 1 333 ? -18.947 8.624 25.057 1.00 86.19 333 VAL A O 1
ATOM 2624 N N . GLY A 1 334 ? -19.486 10.101 23.461 1.00 81.75 334 GLY A N 1
ATOM 2625 C CA . GLY A 1 334 ? -20.751 10.495 24.075 1.00 81.75 334 GLY A CA 1
ATOM 2626 C C . GLY A 1 334 ? -21.808 9.385 24.034 1.00 81.75 334 GLY A C 1
ATOM 2627 O O . GLY A 1 334 ? -21.831 8.552 23.130 1.00 81.75 334 GLY A O 1
ATOM 2628 N N . GLU A 1 335 ? -22.755 9.436 24.972 1.00 78.25 335 GLU A N 1
ATOM 2629 C CA . GLU A 1 335 ? -23.934 8.560 25.014 1.00 78.25 335 GLU A CA 1
ATOM 2630 C C . GLU A 1 335 ? -24.698 8.437 23.671 1.00 78.25 335 GLU A C 1
ATOM 2632 O O . GLU A 1 335 ? -25.005 7.307 23.282 1.00 78.25 335 GLU A O 1
ATOM 2637 N N . PRO A 1 336 ? -24.947 9.515 22.889 1.00 81.69 336 PRO A N 1
ATOM 2638 C CA . PRO A 1 336 ? -25.676 9.400 21.618 1.00 81.69 336 PRO A CA 1
ATOM 2639 C C . PRO A 1 336 ? -24.908 8.662 20.508 1.00 81.69 336 PRO A C 1
ATOM 2641 O O . PRO A 1 336 ? -25.505 8.305 19.493 1.00 81.69 336 PRO A O 1
ATOM 2644 N N . LEU A 1 337 ? -23.604 8.410 20.677 1.00 86.06 337 LEU A N 1
ATOM 2645 C CA . LEU A 1 337 ? -22.798 7.641 19.720 1.00 86.06 337 LEU A CA 1
ATOM 2646 C C . LEU A 1 337 ? -22.917 6.131 19.942 1.00 86.06 337 LEU A C 1
ATOM 2648 O O . LEU A 1 337 ? -22.721 5.355 19.006 1.00 86.06 337 LEU A O 1
ATOM 2652 N N . MET A 1 338 ? -23.281 5.701 21.153 1.00 84.62 338 MET A N 1
ATOM 2653 C CA . MET A 1 338 ? -23.363 4.282 21.508 1.00 84.62 338 MET A CA 1
ATOM 2654 C C . MET A 1 338 ? -24.325 3.479 20.613 1.00 84.62 338 MET A C 1
ATOM 2656 O O . MET A 1 338 ? -23.943 2.385 20.197 1.00 84.62 338 MET A O 1
ATOM 2660 N N . PRO A 1 339 ? -25.532 3.970 20.255 1.00 87.00 339 PRO A N 1
ATOM 2661 C CA . PRO A 1 339 ? -26.428 3.241 19.356 1.00 87.00 339 PRO A CA 1
ATOM 2662 C C . PRO A 1 339 ? -25.848 3.019 17.955 1.00 87.00 339 PRO A C 1
ATOM 2664 O O . PRO A 1 339 ? -26.075 1.965 17.375 1.00 87.00 339 PRO A O 1
ATOM 2667 N N . TRP A 1 340 ? -25.080 3.978 17.427 1.00 88.44 340 TRP A N 1
ATOM 2668 C CA . TRP A 1 340 ? -24.440 3.877 16.108 1.00 88.44 340 TRP A CA 1
ATOM 2669 C C . TRP A 1 340 ? -23.264 2.885 16.113 1.00 88.44 340 TRP A C 1
ATOM 2671 O O . TRP A 1 340 ? -23.063 2.120 15.168 1.00 88.44 340 TRP A O 1
ATOM 2681 N N . LEU A 1 341 ? -22.517 2.845 17.219 1.00 84.56 341 LEU A N 1
ATOM 2682 C CA . LEU A 1 341 ? -21.375 1.948 17.389 1.00 84.56 341 LEU A CA 1
ATOM 2683 C C . LEU A 1 341 ? -21.776 0.496 17.669 1.00 84.56 341 LEU A C 1
ATOM 2685 O O . LEU A 1 341 ? -20.987 -0.404 17.379 1.00 84.56 341 LEU A O 1
ATOM 2689 N N . ARG A 1 342 ? -22.984 0.235 18.185 1.00 82.50 342 ARG A N 1
ATOM 2690 C CA . ARG A 1 342 ? -23.475 -1.139 18.362 1.00 82.50 342 ARG A CA 1
ATOM 2691 C C . ARG A 1 342 ? -23.564 -1.840 17.002 1.00 82.50 342 ARG A C 1
ATOM 2693 O O . ARG A 1 342 ? -24.054 -1.240 16.046 1.00 82.50 342 ARG A O 1
ATOM 2700 N N . PRO A 1 343 ? -23.091 -3.091 16.886 1.00 68.19 343 PRO A N 1
ATOM 2701 C CA . PRO A 1 343 ? -23.295 -3.858 15.671 1.00 68.19 343 PRO A CA 1
ATOM 2702 C C . PRO A 1 343 ? -24.798 -4.066 15.490 1.00 68.19 343 PRO A C 1
ATOM 2704 O O . PRO A 1 343 ? -25.456 -4.658 16.347 1.00 68.19 343 PRO A O 1
ATOM 2707 N N . SER A 1 344 ? -25.345 -3.563 14.385 1.00 52.69 344 SER A N 1
ATOM 2708 C CA . SER A 1 344 ? -26.665 -3.974 13.924 1.00 52.69 344 SER A CA 1
ATOM 2709 C C . SER A 1 344 ? -26.584 -5.476 13.668 1.00 52.69 344 SER A C 1
ATOM 2711 O O . SER A 1 344 ? -25.918 -5.911 12.730 1.00 52.69 344 SER A O 1
ATOM 2713 N N . GLN A 1 345 ? -27.185 -6.289 14.536 1.00 39.88 345 GLN A N 1
ATOM 2714 C CA . GLN A 1 345 ? -27.539 -7.635 14.110 1.00 39.88 345 GLN A CA 1
ATOM 2715 C C . GLN A 1 345 ? -28.569 -7.492 12.980 1.00 39.88 345 GLN A C 1
ATOM 2717 O O . GLN A 1 345 ? -29.372 -6.560 13.019 1.00 39.88 345 GLN A O 1
ATOM 2722 N N . VAL A 1 346 ? -28.515 -8.414 12.011 1.00 37.34 346 VAL A N 1
ATOM 2723 C CA . VAL A 1 346 ? -29.295 -8.486 10.754 1.00 37.34 346 VAL A CA 1
ATOM 2724 C C . VAL A 1 346 ? -28.773 -7.479 9.678 1.00 37.34 346 VAL A C 1
ATOM 2726 O O . VAL A 1 346 ? -28.682 -6.291 9.947 1.00 37.34 346 VAL A O 1
ATOM 2729 N N . GLU A 1 347 ? -28.308 -7.819 8.460 1.00 37.25 347 GLU A N 1
ATOM 2730 C CA . GLU A 1 347 ? -28.648 -8.897 7.519 1.00 37.25 347 GLU A CA 1
ATOM 2731 C C . GLU A 1 347 ? -27.531 -9.200 6.490 1.00 37.25 347 GLU A C 1
ATOM 2733 O O . GLU A 1 347 ? -27.097 -8.332 5.733 1.00 37.25 347 GLU A O 1
ATOM 2738 N N . SER A 1 348 ? -27.193 -10.483 6.352 1.00 31.36 348 SER A N 1
ATOM 2739 C CA . SER A 1 348 ? -26.828 -11.091 5.069 1.00 31.36 348 SER A CA 1
ATOM 2740 C C . SER A 1 348 ? -28.131 -11.459 4.349 1.00 31.36 348 SER A C 1
ATOM 2742 O O . SER A 1 348 ? -28.596 -12.590 4.459 1.00 31.36 348 SER A O 1
ATOM 2744 N N . THR A 1 349 ? -28.776 -10.518 3.659 1.00 30.31 349 THR A N 1
ATOM 2745 C CA . THR A 1 349 ? -29.969 -10.797 2.839 1.00 30.31 349 THR A CA 1
ATOM 2746 C C . THR A 1 349 ? -29.660 -10.564 1.366 1.00 30.31 349 THR A C 1
ATOM 2748 O O . THR A 1 349 ? -29.748 -9.466 0.816 1.00 30.31 349 THR A O 1
ATOM 2751 N N . THR A 1 350 ? -29.324 -11.656 0.681 1.00 31.25 350 THR A N 1
ATOM 2752 C CA . THR A 1 350 ? -29.507 -11.737 -0.766 1.00 31.25 350 THR A CA 1
ATOM 2753 C C . THR A 1 350 ? -31.013 -11.724 -1.035 1.00 31.25 350 THR A C 1
ATOM 2755 O O . THR A 1 350 ? -31.758 -12.567 -0.544 1.00 31.25 350 THR A O 1
ATOM 2758 N N . LYS A 1 351 ? -31.443 -10.715 -1.792 1.00 32.66 351 LYS A N 1
ATOM 2759 C CA . LYS A 1 351 ? -32.811 -10.432 -2.247 1.00 32.66 351 LYS A CA 1
ATOM 2760 C C . LYS A 1 351 ? -33.649 -11.683 -2.560 1.00 32.66 351 LYS A C 1
ATOM 2762 O O . LYS A 1 351 ? -33.386 -12.366 -3.547 1.00 32.66 351 LYS A O 1
ATOM 2767 N N . ALA A 1 352 ? -34.761 -11.846 -1.845 1.00 30.05 352 ALA A N 1
ATOM 2768 C CA . ALA A 1 352 ? -35.966 -12.487 -2.362 1.00 30.05 352 ALA A CA 1
ATOM 2769 C C . ALA A 1 352 ? -37.135 -11.486 -2.318 1.00 30.05 352 ALA A C 1
ATOM 2771 O O . ALA A 1 352 ? -37.294 -10.705 -1.385 1.00 30.05 352 ALA A O 1
ATOM 2772 N N . ARG A 1 353 ? -37.878 -11.475 -3.421 1.00 28.05 353 ARG A N 1
ATOM 2773 C CA . ARG A 1 353 ? -38.995 -10.600 -3.807 1.00 28.05 353 ARG A CA 1
ATOM 2774 C C . ARG A 1 353 ? -40.198 -10.727 -2.845 1.00 28.05 353 ARG A C 1
ATOM 2776 O O . ARG A 1 353 ? -40.363 -11.797 -2.270 1.00 28.05 353 ARG A O 1
ATOM 2783 N N . PRO A 1 354 ? -41.058 -9.695 -2.692 1.00 35.69 354 PRO A N 1
ATOM 2784 C CA . PRO A 1 354 ? -42.152 -9.741 -1.728 1.00 35.69 354 PRO A CA 1
ATOM 2785 C C . PRO A 1 354 ? -43.392 -10.409 -2.332 1.00 35.69 354 PRO A C 1
ATOM 2787 O O . PRO A 1 354 ? -43.802 -10.046 -3.434 1.00 35.69 354 PRO A O 1
ATOM 2790 N N . GLU A 1 355 ? -44.034 -11.301 -1.577 1.00 30.05 355 GLU A N 1
ATOM 2791 C CA . GLU A 1 355 ? -45.457 -11.603 -1.741 1.00 30.05 355 GLU A CA 1
ATOM 2792 C C . GLU A 1 355 ? -46.186 -11.566 -0.387 1.00 30.05 355 GLU A C 1
ATOM 2794 O O . GLU A 1 355 ? -45.848 -12.261 0.564 1.00 30.05 355 GLU A O 1
ATOM 2799 N N . ALA A 1 356 ? -47.141 -10.636 -0.351 1.00 28.47 356 ALA A N 1
ATOM 2800 C CA . ALA A 1 356 ? -48.383 -10.525 0.409 1.00 28.47 356 ALA A CA 1
ATOM 2801 C C . ALA A 1 356 ? -48.692 -11.488 1.582 1.00 28.47 356 ALA A C 1
ATOM 2803 O O . ALA A 1 356 ? -48.941 -12.668 1.381 1.00 28.47 356 ALA A O 1
ATOM 2804 N N . GLY A 1 357 ? -48.903 -10.874 2.758 1.00 27.23 357 GLY A N 1
ATOM 2805 C CA . GLY A 1 357 ? -50.128 -10.972 3.572 1.00 27.23 357 GLY A CA 1
ATOM 2806 C C . GLY A 1 357 ? -50.456 -12.292 4.284 1.00 27.23 357 GLY A C 1
ATOM 2807 O O . GLY A 1 357 ? -50.793 -13.277 3.645 1.00 27.23 357 GLY A O 1
ATOM 2808 N N . VAL A 1 358 ? -50.522 -12.265 5.619 1.00 29.92 358 VAL A N 1
ATOM 2809 C CA . VAL A 1 358 ? -51.770 -12.229 6.419 1.00 29.92 358 VAL A CA 1
ATOM 2810 C C . VAL A 1 358 ? -51.401 -12.082 7.908 1.00 29.92 358 VAL A C 1
ATOM 2812 O O . VAL A 1 358 ? -50.355 -12.520 8.370 1.00 29.92 358 VAL A O 1
ATOM 2815 N N . ASP A 1 359 ? -52.281 -11.370 8.597 1.00 28.95 359 ASP A N 1
ATOM 2816 C CA . ASP A 1 359 ? -52.257 -10.805 9.941 1.00 28.95 359 ASP A CA 1
ATOM 2817 C C . ASP A 1 359 ? -52.134 -11.782 11.138 1.00 28.95 359 ASP A C 1
ATOM 2819 O O . ASP A 1 359 ? -52.825 -12.797 11.199 1.00 28.95 359 ASP A O 1
ATOM 2823 N N . SER A 1 360 ? -51.441 -11.278 12.175 1.00 29.25 360 SER A N 1
ATOM 2824 C CA . SER A 1 360 ? -51.759 -11.398 13.619 1.00 29.25 360 SER A CA 1
ATOM 2825 C C . SER A 1 360 ? -51.355 -12.678 14.404 1.00 29.25 360 SER A C 1
ATOM 2827 O O . SER A 1 360 ? -51.004 -13.694 13.817 1.00 29.25 360 SER A O 1
ATOM 2829 N N . PRO A 1 361 ? -51.372 -12.656 15.756 1.00 39.62 361 PRO A N 1
ATOM 2830 C CA . PRO A 1 361 ? -50.375 -12.003 16.616 1.00 39.62 361 PRO A CA 1
ATOM 2831 C C . PRO A 1 361 ? -49.898 -12.947 17.742 1.00 39.62 361 PRO A C 1
ATOM 2833 O O . PRO A 1 361 ? -50.733 -13.496 18.436 1.00 39.62 361 PRO A O 1
ATOM 2836 N N . GLU A 1 362 ? -48.600 -13.094 18.020 1.00 32.31 362 GLU A N 1
ATOM 2837 C CA . GLU A 1 362 ? -48.143 -13.592 19.337 1.00 32.31 362 GLU A CA 1
ATOM 2838 C C . GLU A 1 362 ? -46.625 -13.421 19.488 1.00 32.31 362 GLU A C 1
ATOM 2840 O O . GLU A 1 362 ? -45.813 -14.335 19.353 1.00 32.31 362 GLU A O 1
ATOM 2845 N N . ASN A 1 363 ? -46.235 -12.194 19.838 1.00 39.25 363 ASN A N 1
ATOM 2846 C CA . ASN A 1 363 ? -45.118 -12.013 20.754 1.00 39.25 363 ASN A CA 1
ATOM 2847 C C . ASN A 1 363 ? -45.488 -12.768 22.032 1.00 39.25 363 ASN A C 1
ATOM 2849 O O . ASN A 1 363 ? -46.289 -12.235 22.783 1.00 39.25 363 ASN A O 1
ATOM 2853 N N . HIS A 1 364 ? -44.980 -13.988 22.221 1.00 35.97 364 HIS A N 1
ATOM 2854 C CA . HIS A 1 364 ? -44.680 -14.645 23.508 1.00 35.97 364 HIS A CA 1
ATOM 2855 C C . HIS A 1 364 ? -44.013 -16.021 23.276 1.00 35.97 364 HIS A C 1
ATOM 2857 O O . HIS A 1 364 ? -44.331 -17.000 23.938 1.00 35.97 364 HIS A O 1
ATOM 2863 N N . VAL A 1 365 ? -43.037 -16.107 22.367 1.00 35.03 365 VAL A N 1
ATOM 2864 C CA . VAL A 1 365 ? -41.988 -17.149 22.423 1.00 35.03 365 VAL A CA 1
ATOM 2865 C C . VAL A 1 365 ? -40.641 -16.480 22.147 1.00 35.03 365 VAL A C 1
ATOM 2867 O O . VAL A 1 365 ? -39.878 -16.837 21.259 1.00 35.03 365 VAL A O 1
ATOM 2870 N N . ALA A 1 366 ? -40.364 -15.416 22.899 1.00 40.44 366 ALA A N 1
ATOM 2871 C CA . ALA A 1 366 ? -39.003 -14.941 23.051 1.00 40.44 366 ALA A CA 1
ATOM 2872 C C . ALA A 1 366 ? -38.263 -15.913 23.988 1.00 40.44 366 ALA A C 1
ATOM 2874 O O . ALA A 1 366 ? -38.806 -16.302 25.018 1.00 40.44 366 ALA A O 1
ATOM 2875 N N . GLN A 1 367 ? -37.006 -16.212 23.643 1.00 32.31 367 GLN A N 1
ATOM 2876 C CA . GLN A 1 367 ? -35.925 -16.705 24.520 1.00 32.31 367 GLN A CA 1
ATOM 2877 C C . GLN A 1 367 ? -35.605 -18.212 24.586 1.00 32.31 367 GLN A C 1
ATOM 2879 O O . GLN A 1 367 ? -34.647 -18.549 25.272 1.00 32.31 367 GLN A O 1
ATOM 2884 N N . ALA A 1 368 ? -36.257 -19.112 23.838 1.00 34.59 368 ALA A N 1
ATOM 2885 C CA . ALA A 1 368 ? -35.902 -20.548 23.871 1.00 34.59 368 ALA A CA 1
ATOM 2886 C C . ALA A 1 368 ? -35.112 -21.083 22.653 1.00 34.59 368 ALA A C 1
ATOM 2888 O O . ALA A 1 368 ? -34.668 -22.228 22.677 1.00 34.59 368 ALA A O 1
ATOM 2889 N N . GLU A 1 369 ? -34.900 -20.290 21.598 1.00 36.06 369 GLU A N 1
ATOM 2890 C CA . GLU A 1 369 ? -34.349 -20.793 20.321 1.00 36.06 369 GLU A CA 1
ATOM 2891 C C . GLU A 1 369 ? -32.876 -20.414 20.045 1.00 36.06 369 GLU A C 1
ATOM 2893 O O . GLU A 1 369 ? -32.360 -20.714 18.973 1.00 36.06 369 GLU A O 1
ATOM 2898 N N . ILE A 1 370 ? -32.173 -19.780 20.996 1.00 45.41 370 ILE A N 1
ATOM 2899 C CA . ILE A 1 370 ? -30.813 -19.227 20.784 1.00 45.41 370 ILE A CA 1
ATOM 2900 C C . ILE A 1 370 ? -29.674 -20.250 21.008 1.00 45.41 370 ILE A C 1
ATOM 2902 O O . ILE A 1 370 ? -28.522 -19.959 20.712 1.00 45.41 370 ILE A O 1
ATOM 2906 N N . GLU A 1 371 ? -29.959 -21.490 21.410 1.00 43.75 371 GLU A N 1
ATOM 2907 C CA . GLU A 1 371 ? -28.926 -22.536 21.568 1.00 43.75 371 GLU A CA 1
ATOM 2908 C C . GLU A 1 371 ? -29.276 -23.857 20.867 1.00 43.75 371 GLU A C 1
ATOM 2910 O O . GLU A 1 371 ? -28.955 -24.940 21.354 1.00 43.75 371 GLU A O 1
ATOM 2915 N N . ARG A 1 372 ? -29.926 -23.817 19.698 1.00 47.88 372 ARG A N 1
ATOM 2916 C CA . ARG A 1 372 ? -29.873 -24.991 18.815 1.00 47.88 372 ARG A CA 1
ATOM 2917 C C . ARG A 1 372 ? -28.613 -24.892 17.973 1.00 47.88 372 ARG A C 1
ATOM 2919 O O . ARG A 1 372 ? -28.526 -24.045 17.086 1.00 47.88 372 ARG A O 1
ATOM 2926 N N . GLU A 1 373 ? -27.636 -25.758 18.259 1.00 57.78 373 GLU A N 1
ATOM 2927 C CA . GLU A 1 373 ? -26.589 -26.046 17.280 1.00 57.78 373 GLU A CA 1
ATOM 2928 C C . GLU A 1 373 ? -27.256 -26.287 15.918 1.00 57.78 373 GLU A C 1
ATOM 2930 O O . GLU A 1 373 ? -28.285 -26.972 15.870 1.00 57.78 373 GLU A O 1
ATOM 2935 N N . PRO A 1 374 ? -26.717 -25.716 14.826 1.00 62.97 374 PRO A N 1
ATOM 2936 C CA . PRO A 1 374 ? -27.302 -25.898 13.511 1.00 62.97 374 PRO A CA 1
ATOM 2937 C C . PRO A 1 374 ? -27.424 -27.393 13.229 1.00 62.97 374 PRO A C 1
ATOM 2939 O O . PRO A 1 374 ? -26.479 -28.151 13.470 1.00 62.97 374 PRO A O 1
ATOM 2942 N N . ASP A 1 375 ? -28.606 -27.801 12.765 1.00 74.88 375 ASP A N 1
ATOM 2943 C CA . ASP A 1 375 ? -28.911 -29.198 12.482 1.00 74.88 375 ASP A CA 1
ATOM 2944 C C . ASP A 1 375 ? -27.847 -29.783 11.544 1.00 74.88 375 ASP A C 1
ATOM 2946 O O . ASP A 1 375 ? -27.310 -29.066 10.690 1.00 74.88 375 ASP A O 1
ATOM 2950 N N . LEU A 1 376 ? -27.509 -31.063 11.702 1.00 73.06 376 LEU A N 1
ATOM 2951 C CA . LEU A 1 376 ? -26.428 -31.703 10.946 1.00 73.06 376 LEU A CA 1
ATOM 2952 C C . LEU A 1 376 ? -26.605 -31.488 9.437 1.00 73.06 376 LEU A C 1
ATOM 2954 O O . LEU A 1 376 ? -25.636 -31.190 8.742 1.00 73.06 376 LEU A O 1
ATOM 2958 N N . GLU A 1 377 ? -27.842 -31.566 8.946 1.00 75.06 377 GLU A N 1
ATOM 2959 C CA . GLU A 1 377 ? -28.183 -31.333 7.540 1.00 75.06 377 GLU A CA 1
ATOM 2960 C C . GLU A 1 377 ? -27.804 -29.922 7.076 1.00 75.06 377 GLU A C 1
ATOM 2962 O O . GLU A 1 377 ? -27.249 -29.756 5.992 1.00 75.06 377 GLU A O 1
ATOM 2967 N N . SER A 1 378 ? -28.000 -28.906 7.921 1.00 75.44 378 SER A N 1
ATOM 2968 C CA . SER A 1 378 ? -27.601 -27.530 7.607 1.00 75.44 378 SER A CA 1
ATOM 2969 C C . SER A 1 378 ? -26.077 -27.359 7.582 1.00 75.44 378 SER A C 1
ATOM 2971 O O . SER A 1 378 ? -25.546 -26.692 6.694 1.00 75.44 378 SER A O 1
ATOM 2973 N N . LYS A 1 379 ? -25.350 -28.019 8.496 1.00 75.00 379 LYS A N 1
ATOM 2974 C CA . LYS A 1 379 ? -23.878 -28.018 8.513 1.00 75.00 379 LYS A CA 1
ATOM 2975 C C . LYS A 1 379 ? -23.305 -28.738 7.285 1.00 75.00 379 LYS A C 1
ATOM 2977 O O . LYS A 1 379 ? -22.342 -28.251 6.694 1.00 75.00 379 LYS A O 1
ATOM 2982 N N . ILE A 1 380 ? -23.906 -29.859 6.878 1.00 77.12 380 ILE A N 1
ATOM 2983 C CA . ILE A 1 380 ? -23.518 -30.602 5.670 1.00 77.12 380 ILE A CA 1
ATOM 2984 C C . ILE A 1 380 ? -23.789 -29.761 4.420 1.00 77.12 380 ILE A C 1
ATOM 2986 O O . ILE A 1 380 ? -22.880 -29.608 3.613 1.00 77.12 380 ILE A O 1
ATOM 2990 N N . ALA A 1 381 ? -24.966 -29.141 4.296 1.00 79.50 381 ALA A N 1
ATOM 2991 C CA . ALA A 1 381 ? -25.317 -28.315 3.138 1.00 79.50 381 ALA A CA 1
ATOM 2992 C C . ALA A 1 381 ? -24.345 -27.136 2.936 1.00 79.50 381 ALA A C 1
ATOM 2994 O O . ALA A 1 381 ? -23.911 -26.868 1.815 1.00 79.50 381 ALA A O 1
ATOM 2995 N N . ILE A 1 382 ? -23.940 -26.468 4.024 1.00 76.75 382 ILE A N 1
ATOM 2996 C CA . ILE A 1 382 ? -22.938 -25.389 3.976 1.00 76.75 382 ILE A CA 1
ATOM 2997 C C . ILE A 1 382 ? -21.581 -25.928 3.500 1.00 76.75 382 ILE A C 1
ATOM 2999 O O . ILE A 1 382 ? -20.898 -25.291 2.699 1.00 76.75 382 ILE A O 1
ATOM 3003 N N . LEU A 1 383 ? -21.167 -27.100 3.984 1.00 70.81 383 LEU A N 1
ATOM 3004 C CA . LEU A 1 383 ? -19.884 -27.696 3.609 1.00 70.81 383 LEU A CA 1
ATOM 3005 C C . LEU A 1 383 ? -19.891 -28.236 2.170 1.00 70.81 383 LEU A C 1
ATOM 3007 O O . LEU A 1 383 ? -18.879 -28.107 1.479 1.00 70.81 383 LEU A O 1
ATOM 3011 N N . GLU A 1 384 ? -21.013 -28.779 1.697 1.00 73.25 384 GLU A N 1
ATOM 3012 C CA . GLU A 1 384 ? -21.204 -29.258 0.324 1.00 73.25 384 GLU A CA 1
ATOM 3013 C C . GLU A 1 384 ? -21.187 -28.129 -0.708 1.00 73.25 384 GLU A C 1
ATOM 3015 O O . GLU A 1 384 ? -20.585 -28.315 -1.763 1.00 73.25 384 GLU A O 1
ATOM 3020 N N . ASP A 1 385 ? -21.750 -26.954 -0.407 1.00 74.81 385 ASP A N 1
ATOM 3021 C CA . ASP A 1 385 ? -21.669 -25.784 -1.298 1.00 74.81 385 ASP A CA 1
ATOM 3022 C C . ASP A 1 385 ? -20.242 -25.208 -1.368 1.00 74.81 385 ASP A C 1
ATOM 3024 O O . ASP A 1 385 ? -19.754 -24.775 -2.415 1.00 74.81 385 ASP A O 1
ATOM 3028 N N . VAL A 1 386 ? -19.512 -25.279 -0.252 1.00 70.81 386 VAL A N 1
ATOM 3029 C CA . VAL A 1 386 ? -18.155 -24.734 -0.122 1.00 70.81 386 VAL A CA 1
ATOM 3030 C C . VAL A 1 386 ? -17.082 -25.651 -0.735 1.00 70.81 386 VAL A C 1
ATOM 3032 O O . VAL A 1 386 ? -16.044 -25.171 -1.199 1.00 70.81 386 VAL A O 1
ATOM 3035 N N . LEU A 1 387 ? -17.297 -26.968 -0.757 1.00 69.81 387 LEU A N 1
ATOM 3036 C CA . LEU A 1 387 ? -16.360 -27.960 -1.306 1.00 69.81 387 LEU A CA 1
ATOM 3037 C C . LEU A 1 387 ? -16.006 -27.772 -2.801 1.00 69.81 387 LEU A C 1
ATOM 3039 O O . LEU A 1 387 ? -14.813 -27.840 -3.115 1.00 69.81 387 LEU A O 1
ATOM 3043 N N . PRO A 1 388 ? -16.954 -27.537 -3.731 1.00 68.44 388 PRO A N 1
ATOM 3044 C CA . PRO A 1 388 ? -16.657 -27.331 -5.151 1.00 68.44 388 PRO A CA 1
ATOM 3045 C C . PRO A 1 388 ? -16.048 -25.954 -5.449 1.00 68.44 388 PRO A C 1
ATOM 3047 O O . PRO A 1 388 ? -15.345 -25.805 -6.446 1.00 68.44 388 PRO A O 1
ATOM 3050 N N . GLN A 1 389 ? -16.269 -24.960 -4.584 1.00 64.38 389 GLN A N 1
ATOM 3051 C CA . GLN A 1 389 ? -15.785 -23.588 -4.777 1.00 64.38 389 GLN A CA 1
ATOM 3052 C C . GLN A 1 389 ? -14.317 -23.396 -4.338 1.00 64.38 389 GLN A C 1
ATOM 3054 O O . GLN A 1 389 ? -13.684 -22.394 -4.676 1.00 64.38 389 GLN A O 1
ATOM 3059 N N . ARG A 1 390 ? -13.729 -24.356 -3.608 1.00 70.25 390 ARG A N 1
ATOM 3060 C CA . ARG A 1 390 ? -12.331 -24.297 -3.144 1.00 70.25 390 ARG A CA 1
ATOM 3061 C C . ARG A 1 390 ? -11.374 -24.918 -4.169 1.00 70.25 390 ARG A C 1
ATOM 3063 O O . ARG A 1 390 ? -11.239 -26.134 -4.256 1.00 70.25 390 ARG A O 1
ATOM 3070 N N . SER A 1 391 ? -10.643 -24.069 -4.893 1.00 53.53 391 SER A N 1
ATOM 3071 C CA . SER A 1 391 ? -9.678 -24.456 -5.940 1.00 53.53 391 SER A CA 1
ATOM 3072 C C . SER A 1 391 ? -8.343 -25.027 -5.427 1.00 53.53 391 SER A C 1
ATOM 3074 O O . SER A 1 391 ? -7.576 -25.590 -6.204 1.00 53.53 391 SER A O 1
ATOM 3076 N N . LEU A 1 392 ? -8.051 -24.914 -4.124 1.00 69.19 392 LEU A N 1
ATOM 3077 C CA . LEU A 1 392 ? -6.790 -25.351 -3.509 1.00 69.19 392 LEU A CA 1
ATOM 3078 C C . LEU A 1 392 ? -6.939 -26.699 -2.782 1.00 69.19 392 LEU A C 1
ATOM 3080 O O . LEU A 1 392 ? -7.782 -26.844 -1.894 1.00 69.19 392 LEU A O 1
ATOM 3084 N N . GLY A 1 393 ? -6.053 -27.657 -3.090 1.00 75.25 393 GLY A N 1
ATOM 3085 C CA . GLY A 1 393 ? -6.068 -29.016 -2.524 1.00 75.25 393 GLY A CA 1
ATOM 3086 C C . GLY A 1 393 ? -6.057 -29.068 -0.988 1.00 75.25 393 GLY A C 1
ATOM 3087 O O . GLY A 1 393 ? -6.851 -29.798 -0.397 1.00 75.25 393 GLY A O 1
ATOM 3088 N N . ARG A 1 394 ? -5.252 -28.220 -0.326 1.00 81.25 394 ARG A N 1
ATOM 3089 C CA . ARG A 1 394 ? -5.211 -28.111 1.149 1.00 81.25 394 ARG A CA 1
ATOM 3090 C C . ARG A 1 394 ? -6.534 -27.615 1.741 1.00 81.25 394 ARG A C 1
ATOM 3092 O O . ARG A 1 394 ? -7.019 -28.162 2.726 1.00 81.25 394 ARG A O 1
ATOM 3099 N N . ALA A 1 395 ? -7.140 -26.594 1.136 1.00 79.88 395 ALA A N 1
ATOM 3100 C CA . ALA A 1 395 ? -8.403 -26.033 1.615 1.00 79.88 395 ALA A CA 1
ATOM 3101 C C . ALA A 1 395 ? -9.550 -27.051 1.505 1.00 79.88 395 ALA A C 1
ATOM 3103 O O . ALA A 1 395 ? -10.427 -27.095 2.367 1.00 79.88 395 ALA A O 1
ATOM 3104 N N . ARG A 1 396 ? -9.512 -27.904 0.475 1.00 81.06 396 ARG A N 1
ATOM 3105 C CA . ARG A 1 396 ? -10.435 -29.031 0.315 1.00 81.06 396 ARG A CA 1
ATOM 3106 C C . ARG A 1 396 ? -10.210 -30.117 1.370 1.00 81.06 396 ARG A C 1
ATOM 3108 O O . ARG A 1 396 ? -11.187 -30.619 1.917 1.00 81.06 396 ARG A O 1
ATOM 3115 N N . ALA A 1 397 ? -8.957 -30.446 1.693 1.00 83.00 397 ALA A N 1
ATOM 3116 C CA . ALA A 1 397 ? -8.632 -31.408 2.749 1.00 83.00 397 ALA A CA 1
ATOM 3117 C C . ALA A 1 397 ? -9.133 -30.946 4.133 1.00 83.00 397 ALA A C 1
ATOM 3119 O O . ALA A 1 397 ? -9.774 -31.721 4.835 1.00 83.00 397 ALA A O 1
ATOM 3120 N N . LEU A 1 398 ? -8.942 -29.668 4.484 1.00 86.19 398 LEU A N 1
ATOM 3121 C CA . LEU A 1 398 ? -9.444 -29.093 5.743 1.00 86.19 398 LEU A CA 1
ATOM 3122 C C . LEU A 1 398 ? -10.978 -29.063 5.816 1.00 86.19 398 LEU A C 1
ATOM 3124 O O . LEU A 1 398 ? -11.557 -29.370 6.854 1.00 86.19 398 LEU A O 1
ATOM 3128 N N . ALA A 1 399 ? -11.652 -28.735 4.710 1.00 83.44 399 ALA A N 1
ATOM 3129 C CA . ALA A 1 399 ? -13.112 -28.773 4.656 1.00 83.44 399 ALA A CA 1
ATOM 3130 C C . ALA A 1 399 ? -13.654 -30.200 4.858 1.00 83.44 399 ALA A C 1
ATOM 3132 O O . ALA A 1 399 ? -14.601 -30.393 5.619 1.00 83.44 399 ALA A O 1
ATOM 3133 N N . LYS A 1 400 ? -13.019 -31.206 4.236 1.00 84.94 400 LYS A N 1
ATOM 3134 C CA . LYS A 1 400 ? -13.366 -32.620 4.445 1.00 84.94 400 LYS A CA 1
ATOM 3135 C C . LYS A 1 400 ? -13.074 -33.092 5.876 1.00 84.94 400 LYS A C 1
ATOM 3137 O O . LYS A 1 400 ? -13.862 -33.860 6.418 1.00 84.94 400 LYS A O 1
ATOM 3142 N N . LEU A 1 401 ? -11.989 -32.623 6.501 1.00 88.88 401 LEU A N 1
ATOM 3143 C CA . LEU A 1 401 ? -11.682 -32.909 7.907 1.00 88.88 401 LEU A CA 1
ATOM 3144 C C . LEU A 1 401 ? -12.772 -32.353 8.835 1.00 88.88 401 LEU A C 1
ATOM 3146 O O . LEU A 1 401 ? -13.286 -33.083 9.680 1.00 88.88 401 LEU A O 1
ATOM 3150 N N . ASN A 1 402 ? -13.184 -31.100 8.634 1.00 87.00 402 ASN A N 1
ATOM 3151 C CA . ASN A 1 402 ? -14.273 -30.493 9.404 1.00 87.00 402 ASN A CA 1
ATOM 3152 C C . ASN A 1 402 ? -15.594 -31.250 9.216 1.00 87.00 402 ASN A C 1
ATOM 3154 O O . ASN A 1 402 ? -16.283 -31.528 10.194 1.00 87.00 402 ASN A O 1
ATOM 3158 N N . LEU A 1 403 ? -15.912 -31.652 7.982 1.00 86.00 403 LEU A N 1
ATOM 3159 C CA . LEU A 1 403 ? -17.083 -32.480 7.694 1.00 86.00 403 LEU A CA 1
ATOM 3160 C C . LEU A 1 403 ? -17.025 -33.824 8.433 1.00 86.00 403 LEU A C 1
ATOM 3162 O O . LEU A 1 403 ? -18.001 -34.224 9.062 1.00 86.00 403 LEU A O 1
ATOM 3166 N N . ALA A 1 404 ? -15.876 -34.504 8.407 1.00 87.75 404 ALA A N 1
ATOM 3167 C CA . ALA A 1 404 ? -15.688 -35.761 9.124 1.00 87.75 404 ALA A CA 1
ATOM 3168 C C . ALA A 1 404 ? -15.857 -35.589 10.644 1.00 87.75 404 ALA A C 1
ATOM 3170 O O . ALA A 1 404 ? -16.450 -36.448 11.296 1.00 87.75 404 ALA A O 1
ATOM 3171 N N . MET A 1 405 ? -15.398 -34.469 11.208 1.00 86.56 405 MET A N 1
ATOM 3172 C CA . MET A 1 405 ? -15.570 -34.159 12.629 1.00 86.56 405 MET A CA 1
ATOM 3173 C C . MET A 1 405 ? -17.033 -33.907 13.003 1.00 86.56 405 MET A C 1
ATOM 3175 O O . MET A 1 405 ? -17.486 -34.412 14.029 1.00 86.56 405 MET A O 1
ATOM 3179 N N . GLU A 1 406 ? -17.787 -33.177 12.181 1.00 86.62 406 GLU A N 1
ATOM 3180 C CA . GLU A 1 406 ? -19.221 -32.973 12.420 1.00 86.62 406 GLU A CA 1
ATOM 3181 C C . GLU A 1 406 ? -20.003 -34.289 12.283 1.00 86.62 406 GLU A C 1
ATOM 3183 O O . GLU A 1 406 ? -20.790 -34.624 13.165 1.00 86.62 406 GLU A O 1
ATOM 3188 N N . LEU A 1 407 ? -19.701 -35.118 11.276 1.00 85.50 407 LEU A N 1
ATOM 3189 C CA . LEU A 1 407 ? -20.298 -36.454 11.134 1.00 85.50 407 LEU A CA 1
ATOM 3190 C C . LEU A 1 407 ? -19.990 -37.366 12.331 1.00 85.50 407 LEU A C 1
ATOM 3192 O O . LEU A 1 407 ? -20.859 -38.114 12.784 1.00 85.50 407 LEU A O 1
ATOM 3196 N N . ALA A 1 408 ? -18.769 -37.296 12.869 1.00 85.88 408 ALA A N 1
ATOM 3197 C CA . ALA A 1 408 ? -18.380 -38.051 14.055 1.00 85.88 408 ALA A CA 1
ATOM 3198 C C . ALA A 1 408 ? -19.147 -37.598 15.308 1.00 85.88 408 ALA A C 1
ATOM 3200 O O . ALA A 1 408 ? -19.621 -38.450 16.064 1.00 85.88 408 ALA A O 1
ATOM 3201 N N . LYS A 1 409 ? -19.311 -36.281 15.508 1.00 84.44 409 LYS A N 1
ATOM 3202 C CA . LYS A 1 409 ? -20.108 -35.714 16.613 1.00 84.44 409 LYS A CA 1
ATOM 3203 C C . LYS A 1 409 ? -21.568 -36.152 16.542 1.00 84.44 409 LYS A C 1
ATOM 3205 O O . LYS A 1 409 ? -22.168 -36.441 17.572 1.00 84.44 409 LYS A O 1
ATOM 3210 N N . SER A 1 410 ? -22.115 -36.269 15.336 1.00 81.56 410 SER A N 1
ATOM 3211 C CA . SER A 1 410 ? -23.501 -36.687 15.108 1.00 81.56 410 SER A CA 1
ATOM 3212 C C . SER A 1 410 ? -23.715 -38.205 15.080 1.00 81.56 410 SER A C 1
ATOM 3214 O O . SER A 1 410 ? -24.812 -38.666 14.781 1.00 81.56 410 SER A O 1
ATOM 3216 N N . GLY A 1 411 ? -22.687 -39.004 15.385 1.00 82.88 411 GLY A N 1
ATOM 3217 C CA . GLY A 1 411 ? -22.793 -40.463 15.500 1.00 82.88 411 GLY A CA 1
ATOM 3218 C C . GLY A 1 411 ? -22.592 -41.247 14.196 1.00 82.88 411 GLY A C 1
ATOM 3219 O O . GLY A 1 411 ? -22.587 -42.477 14.225 1.00 82.88 411 GLY A O 1
ATOM 3220 N N . LEU A 1 412 ? -22.334 -40.586 13.062 1.00 84.88 412 LEU A N 1
ATOM 3221 C CA . LEU A 1 412 ? -22.055 -41.216 11.762 1.00 84.88 412 LEU A CA 1
ATOM 3222 C C . LEU A 1 412 ? -20.567 -41.578 11.610 1.00 84.88 412 LEU A C 1
ATOM 3224 O O . LEU A 1 412 ? -19.894 -41.196 10.650 1.00 84.88 412 LEU A O 1
ATOM 3228 N N . ARG A 1 413 ? -20.043 -42.362 12.559 1.00 85.06 413 ARG A N 1
ATOM 3229 C CA . ARG A 1 413 ? -18.605 -42.675 12.666 1.00 85.06 413 ARG A CA 1
ATOM 3230 C C . ARG A 1 413 ? -18.021 -43.344 11.423 1.00 85.06 413 ARG A C 1
ATOM 3232 O O . ARG A 1 413 ? -16.945 -42.960 10.981 1.00 85.06 413 ARG A O 1
ATOM 3239 N N . ASN A 1 414 ? -18.735 -44.295 10.819 1.00 86.69 414 ASN A N 1
ATOM 3240 C CA . ASN A 1 414 ? -18.242 -45.014 9.637 1.00 86.69 414 ASN A CA 1
ATOM 3241 C C . ASN A 1 414 ? -17.992 -44.074 8.446 1.00 86.69 414 ASN A C 1
ATOM 3243 O O . ASN A 1 414 ? -17.013 -44.239 7.722 1.00 86.69 414 ASN A O 1
ATOM 3247 N N . HIS A 1 415 ? -18.841 -43.056 8.279 1.00 85.31 415 HIS A N 1
ATOM 3248 C CA . HIS A 1 415 ? -18.683 -42.048 7.231 1.00 85.31 415 HIS A CA 1
ATOM 3249 C C . HIS A 1 415 ? -17.507 -41.115 7.533 1.00 85.31 415 HIS A C 1
ATOM 3251 O O . HIS A 1 415 ? -16.722 -40.806 6.638 1.00 85.31 415 HIS A O 1
ATOM 3257 N N . ALA A 1 416 ? -17.331 -40.730 8.801 1.00 87.75 416 ALA A N 1
ATOM 3258 C CA . ALA A 1 416 ? -16.171 -39.959 9.236 1.00 87.75 416 ALA A CA 1
ATOM 3259 C C . ALA A 1 416 ? -14.851 -40.718 9.004 1.00 87.75 416 ALA A C 1
ATOM 3261 O O . ALA A 1 416 ? -13.900 -40.142 8.483 1.00 87.75 416 ALA A O 1
ATOM 3262 N N . ILE A 1 417 ? -14.800 -42.018 9.319 1.00 88.38 417 ILE A N 1
ATOM 3263 C CA . ILE A 1 417 ? -13.618 -42.867 9.096 1.00 88.38 417 ILE A CA 1
ATOM 3264 C C . ILE A 1 417 ? -13.293 -42.973 7.604 1.00 88.38 417 ILE A C 1
ATOM 3266 O O . ILE A 1 417 ? -12.128 -42.852 7.234 1.00 88.38 417 ILE A O 1
ATOM 3270 N N . LEU A 1 418 ? -14.299 -43.154 6.743 1.00 88.75 418 LEU A N 1
ATOM 3271 C CA . LEU A 1 418 ? -14.094 -43.244 5.296 1.00 88.75 418 LEU A CA 1
ATOM 3272 C C . LEU A 1 418 ? -13.524 -41.938 4.718 1.00 88.75 418 LEU A C 1
ATOM 3274 O O . LEU A 1 418 ? -12.568 -41.975 3.946 1.00 88.75 418 LEU A O 1
ATOM 3278 N N . LEU A 1 419 ? -14.052 -40.787 5.147 1.00 87.19 419 LEU A N 1
ATOM 3279 C CA . LEU A 1 419 ? -13.550 -39.472 4.734 1.00 87.19 419 LEU A CA 1
ATOM 3280 C C . LEU A 1 419 ? -12.128 -39.202 5.243 1.00 87.19 419 LEU A C 1
ATOM 3282 O O . LEU A 1 419 ? -11.289 -38.709 4.490 1.00 87.19 419 LEU A O 1
ATOM 3286 N N . LEU A 1 420 ? -11.834 -39.542 6.501 1.00 88.06 420 LEU A N 1
ATOM 3287 C CA . LEU A 1 420 ? -10.482 -39.427 7.057 1.00 88.06 420 LEU A CA 1
ATOM 3288 C C . LEU A 1 420 ? -9.498 -40.382 6.374 1.00 88.06 420 LEU A C 1
ATOM 3290 O O . LEU A 1 420 ? -8.337 -40.021 6.201 1.00 88.06 420 LEU A O 1
ATOM 3294 N N . GLY A 1 421 ? -9.954 -41.566 5.961 1.00 86.62 421 GLY A N 1
ATOM 3295 C CA . GLY A 1 421 ? -9.172 -42.526 5.186 1.00 86.62 421 GLY A CA 1
ATOM 3296 C C . GLY A 1 421 ? -8.778 -41.977 3.817 1.00 86.62 421 GLY A C 1
ATOM 3297 O O . GLY A 1 421 ? -7.602 -42.013 3.473 1.00 86.62 421 GLY A O 1
ATOM 3298 N N . GLU A 1 422 ? -9.720 -41.376 3.084 1.00 87.00 422 GLU A N 1
ATOM 3299 C CA . GLU A 1 422 ? -9.446 -40.753 1.779 1.00 87.00 422 GLU A CA 1
ATOM 3300 C C . GLU A 1 422 ? -8.409 -39.620 1.894 1.00 87.00 422 GLU A C 1
ATOM 3302 O O . GLU A 1 422 ? -7.473 -39.535 1.101 1.00 87.00 422 GLU A O 1
ATOM 3307 N N . ILE A 1 423 ? -8.538 -38.757 2.910 1.00 87.06 423 ILE A N 1
ATOM 3308 C CA . ILE A 1 423 ? -7.548 -37.699 3.175 1.00 87.06 423 ILE A CA 1
ATOM 3309 C C . ILE A 1 423 ? -6.203 -38.321 3.574 1.00 87.06 423 ILE A C 1
ATOM 3311 O O . ILE A 1 423 ? -5.153 -37.865 3.122 1.00 87.06 423 ILE A O 1
ATOM 3315 N N . GLY A 1 424 ? -6.230 -39.363 4.406 1.00 84.56 424 GLY A N 1
ATOM 3316 C CA . GLY A 1 424 ? -5.047 -40.073 4.877 1.00 84.56 424 GLY A CA 1
ATOM 3317 C C . GLY A 1 424 ? -4.249 -40.722 3.747 1.00 84.56 424 GLY A C 1
ATOM 3318 O O . GLY A 1 424 ? -3.027 -40.619 3.747 1.00 84.56 424 GLY A O 1
ATOM 3319 N N . GLU A 1 425 ? -4.907 -41.329 2.758 1.00 85.06 425 GLU A N 1
ATOM 3320 C CA . GLU A 1 425 ? -4.246 -41.898 1.576 1.00 85.06 425 GLU A CA 1
ATOM 3321 C C . GLU A 1 425 ? -3.532 -40.822 0.753 1.00 85.06 425 GLU A C 1
ATOM 3323 O O . GLU A 1 425 ? -2.371 -40.996 0.384 1.00 85.06 425 GLU A O 1
ATOM 3328 N N . VAL A 1 426 ? -4.179 -39.673 0.536 1.00 82.88 426 VAL A N 1
ATOM 3329 C CA . VAL A 1 426 ? -3.574 -38.538 -0.182 1.00 82.88 426 VAL A CA 1
ATOM 3330 C C . VAL A 1 426 ? -2.387 -37.952 0.591 1.00 82.88 426 VAL A C 1
ATOM 3332 O O . VAL A 1 426 ? -1.371 -37.602 -0.006 1.00 82.88 426 VAL A O 1
ATOM 3335 N N . LEU A 1 427 ? -2.485 -37.866 1.920 1.00 81.25 427 LEU A N 1
ATOM 3336 C CA . LEU A 1 427 ? -1.411 -37.373 2.790 1.00 81.25 427 LEU A CA 1
ATOM 3337 C C . LEU A 1 427 ? -0.319 -38.418 3.076 1.00 81.25 427 LEU A C 1
ATOM 3339 O O . LEU A 1 427 ? 0.690 -38.073 3.686 1.00 81.25 427 LEU A O 1
ATOM 3343 N N . SER A 1 428 ? -0.490 -39.672 2.645 1.00 77.75 428 SER A N 1
ATOM 3344 C CA . SER A 1 428 ? 0.511 -40.737 2.815 1.00 77.75 428 SER A CA 1
ATOM 3345 C C . SER A 1 428 ? 1.667 -40.643 1.813 1.00 77.75 428 SER A C 1
ATOM 3347 O O . SER A 1 428 ? 2.675 -41.331 1.980 1.00 77.75 428 SER A O 1
ATOM 3349 N N . ASP A 1 429 ? 1.559 -39.788 0.790 1.00 83.25 429 ASP A N 1
ATOM 3350 C CA . ASP A 1 429 ? 2.678 -39.478 -0.099 1.00 83.25 429 ASP A CA 1
ATOM 3351 C C . ASP A 1 429 ? 3.802 -38.776 0.699 1.00 83.25 429 ASP A C 1
ATOM 3353 O O . ASP A 1 429 ? 3.560 -37.732 1.315 1.00 83.25 429 ASP A O 1
ATOM 3357 N N . PRO A 1 430 ? 5.046 -39.300 0.700 1.00 75.31 430 PRO A N 1
ATOM 3358 C CA . PRO A 1 430 ? 6.158 -38.747 1.480 1.00 75.31 430 PRO A CA 1
ATOM 3359 C C . PRO A 1 430 ? 6.489 -37.286 1.133 1.00 75.31 430 PRO A C 1
ATOM 3361 O O . PRO A 1 430 ? 7.020 -36.548 1.971 1.00 75.31 430 PRO A O 1
ATOM 3364 N N . THR A 1 431 ? 6.162 -36.839 -0.080 1.00 76.12 431 THR A N 1
ATOM 3365 C CA . THR A 1 431 ? 6.368 -35.448 -0.504 1.00 76.12 431 THR A CA 1
ATOM 3366 C C . THR A 1 431 ? 5.336 -34.501 0.115 1.00 76.12 431 THR A C 1
ATOM 3368 O O . THR A 1 431 ? 5.685 -33.400 0.532 1.00 76.12 431 THR A O 1
ATOM 3371 N N . LEU A 1 432 ? 4.086 -34.947 0.265 1.00 75.38 432 LEU A N 1
ATOM 3372 C CA . LEU A 1 432 ? 3.001 -34.182 0.889 1.00 75.38 432 LEU A CA 1
ATOM 3373 C C . LEU A 1 432 ? 3.062 -34.249 2.419 1.00 75.38 432 LEU A C 1
ATOM 3375 O O . LEU A 1 432 ? 2.850 -33.238 3.086 1.00 75.38 432 LEU A O 1
ATOM 3379 N N . ALA A 1 433 ? 3.431 -35.404 2.976 1.00 72.75 433 ALA A N 1
ATOM 3380 C CA . ALA A 1 433 ? 3.604 -35.593 4.414 1.00 72.75 433 ALA A CA 1
ATOM 3381 C C . ALA A 1 433 ? 4.730 -34.722 4.994 1.00 72.75 433 ALA A C 1
ATOM 3383 O O . ALA A 1 433 ? 4.621 -34.230 6.116 1.00 72.75 433 ALA A O 1
ATOM 3384 N N . SER A 1 434 ? 5.813 -34.513 4.234 1.00 75.31 434 SER A N 1
ATOM 3385 C CA . SER A 1 434 ? 6.890 -33.601 4.644 1.00 75.31 434 SER A CA 1
ATOM 3386 C C . SER A 1 434 ? 6.502 -32.124 4.516 1.00 75.31 434 SER A C 1
ATOM 3388 O O . SER A 1 434 ? 7.030 -31.298 5.258 1.00 75.31 434 SER A O 1
ATOM 3390 N N . TRP A 1 435 ? 5.552 -31.795 3.634 1.00 77.56 435 TRP A N 1
ATOM 3391 C CA . TRP A 1 435 ? 5.050 -30.434 3.433 1.00 77.56 435 TRP A CA 1
ATOM 3392 C C . TRP A 1 435 ? 4.006 -30.000 4.479 1.00 77.56 435 TRP A C 1
ATOM 3394 O O . TRP A 1 435 ? 4.010 -28.842 4.889 1.00 77.56 435 TRP A O 1
ATOM 3404 N N . ASP A 1 436 ? 3.143 -30.910 4.949 1.00 81.12 436 ASP A N 1
ATOM 3405 C CA . ASP A 1 436 ? 2.098 -30.624 5.949 1.00 81.12 436 ASP A CA 1
ATOM 3406 C C . ASP A 1 436 ? 2.022 -31.713 7.031 1.00 81.12 436 ASP A C 1
ATOM 3408 O O . ASP A 1 436 ? 1.033 -32.439 7.178 1.00 81.12 436 ASP A O 1
ATOM 3412 N N . SER A 1 437 ? 3.113 -31.840 7.790 1.00 80.88 437 SER A N 1
ATOM 3413 C CA . SER A 1 437 ? 3.260 -32.874 8.826 1.00 80.88 437 SER A CA 1
ATOM 3414 C C . SER A 1 437 ? 2.248 -32.743 9.972 1.00 80.88 437 SER A C 1
ATOM 3416 O O . SER A 1 437 ? 1.889 -33.743 10.599 1.00 80.88 437 SER A O 1
ATOM 3418 N N . GLU A 1 438 ? 1.749 -31.531 10.223 1.00 84.56 438 GLU A N 1
ATOM 3419 C CA . GLU A 1 438 ? 0.736 -31.251 11.241 1.00 84.56 438 GLU A CA 1
ATOM 3420 C C . GLU A 1 438 ? -0.624 -31.841 10.853 1.00 84.56 438 GLU A C 1
ATOM 3422 O O . GLU A 1 438 ? -1.185 -32.626 11.621 1.00 84.56 438 GLU A O 1
ATOM 3427 N N . LEU A 1 439 ? -1.100 -31.570 9.631 1.00 83.94 439 LEU A N 1
ATOM 3428 C CA . LEU A 1 439 ? -2.364 -32.111 9.127 1.00 83.94 439 LEU A CA 1
ATOM 3429 C C . LEU A 1 439 ? -2.324 -33.640 9.015 1.00 83.94 439 LEU A C 1
ATOM 3431 O O . LEU A 1 439 ? -3.272 -34.316 9.411 1.00 83.94 439 LEU A O 1
ATOM 3435 N N . ALA A 1 440 ? -1.215 -34.203 8.523 1.00 83.62 440 ALA A N 1
ATOM 3436 C CA . ALA A 1 440 ? -1.042 -35.653 8.436 1.00 83.62 440 ALA A CA 1
ATOM 3437 C C . ALA A 1 440 ? -1.085 -36.321 9.825 1.00 83.62 440 ALA A C 1
ATOM 3439 O O . ALA A 1 440 ? -1.713 -37.368 10.007 1.00 83.62 440 ALA A O 1
ATOM 3440 N N . SER A 1 441 ? -0.460 -35.693 10.828 1.00 84.44 441 SER A N 1
ATOM 3441 C CA . SER A 1 441 ? -0.495 -36.148 12.221 1.00 84.44 441 SER A CA 1
ATOM 3442 C C . SER A 1 441 ? -1.896 -36.038 12.827 1.00 84.44 441 SER A C 1
ATOM 3444 O O . SER A 1 441 ? -2.345 -36.965 13.501 1.00 84.44 441 SER A O 1
ATOM 3446 N N . GLU A 1 442 ? -2.611 -34.942 12.572 1.00 86.19 442 GLU A N 1
ATOM 3447 C CA . GLU A 1 442 ? -3.966 -34.715 13.077 1.00 86.19 442 GLU A CA 1
ATOM 3448 C C . GLU A 1 442 ? -4.973 -35.713 12.492 1.00 86.19 442 GLU A C 1
ATOM 3450 O O . GLU A 1 442 ? -5.673 -36.391 13.249 1.00 86.19 442 GLU A O 1
ATOM 3455 N N . VAL A 1 443 ? -4.980 -35.893 11.167 1.00 87.19 443 VAL A N 1
ATOM 3456 C CA . VAL A 1 443 ? -5.821 -36.890 10.481 1.00 87.19 443 VAL A CA 1
ATOM 3457 C C . VAL A 1 443 ? -5.499 -38.297 10.993 1.00 87.19 443 VAL A C 1
ATOM 3459 O O . VAL A 1 443 ? -6.408 -39.056 11.331 1.00 87.19 443 VAL A O 1
ATOM 3462 N N . GLY A 1 444 ? -4.212 -38.632 11.144 1.00 84.50 444 GLY A N 1
ATOM 3463 C CA . GLY A 1 444 ? -3.776 -39.927 11.668 1.00 84.50 444 GLY A CA 1
ATOM 3464 C C . GLY A 1 444 ? -4.186 -40.181 13.124 1.00 84.50 444 GLY A C 1
ATOM 3465 O O . GLY A 1 444 ? -4.552 -41.307 13.471 1.00 84.50 444 GLY A O 1
ATOM 3466 N N . LYS A 1 445 ? -4.160 -39.157 13.987 1.00 87.31 445 LYS A N 1
ATOM 3467 C CA . LYS A 1 445 ? -4.655 -39.247 15.372 1.00 87.31 445 LYS A CA 1
ATOM 3468 C C . LYS A 1 445 ? -6.166 -39.446 15.402 1.00 87.31 445 LYS A C 1
ATOM 3470 O O . LYS A 1 445 ? -6.631 -40.369 16.063 1.00 87.31 445 LYS A O 1
ATOM 3475 N N . LYS A 1 446 ? -6.920 -38.647 14.641 1.00 86.50 446 LYS A N 1
ATOM 3476 C CA . LYS A 1 446 ? -8.388 -38.721 14.600 1.00 86.50 446 LYS A CA 1
ATOM 3477 C C . LYS A 1 446 ? -8.902 -40.033 14.024 1.00 86.50 446 LYS A C 1
ATOM 3479 O O . LYS A 1 446 ? -9.857 -40.594 14.555 1.00 86.50 446 LYS A O 1
ATOM 3484 N N . LEU A 1 447 ? -8.227 -40.574 13.013 1.00 86.81 447 LEU A N 1
ATOM 3485 C CA . LEU A 1 447 ? -8.542 -41.892 12.468 1.00 86.81 447 LEU A CA 1
ATOM 3486 C C . LEU A 1 447 ? -8.332 -42.995 13.519 1.00 86.81 447 LEU A C 1
ATOM 3488 O O . LEU A 1 447 ? -9.183 -43.868 13.665 1.00 86.81 447 LEU A O 1
ATOM 3492 N N . LYS A 1 448 ? -7.245 -42.933 14.302 1.00 85.88 448 LYS A N 1
ATOM 3493 C CA . LYS A 1 448 ? -6.994 -43.884 15.401 1.00 85.88 448 LYS A CA 1
ATOM 3494 C C . LYS A 1 448 ? -8.001 -43.747 16.543 1.00 85.88 448 LYS A C 1
ATOM 3496 O O . LYS A 1 448 ? -8.460 -44.768 17.040 1.00 85.88 448 LYS A O 1
ATOM 3501 N N . GLU A 1 449 ? -8.351 -42.522 16.934 1.00 86.44 449 GLU A N 1
ATOM 3502 C CA . GLU A 1 449 ? -9.363 -42.252 17.967 1.00 86.44 449 GLU A CA 1
ATOM 3503 C C . GLU A 1 449 ? -10.719 -42.854 17.567 1.00 86.44 449 GLU A C 1
ATOM 3505 O O . GLU A 1 449 ? -11.306 -43.626 18.320 1.00 86.44 449 GLU A O 1
ATOM 3510 N N . LEU A 1 450 ? -11.179 -42.592 16.341 1.00 80.75 450 LEU A N 1
ATOM 3511 C CA . LEU A 1 450 ? -12.469 -43.088 15.854 1.00 80.75 450 LEU A CA 1
ATOM 3512 C C . LEU A 1 450 ? -12.488 -44.596 15.573 1.00 80.75 450 LEU A C 1
ATOM 3514 O O . LEU A 1 450 ? -13.555 -45.195 15.618 1.00 80.75 450 LEU A O 1
ATOM 3518 N N . ALA A 1 451 ? -11.336 -45.221 15.312 1.00 75.31 451 ALA A N 1
ATOM 3519 C CA . ALA A 1 451 ? -11.228 -46.670 15.130 1.00 75.31 451 ALA A CA 1
ATOM 3520 C C . ALA A 1 451 ? -11.166 -47.461 16.454 1.00 75.31 451 ALA A C 1
ATOM 3522 O O . ALA A 1 451 ? -11.359 -48.675 16.444 1.00 75.31 451 ALA A O 1
ATOM 3523 N N . GLN A 1 452 ? -10.866 -46.801 17.580 1.00 71.06 452 GLN A N 1
ATOM 3524 C CA . GLN A 1 452 ? -10.726 -47.430 18.903 1.00 71.06 452 GLN A CA 1
ATOM 3525 C C . GLN A 1 452 ? -11.989 -47.331 19.780 1.00 71.06 452 GLN A C 1
ATOM 3527 O O . GLN A 1 452 ? -12.016 -47.948 20.846 1.00 71.06 452 GLN A O 1
ATOM 3532 N N . THR A 1 453 ? -13.019 -46.589 19.350 1.00 56.53 453 THR A N 1
ATOM 3533 C CA . THR A 1 453 ? -14.261 -46.323 20.112 1.00 56.53 453 THR A CA 1
ATOM 3534 C C . THR A 1 453 ? -15.504 -46.794 19.384 1.00 56.53 453 THR A C 1
ATOM 3536 O O . THR A 1 453 ? -16.480 -47.170 20.072 1.00 56.53 453 THR A O 1
#

Secondary structure (DSSP, 8-state):
--TTTTTSS----B-GGGSPTTHHHHHHHHHHHTTSTTGGG--HHHHHHHHHHHHHHB--HHHHHHHHHHHHHTT-HHHHHHHHHIIIIIIIIIIGGG-SS-SHHHHHHHHHHHHHHHHHHHHHHHHHHHHHSS--HHHHHHHHHHHHHHHHTT---HHHHHHHHHHHHHHHHHHHS--------------PPPHHHHHHHHHHHHHHHHHHHHH-TT-HHHHHHHHHHHHSS--SPPPBPTTSSBSSPPPPHHHHHHHHHHHHS--HHHHHHHHHHHHH-TT-HHHHHHHHHHHHHHT-HHHHHHHHHHHHHHHHH-GGGGT-B-TTS-BSS-GGGHHHHS------------------------SSSTT-PPPHHHHHHHHHHHHHH--SHHHHHHHHHHHHHHHHHTT-HHHHHHHHHHHHHHHTSHHHHHH-HHHHHHHHHHHHHHHH-

Sequence (453 aa):
MRVERLFLETCDFGDPDAIPEGAFSRLEDGLMKRGTLAADTIDWKQMRADVKAVLDACLHLQAFRCLAFVAVQSRSDADLITAIKSLGRAFMPEVWPGLHPTGPKANRRRQQWAIEILAAIHDALEHNFTAQRALDPALVTEAQLLAKAAKSSGHDVAALEDLLASLHTAQKRERSAKPVTVHEQPTLLTRDLDARGRAELRRDLRALAERITRFEPDAALAYEMRRYAAWLEFRIIPQLNEAGNLDQQPMPANIVDEFRAYAERPSDTALARLEERLYNSPDWFEGHQLAARMAQNLGYSQVDAAITQAARDRLAALPELLTLHWANGTPVVGEPLMPWLRPSQVESTTKARPEAGVDSPENHVAQAEIEREPDLESKIAILEDVLPQRSLGRARALAKLNLAMELAKSGLRNHAILLLGEIGEVLSDPTLASWDSELASEVGKKLKELAQT

InterPro domains:
  IPR017739 Type VI secretion system-associated, VCA0119 [PF16989] (200-445)

Foldseek 3Di:
DQLVVCFDDDPDQFDQVQQPPCLVVLLVVQVVCCVDPNVVVRPLVSNVVSLVSNNSGGDDLSSLLSQLQSLLVVLDLVSLLVSLQSCLVGCLPPPVVPDDDDDDVVVVVSLVSVVSSLVSNLVSLVVNCVVVVAHDPSSLVSLVSNLVSCVVVVHDCPSSVVSSVVSVVSVVVVVPPDDDDDPDDPDPPPPPQDPVRLVVQLVVLLVVLVVCCVVPVLPLSSLLSLLCSLCSPVLDPADADPVRAHADAADDPVVLVVLVVCLVVPDSVSLVVLSVVCSVVVLQVSSLQSSLSSCVVVVSPSNSVSSLVSSLVVCVSPVVLQVHAHPVRHRSQDPVCVVSNDDPPDDPDDDDDDDDDDDDDDPDPPDDPPPDDPDLVVVVVVLVVVLVVDPDPVVNLVSLQVNLVSCVVVVVLVSSLVSLVVSLVVCVPPVNCVVCVPSNVVSVVVNVVSVVD

pLDDT: mean 76.6, std 16.75, range [27.23, 96.12]